Protein AF-0000000083313419 (afdb_homodimer)

Organism: NCBI:txid1204385

Radius of gyration: 25.31 Å; Cα contacts (8 Å, |Δi|>4): 736; chains: 2; bounding box: 77×65×54 Å

Nearest PDB structures (foldseek):
  8ja7-assembly1_B  TM=8.579E-01  e=2.438E-14  Mycobacterium tuberculosis H37Rv
  7cad-assembly1_B  TM=8.404E-01  e=4.877E-14  Mycolicibacterium smegmatis MC2 155
  8hpr-assembly1_B  TM=8.502E-01  e=2.991E-12  Mycolicibacterium smegmatis MC2 155
  8y5f-assembly1_C  TM=8.053E-01  e=1.118E-07  Escherichia coli
  8ja7-assembly1_A  TM=7.964E-01  e=9.756E-07  Mycobacterium tuberculosis H37Rv

pLDDT: mean 85.35, std 11.46, range [30.42, 98.62]

Foldseek 3Di:
DDPVVVVVVVVVVVVVVVVVVVCVVCVVVLQLVQLLFEDPVLCPDPPNDSHRADPVPRDGDGRNVLVVQQVPDPLNVLQAVLLCLQLVLLLVVLLVLLLVLLLCLQQNDDPCSVVVLVVLVCQLVDDLVVCLVVLLVVCVVVVPALSVSLNVSLNSNLNSQSNNQSNVVSNPDDNVQVVVCVVVVDDSVRCSPPPSVVVCVLSSLVSSLVSSVCSSQDADSQCSSCVVPSSSHHLNPCLVVPDGPPDPDDRSSNSSSSVVVSCVVSVVSCVVCVVSPVCVVCVVPPVD/DDPVVVVVVVVVVVVVVVVVVVCVVCVVVLQLVQLLFEDPVLCPDPPNDSHRADPVPRDGDGRCVLVVQQVPDPLNVLQAVLLCLQLVLLLVVLLVLLLVLLLCLQQNDDPCSVVVLVVLVCQLPDDLVVCLVVLLVVCVVVVPALSVSLNVSLNSNLNSQSNNQSNVVSNPDDNVQVVVCVVVVDDSVRCSPPPSVVVCVLSSLVSSLVSSVCSSQDADSQCSSCVVPSSSHHLNPCLVVPDGPPDPDDRSSNSSSSVVVSCVVSVVSCVVCVVSPVCVVCVVPPVD

Structure (mmCIF, N/CA/C/O backbone):
data_AF-0000000083313419-model_v1
#
loop_
_entity.id
_entity.type
_entity.pdbx_description
1 polymer 'Carbohydrate ABC transporter permease'
#
loop_
_atom_site.group_PDB
_atom_site.id
_atom_site.type_symbol
_atom_site.label_atom_id
_atom_site.label_alt_id
_atom_site.label_comp_id
_atom_site.label_asym_id
_atom_site.label_entity_id
_atom_site.label_seq_id
_atom_site.pdbx_PDB_ins_code
_atom_site.Cartn_x
_atom_site.Cartn_y
_atom_site.Cartn_z
_atom_site.occupancy
_atom_site.B_iso_or_equiv
_atom_site.auth_seq_id
_atom_site.auth_comp_id
_atom_site.auth_asym_id
_atom_site.auth_atom_id
_atom_site.pdbx_PDB_model_num
ATOM 1 N N . MET A 1 1 ? 38.75 16.703 17.094 1 57.59 1 MET A N 1
ATOM 2 C CA . MET A 1 1 ? 38.438 17.078 15.719 1 57.59 1 MET A CA 1
ATOM 3 C C . MET A 1 1 ? 37.844 18.484 15.672 1 57.59 1 MET A C 1
ATOM 5 O O . MET A 1 1 ? 37 18.828 16.516 1 57.59 1 MET A O 1
ATOM 9 N N . SER A 1 2 ? 38.406 19.375 14.938 1 67.06 2 SER A N 1
ATOM 10 C CA . SER A 1 2 ? 37.938 20.75 14.867 1 67.06 2 SER A CA 1
ATOM 11 C C . SER A 1 2 ? 36.469 20.812 14.406 1 67.06 2 SER A C 1
ATOM 13 O O . SER A 1 2 ? 36 19.891 13.719 1 67.06 2 SER A O 1
ATOM 15 N N . VAL A 1 3 ? 35.75 21.719 14.883 1 71.81 3 VAL A N 1
ATOM 16 C CA . VAL A 1 3 ? 34.344 21.969 14.555 1 71.81 3 VAL A CA 1
ATOM 17 C C . VAL A 1 3 ? 34.188 22 13.039 1 71.81 3 VAL A C 1
ATOM 19 O O . VAL A 1 3 ? 33.188 21.484 12.516 1 71.81 3 VAL A O 1
ATOM 22 N N . LYS A 1 4 ? 35.156 22.547 12.406 1 75.38 4 LYS A N 1
ATOM 23 C CA . LYS A 1 4 ? 35.125 22.656 10.953 1 75.38 4 LYS A CA 1
ATOM 24 C C . LYS A 1 4 ? 35.219 21.281 10.297 1 75.38 4 LYS A C 1
ATOM 26 O O . LYS A 1 4 ? 34.531 21 9.328 1 75.38 4 LYS A O 1
ATOM 31 N N . THR A 1 5 ? 36.094 20.453 10.789 1 74.69 5 THR A N 1
ATOM 32 C CA . THR A 1 5 ? 36.312 19.109 10.25 1 74.69 5 THR A CA 1
ATOM 33 C C . THR A 1 5 ? 35.062 18.234 10.477 1 74.69 5 THR A C 1
ATOM 35 O O . THR A 1 5 ? 34.656 17.469 9.594 1 74.69 5 THR A O 1
ATOM 38 N N . LYS A 1 6 ? 34.5 18.438 11.539 1 75.06 6 LYS A N 1
ATOM 39 C CA . LYS A 1 6 ? 33.281 17.672 11.883 1 75.06 6 LYS A CA 1
ATOM 40 C C . LYS A 1 6 ? 32.125 18.047 10.977 1 75.06 6 LYS A C 1
ATOM 42 O O . LYS A 1 6 ? 31.375 17.188 10.516 1 75.06 6 LYS A O 1
ATOM 47 N N . ARG A 1 7 ? 32.031 19.328 10.633 1 74.69 7 ARG A N 1
ATOM 48 C CA . ARG A 1 7 ? 30.984 19.812 9.734 1 74.69 7 ARG A CA 1
ATOM 49 C C . ARG A 1 7 ? 31.156 19.266 8.328 1 74.69 7 ARG A C 1
ATOM 51 O O . ARG A 1 7 ? 30.188 18.891 7.668 1 74.69 7 ARG A O 1
ATOM 58 N N . ARG A 1 8 ? 32.406 19.219 7.945 1 77.06 8 ARG A N 1
ATOM 59 C CA . ARG A 1 8 ? 32.688 18.703 6.613 1 77.06 8 ARG A CA 1
ATOM 60 C C . ARG A 1 8 ? 32.406 17.203 6.523 1 77.06 8 ARG A C 1
ATOM 62 O O . ARG A 1 8 ? 31.859 16.734 5.527 1 77.06 8 ARG A O 1
ATOM 69 N N . LEU A 1 9 ? 32.75 16.516 7.527 1 77.44 9 LEU A N 1
ATOM 70 C CA . LEU A 1 9 ? 32.531 15.07 7.559 1 77.44 9 LEU A CA 1
ATOM 71 C C . LEU A 1 9 ? 31.062 14.742 7.562 1 77.44 9 LEU A C 1
ATOM 73 O O . LEU A 1 9 ? 30.609 13.812 6.883 1 77.44 9 LEU A O 1
ATOM 77 N N . ASN A 1 10 ? 30.344 15.539 8.25 1 73.12 10 ASN A N 1
ATOM 78 C CA . ASN A 1 10 ? 28.906 15.336 8.305 1 73.12 10 ASN A CA 1
ATOM 79 C C . ASN A 1 10 ? 28.25 15.602 6.953 1 73.12 10 ASN A C 1
ATOM 81 O O . ASN A 1 10 ? 27.328 14.891 6.555 1 73.12 10 ASN A O 1
ATOM 85 N N . ARG A 1 11 ? 28.812 16.562 6.34 1 73.81 11 ARG A N 1
ATOM 86 C CA . ARG A 1 11 ? 28.312 16.875 5.008 1 73.81 11 ARG A CA 1
ATOM 87 C C . ARG A 1 11 ? 28.609 15.75 4.023 1 73.81 11 ARG A C 1
ATOM 89 O O . ARG A 1 11 ? 27.766 15.383 3.207 1 73.81 11 ARG A O 1
ATOM 96 N N . VAL A 1 12 ? 29.781 15.281 4.113 1 78.94 12 VAL A N 1
ATOM 97 C CA . VAL A 1 12 ? 30.203 14.203 3.223 1 78.94 12 VAL A CA 1
ATOM 98 C C . VAL A 1 12 ? 29.359 12.953 3.5 1 78.94 12 VAL A C 1
ATOM 100 O O . VAL A 1 12 ? 28.906 12.289 2.57 1 78.94 12 VAL A O 1
ATOM 103 N N . LEU A 1 13 ? 29.109 12.711 4.691 1 75.62 13 LEU A N 1
ATOM 104 C CA . LEU A 1 13 ? 28.312 11.555 5.074 1 75.62 13 LEU A CA 1
ATOM 105 C C . LEU A 1 13 ? 26.875 11.68 4.559 1 75.62 13 LEU A C 1
ATOM 107 O O . LEU A 1 13 ? 26.297 10.695 4.09 1 75.62 13 LEU A O 1
ATOM 111 N N . LEU A 1 14 ? 26.422 12.836 4.621 1 72.75 14 LEU A N 1
ATOM 112 C CA . LEU A 1 14 ? 25.078 13.086 4.121 1 72.75 14 LEU A CA 1
ATOM 113 C C . LEU A 1 14 ? 25 12.82 2.623 1 72.75 14 LEU A C 1
ATOM 115 O O . LEU A 1 14 ? 24.062 12.156 2.158 1 72.75 14 LEU A O 1
ATOM 119 N N . TRP A 1 15 ? 25.969 13.258 1.934 1 77.19 15 TRP A N 1
ATOM 120 C CA . TRP A 1 15 ? 25.969 13.062 0.487 1 77.19 15 TRP A CA 1
ATOM 121 C C . TRP A 1 15 ? 26.141 11.594 0.13 1 77.19 15 TRP A C 1
ATOM 123 O O . TRP A 1 15 ? 25.562 11.109 -0.839 1 77.19 15 TRP A O 1
ATOM 133 N N . VAL A 1 16 ? 26.875 11.008 0.89 1 80.75 16 VAL A N 1
ATOM 134 C CA . VAL A 1 16 ? 27.078 9.578 0.649 1 80.75 16 VAL A CA 1
ATOM 135 C C . VAL A 1 16 ? 25.781 8.828 0.862 1 80.75 16 VAL A C 1
ATOM 137 O O . VAL A 1 16 ? 25.391 7.988 0.039 1 80.75 16 VAL A O 1
ATOM 140 N N . VAL A 1 17 ? 25.078 9.203 1.859 1 74.56 17 VAL A N 1
ATOM 141 C CA . VAL A 1 17 ? 23.828 8.523 2.189 1 74.56 17 VAL A CA 1
ATOM 142 C C . VAL A 1 17 ? 22.781 8.797 1.105 1 74.56 17 VAL A C 1
ATOM 144 O O . VAL A 1 17 ? 22.125 7.875 0.623 1 74.56 17 VAL A O 1
ATOM 147 N N . ILE A 1 18 ? 22.703 9.977 0.712 1 75.69 18 ILE A N 1
ATOM 148 C CA . ILE A 1 18 ? 21.719 10.359 -0.292 1 75.69 18 ILE A CA 1
ATOM 149 C C . ILE A 1 18 ? 22.047 9.688 -1.622 1 75.69 18 ILE A C 1
ATOM 151 O O . ILE A 1 18 ? 21.141 9.203 -2.316 1 75.69 18 ILE A O 1
ATOM 155 N N . THR A 1 19 ? 23.344 9.648 -1.919 1 81.38 19 THR A N 1
ATOM 156 C CA . THR A 1 19 ? 23.766 9.047 -3.178 1 81.38 19 THR A CA 1
ATOM 157 C C . THR A 1 19 ? 23.531 7.543 -3.164 1 81.38 19 THR A C 1
ATOM 159 O O . THR A 1 19 ? 23.031 6.98 -4.141 1 81.38 19 THR A O 1
ATOM 162 N N . VAL A 1 20 ? 23.828 6.91 -2.113 1 83.19 20 VAL A N 1
ATOM 163 C CA . VAL A 1 20 ? 23.625 5.469 -1.991 1 83.19 20 VAL A CA 1
ATOM 164 C C . VAL A 1 20 ? 22.141 5.137 -2.061 1 83.19 20 VAL A C 1
ATOM 166 O O . VAL A 1 20 ? 21.75 4.184 -2.73 1 83.19 20 VAL A O 1
ATOM 169 N N . MET A 1 21 ? 21.391 5.914 -1.383 1 79.5 21 MET A N 1
ATOM 170 C CA . MET A 1 21 ? 19.953 5.727 -1.421 1 79.5 21 MET A CA 1
ATOM 171 C C . MET A 1 21 ? 19.406 5.918 -2.836 1 79.5 21 MET A C 1
ATOM 173 O O . MET A 1 21 ? 18.578 5.137 -3.297 1 79.5 21 MET A O 1
ATOM 177 N N . GLY A 1 22 ? 19.938 6.914 -3.453 1 82 22 GLY A N 1
ATOM 178 C CA . GLY A 1 22 ? 19.531 7.184 -4.824 1 82 22 GLY A CA 1
ATOM 179 C C . GLY A 1 22 ? 19.875 6.051 -5.777 1 82 22 GLY A C 1
ATOM 180 O O . GLY A 1 22 ? 19.016 5.617 -6.559 1 82 22 GLY A O 1
ATOM 181 N N . ILE A 1 23 ? 21.062 5.582 -5.66 1 85.06 23 ILE A N 1
ATOM 182 C CA . ILE A 1 23 ? 21.5 4.484 -6.512 1 85.06 23 ILE A CA 1
ATOM 183 C C . ILE A 1 23 ? 20.656 3.24 -6.227 1 85.06 23 ILE A C 1
ATOM 185 O O . ILE A 1 23 ? 20.203 2.568 -7.152 1 85.06 23 ILE A O 1
ATOM 189 N N . TRP A 1 24 ? 20.469 2.998 -4.996 1 81.94 24 TRP A N 1
ATOM 190 C CA . TRP A 1 24 ? 19.688 1.838 -4.582 1 81.94 24 TRP A CA 1
ATOM 191 C C . TRP A 1 24 ? 18.266 1.914 -5.129 1 81.94 24 TRP A C 1
ATOM 193 O O . TRP A 1 24 ? 17.734 0.924 -5.645 1 81.94 24 TRP A O 1
ATOM 203 N N . MET A 1 25 ? 17.703 3.041 -5.102 1 80.25 25 MET A N 1
ATOM 204 C CA . MET A 1 25 ? 16.312 3.217 -5.496 1 80.25 25 MET A CA 1
ATOM 205 C C . MET A 1 25 ? 16.172 3.215 -7.016 1 80.25 25 MET A C 1
ATOM 207 O O . MET A 1 25 ? 15.18 2.723 -7.551 1 80.25 25 MET A O 1
ATOM 211 N N . LEU A 1 26 ? 17.219 3.699 -7.711 1 85.88 26 LEU A N 1
ATOM 212 C CA . LEU A 1 26 ? 17.094 3.93 -9.148 1 85.88 26 LEU A CA 1
ATOM 213 C C . LEU A 1 26 ? 17.625 2.736 -9.938 1 85.88 26 LEU A C 1
ATOM 215 O O . LEU A 1 26 ? 17.266 2.553 -11.102 1 85.88 26 LEU A O 1
ATOM 219 N N . PHE A 1 27 ? 18.344 1.939 -9.359 1 84.75 27 PHE A N 1
ATOM 220 C CA . PHE A 1 27 ? 19.047 0.882 -10.078 1 84.75 27 PHE A CA 1
ATOM 221 C C . PHE A 1 27 ? 18.062 -0.077 -10.734 1 84.75 27 PHE A C 1
ATOM 223 O O . PHE A 1 27 ? 18.203 -0.397 -11.922 1 84.75 27 PHE A O 1
ATOM 230 N N . PRO A 1 28 ? 17.078 -0.554 -9.953 1 81.06 28 PRO A N 1
ATOM 231 C CA . PRO A 1 28 ? 16.156 -1.503 -10.578 1 81.06 28 PRO A CA 1
ATOM 232 C C . PRO A 1 28 ? 15.414 -0.903 -11.766 1 81.06 28 PRO A C 1
ATOM 234 O O . PRO A 1 28 ? 15.109 -1.611 -12.727 1 81.06 28 PRO A O 1
ATOM 237 N N . PHE A 1 29 ? 15.188 0.279 -11.734 1 81.19 29 PHE A N 1
ATOM 238 C CA . PHE A 1 29 ? 14.516 0.956 -12.828 1 81.19 29 PHE A CA 1
ATOM 239 C C . PHE A 1 29 ? 15.438 1.097 -14.031 1 81.19 29 PHE A C 1
ATOM 241 O O . PHE A 1 29 ? 15.008 0.93 -15.172 1 81.19 29 PHE A O 1
ATOM 248 N N . TYR A 1 30 ? 16.609 1.473 -13.703 1 84.88 30 TYR A N 1
ATOM 249 C CA . TYR A 1 30 ? 17.609 1.523 -14.758 1 84.88 30 TYR A CA 1
ATOM 250 C C . TYR A 1 30 ? 17.766 0.164 -15.43 1 84.88 30 TYR A C 1
ATOM 252 O O . TYR A 1 30 ? 17.781 0.068 -16.656 1 84.88 30 TYR A O 1
ATOM 260 N N . TRP A 1 31 ? 17.812 -0.805 -14.648 1 84.44 31 TRP A N 1
ATOM 261 C CA . TRP A 1 31 ? 17.969 -2.164 -15.148 1 84.44 31 TRP A CA 1
ATOM 262 C C . TRP A 1 31 ? 16.781 -2.576 -16.016 1 84.44 31 TRP A C 1
ATOM 264 O O . TRP A 1 31 ? 16.953 -3.199 -17.062 1 84.44 31 TRP A O 1
ATOM 274 N N . ALA A 1 32 ? 15.633 -2.266 -15.492 1 85.06 32 ALA A N 1
ATOM 275 C CA . ALA A 1 32 ? 14.43 -2.588 -16.25 1 85.06 32 ALA A CA 1
ATOM 276 C C . ALA A 1 32 ? 14.43 -1.871 -17.594 1 85.06 32 ALA A C 1
ATOM 278 O O . ALA A 1 32 ? 14.094 -2.467 -18.625 1 85.06 32 ALA A O 1
ATOM 279 N N . ALA A 1 33 ? 14.828 -0.677 -17.641 1 88.5 33 ALA A N 1
ATOM 280 C CA . ALA A 1 33 ? 14.844 0.121 -18.859 1 88.5 33 ALA A CA 1
ATOM 281 C C . ALA A 1 33 ? 15.836 -0.442 -19.875 1 88.5 33 ALA A C 1
ATOM 283 O O . ALA A 1 33 ? 15.516 -0.606 -21.047 1 88.5 33 ALA A O 1
ATOM 284 N N . ILE A 1 34 ? 16.969 -0.788 -19.391 1 90.19 34 ILE A N 1
ATOM 285 C CA . ILE A 1 34 ? 18.016 -1.295 -20.266 1 90.19 34 ILE A CA 1
ATOM 286 C C . ILE A 1 34 ? 17.641 -2.693 -20.75 1 90.19 34 ILE A C 1
ATOM 288 O O . ILE A 1 34 ? 17.797 -3.012 -21.938 1 90.19 34 ILE A O 1
ATOM 292 N N . SER A 1 35 ? 17.109 -3.49 -19.859 1 88.69 35 SER A N 1
ATOM 293 C CA . SER A 1 35 ? 16.75 -4.855 -20.203 1 88.69 35 SER A CA 1
ATOM 294 C C . SER A 1 35 ? 15.594 -4.879 -21.219 1 88.69 35 SER A C 1
ATOM 296 O O . SER A 1 35 ? 15.508 -5.785 -22.047 1 88.69 35 SER A O 1
ATOM 298 N N . SER A 1 36 ? 14.727 -3.906 -21.125 1 91.38 36 SER A N 1
ATOM 299 C CA . SER A 1 36 ? 13.609 -3.834 -22.062 1 91.38 36 SER A CA 1
ATOM 300 C C . SER A 1 36 ? 14.094 -3.566 -23.484 1 91.38 36 SER A C 1
ATOM 302 O O . SER A 1 36 ? 13.352 -3.789 -24.453 1 91.38 36 SER A O 1
ATOM 304 N N . LEU A 1 37 ? 15.352 -3.115 -23.656 1 94.19 37 LEU A N 1
ATOM 305 C CA . LEU A 1 37 ? 15.914 -2.77 -24.953 1 94.19 37 LEU A CA 1
ATOM 306 C C . LEU A 1 37 ? 16.906 -3.832 -25.406 1 94.19 37 LEU A C 1
ATOM 308 O O . LEU A 1 37 ? 17.688 -3.602 -26.344 1 94.19 37 LEU A O 1
ATOM 312 N N . LYS A 1 38 ? 16.875 -4.957 -24.797 1 92.12 38 LYS A N 1
ATOM 313 C CA . LYS A 1 38 ? 17.781 -6.043 -25.141 1 92.12 38 LYS A CA 1
ATOM 314 C C . LYS A 1 38 ? 17.031 -7.238 -25.719 1 92.12 38 LYS A C 1
ATOM 316 O O . LYS A 1 38 ? 15.914 -7.539 -25.297 1 92.12 38 LYS A O 1
ATOM 321 N N . SER A 1 39 ? 17.594 -7.855 -26.672 1 88.81 39 SER A N 1
ATOM 322 C CA . SER A 1 39 ? 17.094 -9.133 -27.172 1 88.81 39 SER A CA 1
ATOM 323 C C . SER A 1 39 ? 17.406 -10.266 -26.188 1 88.81 39 SER A C 1
ATOM 325 O O . SER A 1 39 ? 18.141 -10.062 -25.219 1 88.81 39 SER A O 1
ATOM 327 N N . GLU A 1 40 ? 16.781 -11.383 -26.453 1 85.44 40 GLU A N 1
ATOM 328 C CA . GLU A 1 40 ? 17.031 -12.539 -25.609 1 85.44 40 GLU A CA 1
ATOM 329 C C . GLU A 1 40 ? 18.516 -12.898 -25.594 1 85.44 40 GLU A C 1
ATOM 331 O O . GLU A 1 40 ? 19.062 -13.266 -24.562 1 85.44 40 GLU A O 1
ATOM 336 N N . ALA A 1 41 ? 19.125 -12.805 -26.75 1 84.56 41 ALA A N 1
ATOM 337 C CA . ALA A 1 41 ? 20.547 -13.109 -26.891 1 84.56 41 ALA A CA 1
ATOM 338 C C . ALA A 1 41 ? 21.391 -12.125 -26.078 1 84.56 41 ALA A C 1
ATOM 340 O O . ALA A 1 41 ? 22.375 -12.516 -25.453 1 84.56 41 ALA A O 1
ATOM 341 N N . MET A 1 42 ? 21.047 -10.898 -26.109 1 86.56 42 MET A N 1
ATOM 342 C CA . MET A 1 42 ? 21.75 -9.867 -25.359 1 86.56 42 MET A CA 1
ATOM 343 C C . MET A 1 42 ? 21.594 -10.078 -23.859 1 86.56 42 MET A C 1
ATOM 345 O O . MET A 1 42 ? 22.531 -9.859 -23.094 1 86.56 42 MET A O 1
ATOM 349 N N . LEU A 1 43 ? 20.453 -10.516 -23.438 1 83.62 43 LEU A N 1
ATOM 350 C CA . LEU A 1 43 ? 20.141 -10.727 -22.031 1 83.62 43 LEU A CA 1
ATOM 351 C C . LEU A 1 43 ? 20.891 -11.945 -21.484 1 83.62 43 LEU A C 1
ATOM 353 O O . LEU A 1 43 ? 21.203 -12.008 -20.297 1 83.62 43 LEU A O 1
ATOM 357 N N . ALA A 1 44 ? 21.219 -12.812 -22.375 1 80.56 44 ALA A N 1
ATOM 358 C CA . ALA A 1 44 ? 21.859 -14.062 -21.984 1 80.56 44 ALA A CA 1
ATOM 359 C C . ALA A 1 44 ? 23.375 -13.93 -21.969 1 80.56 44 ALA A C 1
ATOM 361 O O . ALA A 1 44 ? 24.094 -14.852 -21.562 1 80.56 44 ALA A O 1
ATOM 362 N N . MET A 1 45 ? 23.844 -12.797 -22.328 1 79.38 45 MET A N 1
ATOM 363 C CA . MET A 1 45 ? 25.297 -12.602 -22.406 1 79.38 45 MET A CA 1
ATOM 364 C C . MET A 1 45 ? 25.922 -12.695 -21.031 1 79.38 45 MET A C 1
ATOM 366 O O . MET A 1 45 ? 25.328 -12.281 -20.031 1 79.38 45 MET A O 1
ATOM 370 N N . THR A 1 46 ? 27.109 -13.273 -21 1 77.81 46 THR A N 1
ATOM 371 C CA . THR A 1 46 ? 27.953 -13.328 -19.812 1 77.81 46 THR A CA 1
ATOM 372 C C . THR A 1 46 ? 29.328 -12.734 -20.078 1 77.81 46 THR A C 1
ATOM 374 O O . THR A 1 46 ? 30.031 -13.18 -20.984 1 77.81 46 THR A O 1
ATOM 377 N N . PRO A 1 47 ? 29.703 -11.727 -19.312 1 78.56 47 PRO A N 1
ATOM 378 C CA . PRO A 1 47 ? 29.031 -11.086 -18.188 1 78.56 47 PRO A CA 1
ATOM 379 C C . PRO A 1 47 ? 27.859 -10.188 -18.609 1 78.56 47 PRO A C 1
ATOM 381 O O . PRO A 1 47 ? 27.812 -9.75 -19.766 1 78.56 47 PRO A O 1
ATOM 384 N N . THR A 1 48 ? 27.016 -9.969 -17.672 1 79.06 48 THR A N 1
ATOM 385 C CA . THR A 1 48 ? 25.859 -9.109 -17.922 1 79.06 48 THR A CA 1
ATOM 386 C C . THR A 1 48 ? 26.312 -7.695 -18.281 1 79.06 48 THR A C 1
ATOM 388 O O . THR A 1 48 ? 27.297 -7.191 -17.719 1 79.06 48 THR A O 1
ATOM 391 N N . THR A 1 49 ? 25.672 -7.09 -19.297 1 80.19 49 THR A N 1
ATOM 392 C CA . THR A 1 49 ? 26.031 -5.75 -19.75 1 80.19 49 THR A CA 1
ATOM 393 C C . THR A 1 49 ? 25.062 -4.715 -19.203 1 80.19 49 THR A C 1
ATOM 395 O O . THR A 1 49 ? 23.859 -4.973 -19.094 1 80.19 49 THR A O 1
ATOM 398 N N . PHE A 1 50 ? 25.578 -3.582 -18.828 1 85.25 50 PHE A N 1
ATOM 399 C CA . PHE A 1 50 ? 24.781 -2.494 -18.266 1 85.25 50 PHE A CA 1
ATOM 400 C C . PHE A 1 50 ? 24.203 -1.622 -19.375 1 85.25 50 PHE A C 1
ATOM 402 O O . PHE A 1 50 ? 23.422 -0.709 -19.109 1 85.25 50 PHE A O 1
ATOM 409 N N . LEU A 1 51 ? 24.625 -1.899 -20.562 1 88.25 51 LEU A N 1
ATOM 410 C CA . LEU A 1 51 ? 24.078 -1.283 -21.766 1 88.25 51 LEU A CA 1
ATOM 411 C C . LEU A 1 51 ? 23.766 -2.338 -22.828 1 88.25 51 LEU A C 1
ATOM 413 O O . LEU A 1 51 ? 24.406 -3.395 -22.859 1 88.25 51 LEU A O 1
ATOM 417 N N . PRO A 1 52 ? 22.781 -2.066 -23.594 1 89.5 52 PRO A N 1
ATOM 418 C CA . PRO A 1 52 ? 22.547 -3.027 -24.672 1 89.5 52 PRO A CA 1
ATOM 419 C C . PRO A 1 52 ? 23.719 -3.115 -25.656 1 89.5 52 PRO A C 1
ATOM 421 O O . PRO A 1 52 ? 24.141 -2.096 -26.203 1 89.5 52 PRO A O 1
ATOM 424 N N . ARG A 1 53 ? 24.203 -4.305 -25.75 1 87.25 53 ARG A N 1
ATOM 425 C CA . ARG A 1 53 ? 25.328 -4.539 -26.641 1 87.25 53 ARG A CA 1
ATOM 426 C C . ARG A 1 53 ? 25.109 -5.789 -27.484 1 87.25 53 ARG A C 1
ATOM 428 O O . ARG A 1 53 ? 24.609 -6.797 -27 1 87.25 53 ARG A O 1
ATOM 435 N N . ASP A 1 54 ? 25.484 -5.586 -28.734 1 87.12 54 ASP A N 1
ATOM 436 C CA . ASP A 1 54 ? 25.406 -6.738 -29.641 1 87.12 54 ASP A CA 1
ATOM 437 C C . ASP A 1 54 ? 26.391 -7.82 -29.219 1 87.12 54 ASP A C 1
ATOM 439 O O . ASP A 1 54 ? 27.562 -7.531 -28.938 1 87.12 54 ASP A O 1
ATOM 443 N N . PRO A 1 55 ? 25.922 -8.961 -29.094 1 84.31 55 PRO A N 1
ATOM 444 C CA . PRO A 1 55 ? 26.797 -10.039 -28.641 1 84.31 55 PRO A CA 1
ATOM 445 C C . PRO A 1 55 ? 28 -10.25 -29.562 1 84.31 55 PRO A C 1
ATOM 447 O O . PRO A 1 55 ? 29.078 -10.641 -29.109 1 84.31 55 PRO A O 1
ATOM 450 N N . ALA A 1 56 ? 27.875 -10.062 -30.828 1 85.44 56 ALA A N 1
ATOM 451 C CA . ALA A 1 56 ? 28.922 -10.312 -31.812 1 85.44 56 ALA A CA 1
ATOM 452 C C . ALA A 1 56 ? 29.891 -9.125 -31.891 1 85.44 56 ALA A C 1
ATOM 454 O O . ALA A 1 56 ? 31.109 -9.297 -31.844 1 85.44 56 ALA A O 1
ATOM 455 N N . THR A 1 57 ? 29.375 -7.93 -31.906 1 86.75 57 THR A N 1
ATOM 456 C CA . THR A 1 57 ? 30.203 -6.75 -32.188 1 86.75 57 THR A CA 1
ATOM 457 C C . THR A 1 57 ? 30.453 -5.949 -30.922 1 86.75 57 THR A C 1
ATOM 459 O O . THR A 1 57 ? 31.328 -5.082 -30.875 1 86.75 57 THR A O 1
ATOM 462 N N . GLN A 1 58 ? 29.656 -6.188 -29.906 1 84.19 58 GLN A N 1
ATOM 463 C CA . GLN A 1 58 ? 29.766 -5.504 -28.625 1 84.19 58 GLN A CA 1
ATOM 464 C C . GLN A 1 58 ? 29.438 -4.02 -28.766 1 84.19 58 GLN A C 1
ATOM 466 O O . GLN A 1 58 ? 29.734 -3.229 -27.859 1 84.19 58 GLN A O 1
ATOM 471 N N . GLN A 1 59 ? 28.875 -3.699 -29.891 1 87.81 59 GLN A N 1
ATOM 472 C CA . GLN A 1 59 ? 28.453 -2.32 -30.125 1 87.81 59 GLN A CA 1
ATOM 473 C C . GLN A 1 59 ? 27.078 -2.057 -29.516 1 87.81 59 GLN A C 1
ATOM 475 O O . GLN A 1 59 ? 26.297 -2.982 -29.328 1 87.81 59 GLN A O 1
ATOM 480 N N . PHE A 1 60 ? 26.938 -0.802 -29.203 1 90.81 60 PHE A N 1
ATOM 481 C CA . PHE A 1 60 ? 25.641 -0.382 -28.672 1 90.81 60 PHE A CA 1
ATOM 482 C C . PHE A 1 60 ? 24.531 -0.592 -29.688 1 90.81 60 PHE A C 1
ATOM 484 O O . PHE A 1 60 ? 24.656 -0.177 -30.844 1 90.81 60 PHE A O 1
ATOM 491 N N . THR A 1 61 ? 23.516 -1.385 -29.359 1 90.19 61 THR A N 1
ATOM 492 C CA . THR A 1 61 ? 22.375 -1.648 -30.219 1 90.19 61 THR A CA 1
ATOM 493 C C . THR A 1 61 ? 21.078 -1.655 -29.406 1 90.19 61 THR A C 1
ATOM 495 O O . THR A 1 61 ? 21.047 -2.154 -28.281 1 90.19 61 THR A O 1
ATOM 498 N N . ILE A 1 62 ? 20.125 -1.035 -29.969 1 91.94 62 ILE A N 1
ATOM 499 C CA . ILE A 1 62 ? 18.828 -0.963 -29.312 1 91.94 62 ILE A CA 1
ATOM 500 C C . ILE A 1 62 ? 17.875 -1.971 -29.938 1 91.94 62 ILE A C 1
ATOM 502 O O . ILE A 1 62 ? 17.75 -2.031 -31.172 1 91.94 62 ILE A O 1
ATOM 506 N N . TYR A 1 63 ? 17.328 -2.842 -29.172 1 92.31 63 TYR A N 1
ATOM 507 C CA . TYR A 1 63 ? 16.344 -3.828 -29.594 1 92.31 63 TYR A CA 1
ATOM 508 C C . TYR A 1 63 ? 14.93 -3.383 -29.203 1 92.31 63 TYR A C 1
ATOM 510 O O . TYR A 1 63 ? 14.531 -3.516 -28.031 1 92.31 63 TYR A O 1
ATOM 518 N N . THR A 1 64 ? 14.125 -2.895 -30.172 1 92.44 64 THR A N 1
ATOM 519 C CA . THR A 1 64 ? 12.844 -2.275 -29.859 1 92.44 64 THR A CA 1
ATOM 520 C C . THR A 1 64 ? 11.703 -3.277 -30.031 1 92.44 64 THR A C 1
ATOM 522 O O . THR A 1 64 ? 10.547 -2.959 -29.75 1 92.44 64 THR A O 1
ATOM 525 N N . ARG A 1 65 ? 11.961 -4.488 -30.344 1 91.81 65 ARG A N 1
ATOM 526 C CA . ARG A 1 65 ? 10.914 -5.465 -30.641 1 91.81 65 ARG A CA 1
ATOM 527 C C . ARG A 1 65 ? 10.148 -5.844 -29.375 1 91.81 65 ARG A C 1
ATOM 529 O O . ARG A 1 65 ? 8.992 -6.27 -29.453 1 91.81 65 ARG A O 1
ATOM 536 N N . ASN A 1 66 ? 10.812 -5.738 -28.234 1 92.38 66 ASN A N 1
ATOM 537 C CA . ASN A 1 66 ? 10.086 -5.984 -27 1 92.38 66 ASN A CA 1
ATOM 538 C C . ASN A 1 66 ? 8.883 -5.062 -26.859 1 92.38 66 ASN A C 1
ATOM 540 O O . ASN A 1 66 ? 7.812 -5.492 -26.422 1 92.38 66 ASN A O 1
ATOM 544 N N . TYR A 1 67 ? 9.102 -3.885 -27.281 1 94.19 67 TYR A N 1
ATOM 545 C CA . TYR A 1 67 ? 8.023 -2.906 -27.203 1 94.19 67 TYR A CA 1
ATOM 546 C C . TYR A 1 67 ? 6.961 -3.18 -28.25 1 94.19 67 TYR A C 1
ATOM 548 O O . TYR A 1 67 ? 5.766 -2.984 -28.016 1 94.19 67 TYR A O 1
ATOM 556 N N . GLN A 1 68 ? 7.371 -3.6 -29.328 1 92.94 68 GLN A N 1
ATOM 557 C CA . GLN A 1 68 ? 6.406 -3.982 -30.359 1 92.94 68 GLN A CA 1
ATOM 558 C C . GLN A 1 68 ? 5.523 -5.133 -29.875 1 92.94 68 GLN A C 1
ATOM 560 O O . GLN A 1 68 ? 4.309 -5.121 -30.094 1 92.94 68 GLN A O 1
ATOM 565 N N . ALA A 1 69 ? 6.156 -6.066 -29.281 1 91 69 ALA A N 1
ATOM 566 C CA . ALA A 1 69 ? 5.426 -7.215 -28.75 1 91 69 ALA A CA 1
ATOM 567 C C . ALA A 1 69 ? 4.406 -6.781 -27.703 1 91 69 ALA A C 1
ATOM 569 O O . ALA A 1 69 ? 3.285 -7.289 -27.672 1 91 69 ALA A O 1
ATOM 570 N N . VAL A 1 70 ? 4.777 -5.883 -26.906 1 92.31 70 VAL A N 1
ATOM 571 C CA . VAL A 1 70 ? 3.926 -5.395 -25.828 1 92.31 70 VAL A CA 1
ATOM 572 C C . VAL A 1 70 ? 2.74 -4.629 -26.406 1 92.31 70 VAL A C 1
ATOM 574 O O . VAL A 1 70 ? 1.595 -4.852 -26.016 1 92.31 70 VAL A O 1
ATOM 577 N N . PHE A 1 71 ? 2.957 -3.811 -27.453 1 94.06 71 PHE A N 1
ATOM 578 C CA . PHE A 1 71 ? 1.912 -2.939 -27.984 1 94.06 71 PHE A CA 1
ATOM 579 C C . PHE A 1 71 ? 1.028 -3.691 -28.969 1 94.06 71 PHE A C 1
ATOM 581 O O . PHE A 1 71 ? -0.041 -3.207 -29.344 1 94.06 71 PHE A O 1
ATOM 588 N N . THR A 1 72 ? 1.394 -4.867 -29.281 1 92.12 72 THR A N 1
ATOM 589 C CA . THR A 1 72 ? 0.571 -5.68 -30.172 1 92.12 72 THR A CA 1
ATOM 590 C C . THR A 1 72 ? -0.158 -6.77 -29.391 1 92.12 72 THR A C 1
ATOM 592 O O . THR A 1 72 ? -0.992 -7.484 -29.938 1 92.12 72 THR A O 1
ATOM 595 N N . ASN A 1 73 ? 0.197 -6.887 -28.156 1 92.62 73 ASN A N 1
ATOM 596 C CA . ASN A 1 73 ? -0.474 -7.855 -27.312 1 92.62 73 ASN A CA 1
ATOM 597 C C . ASN A 1 73 ? -1.821 -7.336 -26.812 1 92.62 73 ASN A C 1
ATOM 599 O O . ASN A 1 73 ? -1.875 -6.441 -25.969 1 92.62 73 ASN A O 1
ATOM 603 N N . GLN A 1 74 ? -2.891 -7.914 -27.312 1 93.75 74 GLN A N 1
ATOM 604 C CA . GLN A 1 74 ? -4.234 -7.438 -27.016 1 93.75 74 GLN A CA 1
ATOM 605 C C . GLN A 1 74 ? -4.566 -7.613 -25.547 1 93.75 74 GLN A C 1
ATOM 607 O O . GLN A 1 74 ? -5.273 -6.793 -24.953 1 93.75 74 GLN A O 1
ATOM 612 N N . ALA A 1 75 ? -4.09 -8.672 -24.984 1 94 75 ALA A N 1
ATOM 613 C CA . ALA A 1 75 ? -4.324 -8.906 -23.562 1 94 75 ALA A CA 1
ATOM 614 C C . ALA A 1 75 ? -3.686 -7.809 -22.719 1 94 75 ALA A C 1
ATOM 616 O O . ALA A 1 75 ? -4.285 -7.328 -21.75 1 94 75 ALA A O 1
ATOM 617 N N . PHE A 1 76 ? -2.51 -7.371 -23.109 1 94.81 76 PHE A N 1
ATOM 618 C CA . PHE A 1 76 ? -1.8 -6.316 -22.391 1 94.81 76 PHE A CA 1
ATOM 619 C C . PHE A 1 76 ? -2.521 -4.984 -22.547 1 94.81 76 PHE A C 1
ATOM 621 O O . PHE A 1 76 ? -2.715 -4.266 -21.562 1 94.81 76 PHE A O 1
ATOM 628 N N . LEU A 1 77 ? -2.914 -4.695 -23.703 1 95.56 77 LEU A N 1
ATOM 629 C CA . LEU A 1 77 ? -3.584 -3.422 -23.953 1 95.56 77 LEU A CA 1
ATOM 630 C C . LEU A 1 77 ? -4.91 -3.355 -23.203 1 95.56 77 LEU A C 1
ATOM 632 O O . LEU A 1 77 ? -5.262 -2.314 -22.641 1 95.56 77 LEU A O 1
ATOM 636 N N . ARG A 1 78 ? -5.625 -4.422 -23.219 1 96.5 78 ARG A N 1
ATOM 637 C CA . ARG A 1 78 ? -6.875 -4.488 -22.469 1 96.5 78 ARG A CA 1
ATOM 638 C C . ARG A 1 78 ? -6.621 -4.328 -20.969 1 96.5 78 ARG A C 1
ATOM 640 O O . ARG A 1 78 ? -7.414 -3.699 -20.266 1 96.5 78 ARG A O 1
ATOM 647 N N . ALA A 1 79 ? -5.551 -4.914 -20.5 1 96.81 79 ALA A N 1
ATOM 648 C CA . ALA A 1 79 ? -5.207 -4.844 -19.078 1 96.81 79 ALA A CA 1
ATOM 649 C C . ALA A 1 79 ? -4.926 -3.406 -18.656 1 96.81 79 ALA A C 1
ATOM 651 O O . ALA A 1 79 ? -5.211 -3.023 -17.516 1 96.81 79 ALA A O 1
ATOM 652 N N . ILE A 1 80 ? -4.359 -2.621 -19.578 1 96.12 80 ILE A N 1
ATOM 653 C CA . ILE A 1 80 ? -4.133 -1.21 -19.297 1 96.12 80 ILE A CA 1
ATOM 654 C C . ILE A 1 80 ? -5.473 -0.52 -19.031 1 96.12 80 ILE A C 1
ATOM 656 O O . ILE A 1 80 ? -5.617 0.204 -18.047 1 96.12 80 ILE A O 1
ATOM 660 N N . VAL A 1 81 ? -6.406 -0.804 -19.844 1 97.5 81 VAL A N 1
ATOM 661 C CA . VAL A 1 81 ? -7.727 -0.19 -19.734 1 97.5 81 VAL A CA 1
ATOM 662 C C . VAL A 1 81 ? -8.422 -0.681 -18.469 1 97.5 81 VAL A C 1
ATOM 664 O O . VAL A 1 81 ? -8.992 0.115 -17.719 1 97.5 81 VAL A O 1
ATOM 667 N N . ASN A 1 82 ? -8.383 -1.95 -18.234 1 98.44 82 ASN A N 1
ATOM 668 C CA . ASN A 1 82 ? -8.992 -2.516 -17.031 1 98.44 82 ASN A CA 1
ATOM 669 C C . ASN A 1 82 ? -8.406 -1.901 -15.766 1 98.44 82 ASN A C 1
ATOM 671 O O . ASN A 1 82 ? -9.148 -1.531 -14.852 1 98.44 82 ASN A O 1
ATOM 675 N N . SER A 1 83 ? -7.047 -1.825 -15.734 1 97.94 83 SER A N 1
ATOM 676 C CA . SER A 1 83 ? -6.375 -1.244 -14.57 1 97.94 83 SER A CA 1
ATOM 677 C C . SER A 1 83 ? -6.789 0.209 -14.367 1 97.94 83 SER A C 1
ATOM 679 O O . SER A 1 83 ? -7.008 0.641 -13.234 1 97.94 83 SER A O 1
ATOM 681 N N . ALA A 1 84 ? -6.887 0.928 -15.469 1 97.5 84 ALA A N 1
ATOM 682 C CA . ALA A 1 84 ? -7.289 2.33 -15.383 1 97.5 84 ALA A CA 1
ATOM 683 C C . ALA A 1 84 ? -8.711 2.465 -14.852 1 97.5 84 ALA A C 1
ATOM 685 O O . ALA A 1 84 ? -8.984 3.287 -13.977 1 97.5 84 ALA A O 1
ATOM 686 N N . ILE A 1 85 ? -9.594 1.678 -15.359 1 98.5 85 ILE A N 1
ATOM 687 C CA . ILE A 1 85 ? -10.992 1.717 -14.945 1 98.5 85 ILE A CA 1
ATOM 688 C C . ILE A 1 85 ? -11.094 1.419 -13.445 1 98.5 85 ILE A C 1
ATOM 690 O O . ILE A 1 85 ? -11.75 2.152 -12.703 1 98.5 85 ILE A O 1
ATOM 694 N N . VAL A 1 86 ? -10.43 0.427 -12.992 1 98.62 86 VAL A N 1
ATOM 695 C CA . VAL A 1 86 ? -10.508 0.005 -11.594 1 98.62 86 VAL A CA 1
ATOM 696 C C . VAL A 1 86 ? -9.867 1.064 -10.703 1 98.62 86 VAL A C 1
ATOM 698 O O . VAL A 1 86 ? -10.484 1.523 -9.734 1 98.62 86 VAL A O 1
ATOM 701 N N . ALA A 1 87 ? -8.672 1.475 -11.062 1 98.06 87 ALA A N 1
ATOM 702 C CA . ALA A 1 87 ? -7.922 2.395 -10.203 1 98.06 87 ALA A CA 1
ATOM 703 C C . ALA A 1 87 ? -8.609 3.754 -10.125 1 98.06 87 ALA A C 1
ATOM 705 O O . ALA A 1 87 ? -8.688 4.355 -9.055 1 98.06 87 ALA A O 1
ATOM 706 N N . ILE A 1 88 ? -9.102 4.25 -11.258 1 97.88 88 ILE A N 1
ATOM 707 C CA . ILE A 1 88 ? -9.781 5.543 -11.289 1 97.88 88 ILE A CA 1
ATOM 708 C C . ILE A 1 88 ? -11.086 5.465 -10.508 1 97.88 88 ILE A C 1
ATOM 710 O O . ILE A 1 88 ? -11.391 6.348 -9.695 1 97.88 88 ILE A O 1
ATOM 714 N N . SER A 1 89 ? -11.836 4.434 -10.734 1 98.62 89 SER A N 1
ATOM 715 C CA . SER A 1 89 ? -13.109 4.27 -10.039 1 98.62 89 SER A CA 1
ATOM 716 C C . SER A 1 89 ? -12.914 4.168 -8.531 1 98.62 89 SER A C 1
ATOM 718 O O . SER A 1 89 ? -13.578 4.863 -7.766 1 98.62 89 SER A O 1
ATOM 720 N N . VAL A 1 90 ? -11.969 3.34 -8.109 1 98.25 90 VAL A N 1
ATOM 721 C CA . VAL A 1 90 ? -11.695 3.141 -6.691 1 98.25 90 VAL A CA 1
ATOM 722 C C . VAL A 1 90 ? -11.266 4.465 -6.055 1 98.25 90 VAL A C 1
ATOM 724 O O . VAL A 1 90 ? -11.734 4.812 -4.969 1 98.25 90 VAL A O 1
ATOM 727 N N . THR A 1 91 ? -10.398 5.172 -6.742 1 97.62 91 THR A N 1
ATOM 728 C CA . THR A 1 91 ? -9.867 6.43 -6.227 1 97.62 91 THR A CA 1
ATOM 729 C C . THR A 1 91 ? -10.977 7.469 -6.098 1 97.62 91 THR A C 1
ATOM 731 O O . THR A 1 91 ? -11.156 8.07 -5.035 1 97.62 91 THR A O 1
ATOM 734 N N . LEU A 1 92 ? -11.758 7.645 -7.113 1 97.69 92 LEU A N 1
ATOM 735 C CA . LEU A 1 92 ? -12.797 8.664 -7.121 1 97.69 92 LEU A CA 1
ATOM 736 C C . LEU A 1 92 ? -13.891 8.336 -6.105 1 97.69 92 LEU A C 1
ATOM 738 O O . LEU A 1 92 ? -14.344 9.219 -5.375 1 97.69 92 LEU A O 1
ATOM 742 N N . LEU A 1 93 ? -14.266 7.121 -6.062 1 96.56 93 LEU A N 1
ATOM 743 C CA . LEU A 1 93 ? -15.312 6.723 -5.129 1 96.56 93 LEU A CA 1
ATOM 744 C C . LEU A 1 93 ? -14.82 6.828 -3.688 1 96.56 93 LEU A C 1
ATOM 746 O O . LEU A 1 93 ? -15.555 7.277 -2.809 1 96.56 93 LEU A O 1
ATOM 750 N N . SER A 1 94 ? -13.594 6.414 -3.449 1 96 94 SER A N 1
ATOM 751 C CA . SER A 1 94 ? -13.039 6.496 -2.104 1 96 94 SER A CA 1
ATOM 752 C C . SER A 1 94 ? -12.883 7.945 -1.657 1 96 94 SER A C 1
ATOM 754 O O . SER A 1 94 ? -13.117 8.273 -0.492 1 96 94 SER A O 1
ATOM 756 N N . LEU A 1 95 ? -12.438 8.789 -2.588 1 95.81 95 LEU A N 1
ATOM 757 C CA . LEU A 1 95 ? -12.305 10.203 -2.25 1 95.81 95 LEU A CA 1
ATOM 758 C C . LEU A 1 95 ? -13.672 10.828 -1.985 1 95.81 95 LEU A C 1
ATOM 760 O O . LEU A 1 95 ? -13.828 11.617 -1.052 1 95.81 95 LEU A O 1
ATOM 764 N N . ALA A 1 96 ? -14.625 10.477 -2.811 1 93.62 96 ALA A N 1
ATOM 765 C CA . ALA A 1 96 ? -15.961 11.031 -2.662 1 93.62 96 ALA A CA 1
ATOM 766 C C . ALA A 1 96 ? -16.578 10.633 -1.323 1 93.62 96 ALA A C 1
ATOM 768 O O . ALA A 1 96 ? -17.016 11.492 -0.555 1 93.62 96 ALA A O 1
ATOM 769 N N . ILE A 1 97 ? -16.531 9.406 -1.02 1 91.81 97 ILE A N 1
ATOM 770 C CA . ILE A 1 97 ? -17.125 8.906 0.213 1 91.81 97 ILE A CA 1
ATOM 771 C C . ILE A 1 97 ? -16.234 9.258 1.4 1 91.81 97 ILE A C 1
ATOM 773 O O . ILE A 1 97 ? -16.719 9.68 2.451 1 91.81 97 ILE A O 1
ATOM 777 N N . GLY A 1 98 ? -14.953 9.094 1.188 1 92.44 98 GLY A N 1
ATOM 778 C CA . GLY A 1 98 ? -14 9.359 2.252 1 92.44 98 GLY A CA 1
ATOM 779 C C . GLY A 1 98 ? -13.969 10.82 2.674 1 92.44 98 GLY A C 1
ATOM 780 O O . GLY A 1 98 ? -13.797 11.125 3.855 1 92.44 98 GLY A O 1
ATOM 781 N N . SER A 1 99 ? -14.094 11.695 1.691 1 92.81 99 SER A N 1
ATOM 782 C CA . SER A 1 99 ? -14.094 13.109 2.037 1 92.81 99 SER A CA 1
ATOM 783 C C . SER A 1 99 ? -15.32 13.484 2.865 1 92.81 99 SER A C 1
ATOM 785 O O . SER A 1 99 ? -15.242 14.32 3.766 1 92.81 99 SER A O 1
ATOM 787 N N . PHE A 1 100 ? -16.375 12.883 2.5 1 88.56 100 PHE A N 1
ATOM 788 C CA . PHE A 1 100 ? -17.578 13.109 3.297 1 88.56 100 PHE A CA 1
ATOM 789 C C . PHE A 1 100 ? -17.391 12.602 4.723 1 88.56 100 PHE A C 1
ATOM 791 O O . PHE A 1 100 ? -17.75 13.289 5.68 1 88.56 100 PHE A O 1
ATOM 798 N N . ALA A 1 101 ? -16.859 11.453 4.859 1 89.06 101 ALA A N 1
ATOM 799 C CA . ALA A 1 101 ? -16.594 10.875 6.176 1 89.06 101 ALA A CA 1
ATOM 800 C C . ALA A 1 101 ? -15.562 11.711 6.934 1 89.06 101 ALA A C 1
ATOM 802 O O . ALA A 1 101 ? -15.719 11.961 8.133 1 89.06 101 ALA A O 1
ATOM 803 N N . GLY A 1 102 ? -14.57 12.094 6.223 1 90.19 102 GLY A N 1
ATOM 804 C CA . GLY A 1 102 ? -13.547 12.922 6.84 1 90.19 102 GLY A CA 1
ATOM 805 C C . GLY A 1 102 ? -14.086 14.242 7.363 1 90.19 102 GLY A C 1
ATOM 806 O O . GLY A 1 102 ? -13.703 14.688 8.453 1 90.19 102 GLY A O 1
ATOM 807 N N . PHE A 1 103 ? -14.961 14.828 6.617 1 89.69 103 PHE A N 1
ATOM 808 C CA . PHE A 1 103 ? -15.586 16.078 7.039 1 89.69 103 PHE A CA 1
ATOM 809 C C . PHE A 1 103 ? -16.438 15.859 8.289 1 89.69 103 PHE A C 1
ATOM 811 O O . PHE A 1 103 ? -16.359 16.641 9.242 1 89.69 103 PHE A O 1
ATOM 818 N N . ALA A 1 104 ? -17.234 14.852 8.203 1 86.88 104 ALA A N 1
ATOM 819 C CA . ALA A 1 104 ? -18.109 14.555 9.336 1 86.88 104 ALA A CA 1
ATOM 820 C C . ALA A 1 104 ? -17.297 14.273 10.602 1 86.88 104 ALA A C 1
ATOM 822 O O . ALA A 1 104 ? -17.609 14.797 11.672 1 86.88 104 ALA A O 1
ATOM 823 N N . LEU A 1 105 ? -16.266 13.578 10.484 1 86.75 105 LEU A N 1
ATOM 824 C CA . LEU A 1 105 ? -15.477 13.172 11.633 1 86.75 105 LEU A CA 1
ATOM 825 C C . LEU A 1 105 ? -14.555 14.297 12.086 1 86.75 105 LEU A C 1
ATOM 827 O O . LEU A 1 105 ? -14.219 14.398 13.266 1 86.75 105 LEU A O 1
ATOM 831 N N . GLY A 1 106 ? -14.234 15.102 11.164 1 87.25 106 GLY A N 1
ATOM 832 C CA . GLY A 1 106 ? -13.289 16.156 11.461 1 87.25 106 GLY A CA 1
ATOM 833 C C . GLY A 1 106 ? -13.945 17.422 11.977 1 87.25 106 GLY A C 1
ATOM 834 O O . GLY A 1 106 ? -13.336 18.188 12.734 1 87.25 106 GLY A O 1
ATOM 835 N N . LYS A 1 107 ? -15.188 17.625 11.602 1 85.62 107 LYS A N 1
ATOM 836 C CA . LYS A 1 107 ? -15.742 18.938 11.898 1 85.62 107 LYS A CA 1
ATOM 837 C C . LYS A 1 107 ? -17.078 18.828 12.633 1 85.62 107 LYS A C 1
ATOM 839 O O . LYS A 1 107 ? -17.422 19.688 13.445 1 85.62 107 LYS A O 1
ATOM 844 N N . LEU A 1 108 ? -17.797 17.844 12.336 1 83.25 108 LEU A N 1
ATOM 845 C CA . LEU A 1 108 ? -19.125 17.75 12.961 1 83.25 108 LEU A CA 1
ATOM 846 C C . LEU A 1 108 ? -19.016 17.156 14.359 1 83.25 108 LEU A C 1
ATOM 848 O O . LEU A 1 108 ? -18.109 16.359 14.633 1 83.25 108 LEU A O 1
ATOM 852 N N . ARG A 1 109 ? -19.859 17.656 15.195 1 78.31 109 ARG A N 1
ATOM 853 C CA . ARG A 1 109 ? -19.891 17.156 16.562 1 78.31 109 ARG A CA 1
ATOM 854 C C . ARG A 1 109 ? -21.016 16.125 16.75 1 78.31 109 ARG A C 1
ATOM 856 O O . ARG A 1 109 ? -22.172 16.422 16.469 1 78.31 109 ARG A O 1
ATOM 863 N N . TYR A 1 110 ? -20.641 14.953 16.906 1 77.12 110 TYR A N 1
ATOM 864 C CA . TYR A 1 110 ? -21.641 13.938 17.219 1 77.12 110 TYR A CA 1
ATOM 865 C C . TYR A 1 110 ? -21.062 12.867 18.156 1 77.12 110 TYR A C 1
ATOM 867 O O . TYR A 1 110 ? -19.859 12.789 18.344 1 77.12 110 TYR A O 1
ATOM 875 N N . ARG A 1 111 ? -22.031 12.094 18.766 1 79.19 111 ARG A N 1
ATOM 876 C CA . ARG A 1 111 ? -21.641 11.055 19.719 1 79.19 111 ARG A CA 1
ATOM 877 C C . ARG A 1 111 ? -21.094 9.836 18.984 1 79.19 111 ARG A C 1
ATOM 879 O O . ARG A 1 111 ? -21.594 9.445 17.938 1 79.19 111 ARG A O 1
ATOM 886 N N . GLY A 1 112 ? -19.984 9.242 19.422 1 79.94 112 GLY A N 1
ATOM 887 C CA . GLY A 1 112 ? -19.422 8.031 18.875 1 79.94 112 GLY A CA 1
ATOM 888 C C . GLY A 1 112 ? -18.281 8.297 17.891 1 79.94 112 GLY A C 1
ATOM 889 O O . GLY A 1 112 ? -17.844 7.383 17.188 1 79.94 112 GLY A O 1
ATOM 890 N N . LYS A 1 113 ? -17.953 9.531 17.703 1 82.62 113 LYS A N 1
ATOM 891 C CA . LYS A 1 113 ? -16.906 9.953 16.766 1 82.62 113 LYS A CA 1
ATOM 892 C C . LYS A 1 113 ? -15.602 9.203 17.016 1 82.62 113 LYS A C 1
ATOM 894 O O . LYS A 1 113 ? -14.992 8.688 16.078 1 82.62 113 LYS A O 1
ATOM 899 N N . THR A 1 114 ? -15.336 9.125 18.266 1 78.81 114 THR A N 1
ATOM 900 C CA . THR A 1 114 ? -14.078 8.469 18.625 1 78.81 114 THR A CA 1
ATOM 901 C C . THR A 1 114 ? -14.117 6.988 18.266 1 78.81 114 THR A C 1
ATOM 903 O O . THR A 1 114 ? -13.148 6.453 17.719 1 78.81 114 THR A O 1
ATOM 906 N N . GLY A 1 115 ? -15.203 6.398 18.547 1 80.56 115 GLY A N 1
ATOM 907 C CA . GLY A 1 115 ? -15.359 5 18.188 1 80.56 115 GLY A CA 1
ATOM 908 C C . GLY A 1 115 ? -15.289 4.754 16.703 1 80.56 115 GLY A C 1
ATOM 909 O O . GLY A 1 115 ? -14.648 3.801 16.25 1 80.56 115 GLY A O 1
ATOM 910 N N . THR A 1 116 ? -15.875 5.633 15.945 1 82.88 116 THR A N 1
ATOM 911 C CA . THR A 1 116 ? -15.867 5.512 14.492 1 82.88 116 THR A CA 1
ATOM 912 C C . THR A 1 116 ? -14.453 5.672 13.945 1 82.88 116 THR A C 1
ATOM 914 O O . THR A 1 116 ? -14.039 4.941 13.039 1 82.88 116 THR A O 1
ATOM 917 N N . LEU A 1 117 ? -13.75 6.539 14.484 1 81.06 117 LEU A N 1
ATOM 918 C CA . LEU A 1 117 ? -12.383 6.777 14.047 1 81.06 117 LEU A CA 1
ATOM 919 C C . LEU A 1 117 ? -11.508 5.555 14.312 1 81.06 117 LEU A C 1
ATOM 921 O O . LEU A 1 117 ? -10.688 5.176 13.469 1 81.06 117 LEU A O 1
ATOM 925 N N . TYR A 1 118 ? -11.781 4.898 15.375 1 77.62 118 TYR A N 1
ATOM 926 C CA . TYR A 1 118 ? -11 3.715 15.711 1 77.62 118 TYR A CA 1
ATOM 927 C C . TYR A 1 118 ? -11.32 2.564 14.766 1 77.62 118 TYR A C 1
ATOM 929 O O . TYR A 1 118 ? -10.43 1.796 14.391 1 77.62 118 TYR A O 1
ATOM 937 N N . VAL A 1 119 ? -12.539 2.512 14.445 1 80.94 119 VAL A N 1
ATOM 938 C CA . VAL A 1 119 ? -12.938 1.472 13.5 1 80.94 119 VAL A CA 1
ATOM 939 C C . VAL A 1 119 ? -12.273 1.718 12.148 1 80.94 119 VAL A C 1
ATOM 941 O O . VAL A 1 119 ? -11.75 0.789 11.531 1 80.94 119 VAL A O 1
ATOM 944 N N . ILE A 1 120 ? -12.281 2.926 11.703 1 83.12 120 ILE A N 1
ATOM 945 C CA . ILE A 1 120 ? -11.68 3.295 10.43 1 83.12 120 ILE A CA 1
ATOM 946 C C . ILE A 1 120 ? -10.18 2.99 10.461 1 83.12 120 ILE A C 1
ATOM 948 O O . ILE A 1 120 ? -9.641 2.408 9.523 1 83.12 120 ILE A O 1
ATOM 952 N N . LEU A 1 121 ? -9.586 3.326 11.547 1 78.5 121 LEU A N 1
ATOM 953 C CA . LEU A 1 121 ? -8.148 3.084 11.688 1 78.5 121 LEU A CA 1
ATOM 954 C C . LEU A 1 121 ? -7.852 1.588 11.688 1 78.5 121 LEU A C 1
ATOM 956 O O . LEU A 1 121 ? -6.91 1.14 11.031 1 78.5 121 LEU A O 1
ATOM 960 N N . ALA A 1 122 ? -8.672 0.869 12.391 1 77.88 122 ALA A N 1
ATOM 961 C CA . ALA A 1 122 ? -8.5 -0.581 12.453 1 77.88 122 ALA A CA 1
ATOM 962 C C . ALA A 1 122 ? -8.648 -1.213 11.07 1 77.88 122 ALA A C 1
ATOM 964 O O . ALA A 1 122 ? -7.883 -2.102 10.703 1 77.88 122 ALA A O 1
ATOM 965 N N . MET A 1 123 ? -9.57 -0.73 10.32 1 80.94 123 MET A N 1
ATOM 966 C CA . MET A 1 123 ? -9.828 -1.284 8.992 1 80.94 123 MET A CA 1
ATOM 967 C C . MET A 1 123 ? -8.695 -0.939 8.031 1 80.94 123 MET A C 1
ATOM 969 O O . MET A 1 123 ? -8.406 -1.704 7.109 1 80.94 123 MET A O 1
ATOM 973 N N . THR A 1 124 ? -8.133 0.18 8.219 1 78.12 124 THR A N 1
ATOM 974 C CA . THR A 1 124 ? -7 0.58 7.395 1 78.12 124 THR A CA 1
ATOM 975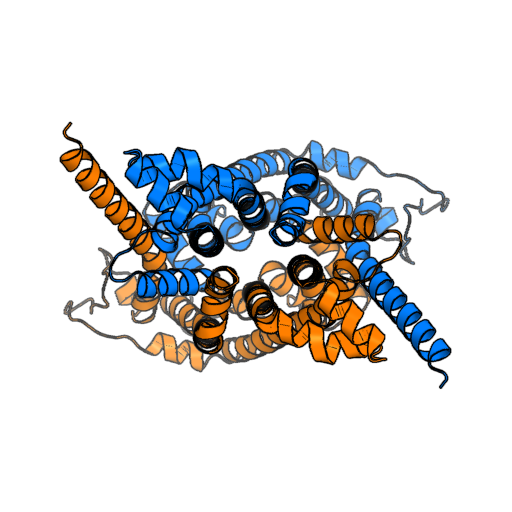 C C . THR A 1 124 ? -5.816 -0.354 7.617 1 78.12 124 THR A C 1
ATOM 977 O O . THR A 1 124 ? -5.039 -0.611 6.695 1 78.12 124 THR A O 1
ATOM 980 N N . MET A 1 125 ? -5.758 -0.948 8.742 1 74.88 125 MET A N 1
ATOM 981 C CA . MET A 1 125 ? -4.602 -1.752 9.117 1 74.88 125 MET A CA 1
ATOM 982 C C . MET A 1 125 ? -4.891 -3.238 8.945 1 74.88 125 MET A C 1
ATOM 984 O O . MET A 1 125 ? -4.004 -4.074 9.125 1 74.88 125 MET A O 1
ATOM 988 N N . PHE A 1 126 ? -6.074 -3.561 8.617 1 77.56 126 PHE A N 1
ATOM 989 C CA . PHE A 1 126 ? -6.5 -4.949 8.508 1 77.56 126 PHE A CA 1
ATOM 990 C C . PHE A 1 126 ? -5.762 -5.66 7.383 1 77.56 126 PHE A C 1
ATOM 992 O O . PHE A 1 126 ? -5.559 -5.086 6.312 1 77.56 126 PHE A O 1
ATOM 999 N N . PRO A 1 127 ? -5.297 -6.895 7.668 1 81.44 127 PRO A N 1
ATOM 1000 C CA . PRO A 1 127 ? -4.629 -7.652 6.605 1 81.44 127 PRO A CA 1
ATOM 1001 C C . PRO A 1 127 ? -5.574 -8.023 5.465 1 81.44 127 PRO A C 1
ATOM 1003 O O . PRO A 1 127 ? -6.57 -8.719 5.688 1 81.44 127 PRO A O 1
ATOM 1006 N N . ALA A 1 128 ? -5.27 -7.641 4.355 1 85 128 ALA A N 1
ATOM 1007 C CA . ALA A 1 128 ? -6.133 -7.812 3.189 1 85 128 ALA A CA 1
ATOM 1008 C C . ALA A 1 128 ? -6.348 -9.289 2.883 1 85 128 ALA A C 1
ATOM 1010 O O . ALA A 1 128 ? -7.449 -9.695 2.494 1 85 128 ALA A O 1
ATOM 1011 N N . ILE A 1 129 ? -5.336 -10.062 3.133 1 86.69 129 ILE A N 1
ATOM 1012 C CA . ILE A 1 129 ? -5.371 -11.469 2.746 1 86.69 129 ILE A CA 1
ATOM 1013 C C . ILE A 1 129 ? -6.426 -12.211 3.564 1 86.69 129 ILE A C 1
ATOM 1015 O O . ILE A 1 129 ? -6.969 -13.227 3.121 1 86.69 129 ILE A O 1
ATOM 1019 N N . ALA A 1 130 ? -6.734 -11.703 4.723 1 81.81 130 ALA A N 1
ATOM 1020 C CA . ALA A 1 130 ? -7.637 -12.367 5.66 1 81.81 130 ALA A CA 1
ATOM 1021 C C . ALA A 1 130 ? -9.062 -12.414 5.105 1 81.81 130 ALA A C 1
ATOM 1023 O O . ALA A 1 130 ? -9.852 -13.273 5.496 1 81.81 130 ALA A O 1
ATOM 1024 N N . VAL A 1 131 ? -9.344 -11.562 4.195 1 86.88 131 VAL A N 1
ATOM 1025 C CA . VAL A 1 131 ? -10.734 -11.484 3.746 1 86.88 131 VAL A CA 1
ATOM 1026 C C . VAL A 1 131 ? -10.836 -11.969 2.303 1 86.88 131 VAL A C 1
ATOM 1028 O O . VAL A 1 131 ? -11.93 -12 1.729 1 86.88 131 VAL A O 1
ATOM 1031 N N . LEU A 1 132 ? -9.766 -12.328 1.763 1 89.5 132 LEU A N 1
ATOM 1032 C CA . LEU A 1 132 ? -9.711 -12.664 0.343 1 89.5 132 LEU A CA 1
ATOM 1033 C C . LEU A 1 132 ? -10.648 -13.82 0.021 1 89.5 132 LEU A C 1
ATOM 1035 O O . LEU A 1 132 ? -11.5 -13.711 -0.864 1 89.5 132 LEU A O 1
ATOM 1039 N N . THR A 1 133 ? -10.516 -14.906 0.736 1 84.19 133 THR A N 1
ATOM 1040 C CA . THR A 1 133 ? -11.273 -16.125 0.443 1 84.19 133 THR A CA 1
ATOM 1041 C C . THR A 1 133 ? -12.766 -15.898 0.677 1 84.19 133 THR A C 1
ATOM 1043 O O . THR A 1 133 ? -13.594 -16.344 -0.125 1 84.19 133 THR A O 1
ATOM 1046 N N . GLY A 1 134 ? -13.109 -15.258 1.737 1 81.19 134 GLY A N 1
ATOM 1047 C CA . GLY A 1 134 ? -14.508 -14.961 2.014 1 81.19 134 GLY A CA 1
ATOM 1048 C C . GLY A 1 134 ? -15.141 -14.055 0.977 1 81.19 134 GLY A C 1
ATOM 1049 O O . GLY A 1 134 ? -16.281 -14.289 0.551 1 81.19 134 GLY A O 1
ATOM 1050 N N . LEU A 1 135 ? -14.391 -13.055 0.567 1 88 135 LEU A N 1
ATOM 1051 C CA . LEU A 1 135 ? -14.906 -12.141 -0.442 1 88 135 LEU A CA 1
ATOM 1052 C C . LEU A 1 135 ? -15.086 -12.844 -1.781 1 88 135 LEU A C 1
ATOM 1054 O O . LEU A 1 135 ? -16.062 -12.594 -2.498 1 88 135 LEU A O 1
ATOM 1058 N N . TYR A 1 136 ? -14.141 -13.672 -2.066 1 87.88 136 TYR A N 1
ATOM 1059 C CA . TYR A 1 136 ? -14.25 -14.414 -3.314 1 87.88 136 TYR A CA 1
ATOM 1060 C C . TYR A 1 136 ? -15.5 -15.289 -3.324 1 87.88 136 TYR A C 1
ATOM 1062 O O . TYR A 1 136 ? -16.219 -15.328 -4.32 1 87.88 136 TYR A O 1
ATOM 1070 N N . ALA A 1 137 ? -15.703 -16 -2.232 1 81.69 137 ALA A N 1
ATOM 1071 C CA . ALA A 1 137 ? -16.891 -16.859 -2.113 1 81.69 137 ALA A CA 1
ATOM 1072 C C . ALA A 1 137 ? -18.156 -16.031 -2.252 1 81.69 137 ALA A C 1
ATOM 1074 O O . ALA A 1 137 ? -19.094 -16.422 -2.963 1 81.69 137 ALA A O 1
ATOM 1075 N N . MET A 1 138 ? -18.188 -14.922 -1.627 1 81.81 138 MET A N 1
ATOM 1076 C CA . MET A 1 138 ? -19.344 -14.055 -1.667 1 81.81 138 MET A CA 1
ATOM 1077 C C . MET A 1 138 ? -19.594 -13.523 -3.078 1 81.81 138 MET A C 1
ATOM 1079 O O . MET A 1 138 ? -20.703 -13.57 -3.584 1 81.81 138 MET A O 1
ATOM 1083 N N . ILE A 1 139 ? -18.594 -13.055 -3.715 1 88.56 139 ILE A N 1
ATOM 1084 C CA . ILE A 1 139 ? -18.688 -12.445 -5.039 1 88.56 139 ILE A CA 1
ATOM 1085 C C . ILE A 1 139 ? -19.109 -13.492 -6.062 1 88.56 139 ILE A C 1
ATOM 1087 O O . ILE A 1 139 ? -19.938 -13.211 -6.941 1 88.56 139 ILE A O 1
ATOM 1091 N N . THR A 1 140 ? -18.516 -14.664 -5.938 1 87.81 140 THR A N 1
ATOM 1092 C CA . THR A 1 140 ? -18.875 -15.75 -6.852 1 87.81 140 THR A CA 1
ATOM 1093 C C . THR A 1 140 ? -20.328 -16.172 -6.645 1 87.81 140 THR A C 1
ATOM 1095 O O . THR A 1 1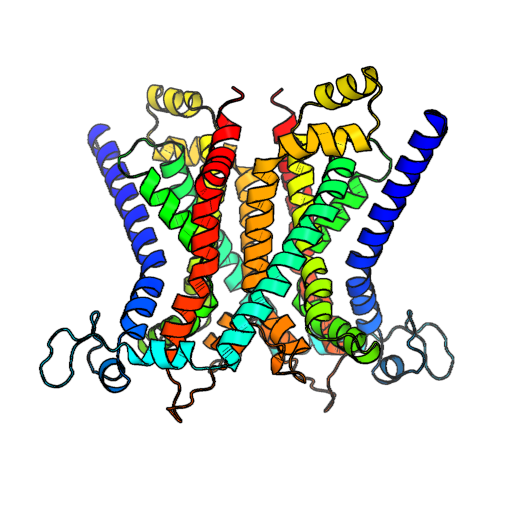40 ? -21.062 -16.406 -7.617 1 87.81 140 THR A O 1
ATOM 1098 N N . ASN A 1 141 ? -20.766 -16.219 -5.461 1 83.88 141 ASN A N 1
ATOM 1099 C CA . ASN A 1 141 ? -22.156 -16.594 -5.156 1 83.88 141 ASN A CA 1
ATOM 1100 C C . ASN A 1 141 ? -23.141 -15.555 -5.672 1 83.88 141 ASN A C 1
ATOM 1102 O O . ASN A 1 141 ? -24.234 -15.898 -6.121 1 83.88 141 ASN A O 1
ATOM 1106 N N . LEU A 1 142 ? -22.766 -14.344 -5.605 1 89.75 142 LEU A N 1
ATOM 1107 C CA . LEU A 1 142 ? -23.656 -13.258 -6.027 1 89.75 142 LEU A CA 1
ATOM 1108 C C . LEU A 1 142 ? -23.547 -13.031 -7.535 1 89.75 142 LEU A C 1
ATOM 1110 O O . LEU A 1 142 ? -24.375 -12.312 -8.109 1 89.75 142 LEU A O 1
ATOM 1114 N N . GLY A 1 143 ? -22.609 -13.594 -8.109 1 93.19 143 GLY A N 1
ATOM 1115 C CA . GLY A 1 143 ? -22.438 -13.469 -9.547 1 93.19 143 GLY A CA 1
ATOM 1116 C C . GLY A 1 143 ? -21.969 -12.094 -9.977 1 93.19 143 GLY A C 1
ATOM 1117 O O . GLY A 1 143 ? -22.359 -11.609 -11.039 1 93.19 143 GLY A O 1
ATOM 1118 N N . ILE A 1 144 ? -21.203 -11.406 -9.18 1 95.5 144 ILE A N 1
ATOM 1119 C CA . ILE A 1 144 ? -20.703 -10.078 -9.516 1 95.5 144 ILE A CA 1
ATOM 1120 C C . ILE A 1 144 ? -19.547 -10.195 -10.5 1 95.5 144 ILE A C 1
ATOM 1122 O O . ILE A 1 144 ? -18.609 -10.969 -10.281 1 95.5 144 ILE A O 1
ATOM 1126 N N . PRO A 1 145 ? -19.641 -9.391 -11.594 1 97.12 145 PRO A N 1
ATOM 1127 C CA . PRO A 1 145 ? -18.547 -9.445 -12.57 1 97.12 145 PRO A CA 1
ATOM 1128 C C . PRO A 1 145 ? -17.203 -8.992 -11.992 1 97.12 145 PRO A C 1
ATOM 1130 O O . PRO A 1 145 ? -17.172 -8.328 -10.961 1 97.12 145 PRO A O 1
ATOM 1133 N N . PRO A 1 146 ? -16.125 -9.359 -12.617 1 97.56 146 PRO A N 1
ATOM 1134 C CA . PRO A 1 146 ? -14.789 -9.156 -12.055 1 97.56 146 PRO A CA 1
ATOM 1135 C C . PRO A 1 146 ? -14.453 -7.688 -11.828 1 97.56 146 PRO A C 1
ATOM 1137 O O . PRO A 1 146 ? -13.961 -7.32 -10.758 1 97.56 146 PRO A O 1
ATOM 1140 N N . ILE A 1 147 ? -14.734 -6.828 -12.836 1 98.12 147 ILE A N 1
ATOM 1141 C CA . ILE A 1 147 ? -14.328 -5.434 -12.719 1 98.12 147 ILE A CA 1
ATOM 1142 C C . ILE A 1 147 ? -15.055 -4.777 -11.547 1 98.12 147 ILE A C 1
ATOM 1144 O O . ILE A 1 147 ? -14.422 -4.207 -10.656 1 98.12 147 ILE A O 1
ATOM 1148 N N . PRO A 1 148 ? -16.375 -4.93 -11.406 1 97.75 148 PRO A N 1
ATOM 1149 C CA . PRO A 1 148 ? -17.062 -4.395 -10.227 1 97.75 148 PRO A CA 1
ATOM 1150 C C . PRO A 1 148 ? -16.594 -5.055 -8.93 1 97.75 148 PRO A C 1
ATOM 1152 O O . PRO A 1 148 ? -16.547 -4.402 -7.879 1 97.75 148 PRO A O 1
ATOM 1155 N N . SER A 1 149 ? -16.281 -6.32 -8.977 1 96.81 149 SER A N 1
ATOM 1156 C CA . SER A 1 149 ? -15.789 -7.016 -7.797 1 96.81 149 SER A CA 1
ATOM 1157 C C . SER A 1 149 ? -14.492 -6.395 -7.289 1 96.81 149 SER A C 1
ATOM 1159 O O . SER A 1 149 ? -14.312 -6.211 -6.082 1 96.81 149 SER A O 1
ATOM 1161 N N . MET A 1 150 ? -13.602 -6.055 -8.227 1 97.88 150 MET A N 1
ATOM 1162 C CA . MET A 1 150 ? -12.344 -5.43 -7.844 1 97.88 150 MET A CA 1
ATOM 1163 C C . MET A 1 150 ? -12.57 -4.035 -7.273 1 97.88 150 MET A C 1
ATOM 1165 O O . MET A 1 150 ? -11.984 -3.672 -6.254 1 97.88 150 MET A O 1
ATOM 1169 N N . ILE A 1 151 ? -13.469 -3.309 -7.879 1 97.94 151 ILE A N 1
ATOM 1170 C CA . ILE A 1 151 ? -13.734 -1.945 -7.43 1 97.94 151 ILE A CA 1
ATOM 1171 C C . ILE A 1 151 ? -14.281 -1.97 -6.008 1 97.94 151 ILE A C 1
ATOM 1173 O O . ILE A 1 151 ? -13.766 -1.286 -5.121 1 97.94 151 ILE A O 1
ATOM 1177 N N . ILE A 1 152 ? -15.227 -2.807 -5.777 1 94.31 152 ILE A N 1
ATOM 1178 C CA . ILE A 1 152 ? -15.891 -2.885 -4.48 1 94.31 152 ILE A CA 1
ATOM 1179 C C . ILE A 1 152 ? -14.906 -3.363 -3.42 1 94.31 152 ILE A C 1
ATOM 1181 O O . ILE A 1 152 ? -14.844 -2.809 -2.32 1 94.31 152 ILE A O 1
ATOM 1185 N N . THR A 1 153 ? -14.125 -4.328 -3.746 1 93.88 153 THR A N 1
ATOM 1186 C CA . THR A 1 153 ? -13.219 -4.926 -2.779 1 93.88 153 THR A CA 1
ATOM 1187 C C . THR A 1 153 ? -12.047 -3.992 -2.484 1 93.88 153 THR A C 1
ATOM 1189 O O . THR A 1 153 ? -11.641 -3.84 -1.329 1 93.88 153 THR A O 1
ATOM 1192 N N . TYR A 1 154 ? -11.508 -3.33 -3.557 1 95.94 154 TYR A N 1
ATOM 1193 C CA . TYR A 1 154 ? -10.414 -2.398 -3.338 1 95.94 154 TYR A CA 1
ATOM 1194 C C . TYR A 1 154 ? -10.836 -1.26 -2.418 1 95.94 154 TYR A C 1
ATOM 1196 O O . TYR A 1 154 ? -10.023 -0.753 -1.636 1 95.94 154 TYR A O 1
ATOM 1204 N N . MET A 1 155 ? -12.062 -0.942 -2.492 1 94.38 155 MET A N 1
ATOM 1205 C CA . MET A 1 155 ? -12.555 0.159 -1.669 1 94.38 155 MET A CA 1
ATOM 1206 C C . MET A 1 155 ? -12.57 -0.226 -0.193 1 94.38 155 MET A C 1
ATOM 1208 O O . MET A 1 155 ? -12.531 0.643 0.68 1 94.38 155 MET A O 1
ATOM 1212 N N . LEU A 1 156 ? -12.617 -1.486 0.082 1 90.69 156 LEU A N 1
ATOM 1213 C CA . LEU A 1 156 ? -12.562 -1.937 1.469 1 90.69 156 LEU A CA 1
ATOM 1214 C C . LEU A 1 156 ? -11.258 -1.501 2.131 1 90.69 156 LEU A C 1
ATOM 1216 O O . LEU A 1 156 ? -11.211 -1.312 3.348 1 90.69 156 LEU A O 1
ATOM 1220 N N . PHE A 1 157 ? -10.289 -1.313 1.292 1 89.44 157 PHE A N 1
ATOM 1221 C CA . PHE A 1 157 ? -8.977 -0.972 1.812 1 89.44 157 PHE A CA 1
ATOM 1222 C C . PHE A 1 157 ? -8.68 0.51 1.61 1 89.44 157 PHE A C 1
ATOM 1224 O O . PHE A 1 157 ? -8.141 1.169 2.502 1 89.44 157 PHE A O 1
ATOM 1231 N N . THR A 1 158 ? -9.125 1.062 0.517 1 92.81 158 THR A N 1
ATOM 1232 C CA . THR A 1 158 ? -8.797 2.441 0.175 1 92.81 158 THR A CA 1
ATOM 1233 C C . THR A 1 158 ? -9.711 3.416 0.916 1 92.81 158 THR A C 1
ATOM 1235 O O . THR A 1 158 ? -9.289 4.516 1.279 1 92.81 158 THR A O 1
ATOM 1238 N N . LEU A 1 159 ? -10.898 3.01 1.186 1 92.94 159 LEU A N 1
ATOM 1239 C CA . LEU A 1 159 ? -11.875 3.922 1.772 1 92.94 159 LEU A CA 1
ATOM 1240 C C . LEU A 1 159 ? -11.492 4.273 3.207 1 92.94 159 LEU A C 1
ATOM 1242 O O . LEU A 1 159 ? -11.461 5.453 3.572 1 92.94 159 LEU A O 1
ATOM 1246 N N . PRO A 1 160 ? -11.242 3.262 4.051 1 89.81 160 PRO A N 1
ATOM 1247 C CA . PRO A 1 160 ? -10.828 3.635 5.41 1 89.81 160 PRO A CA 1
ATOM 1248 C C . PRO A 1 160 ? -9.555 4.477 5.43 1 89.81 160 PRO A C 1
ATOM 1250 O O . PRO A 1 160 ? -9.438 5.402 6.238 1 89.81 160 PRO A O 1
ATOM 1253 N N . PHE A 1 161 ? -8.664 4.176 4.539 1 89.88 161 PHE A N 1
ATOM 1254 C CA . PHE A 1 161 ? -7.434 4.945 4.422 1 89.88 161 PHE A CA 1
ATOM 1255 C C . PHE A 1 161 ? -7.734 6.395 4.051 1 89.88 161 PHE A C 1
ATOM 1257 O O . PHE A 1 161 ? -7.219 7.32 4.68 1 89.88 161 PHE A O 1
ATOM 1264 N N . THR A 1 162 ? -8.523 6.609 3.059 1 93.06 162 THR A N 1
ATOM 1265 C CA . THR A 1 162 ? -8.852 7.953 2.598 1 93.06 162 THR A CA 1
ATOM 1266 C C . THR A 1 162 ? -9.625 8.719 3.666 1 93.06 162 THR A C 1
ATOM 1268 O O . THR A 1 162 ? -9.367 9.906 3.896 1 93.06 162 THR A O 1
ATOM 1271 N N . ALA A 1 163 ? -10.539 8.039 4.273 1 91.25 163 ALA A N 1
ATOM 1272 C CA . ALA A 1 163 ? -11.312 8.672 5.34 1 91.25 163 ALA A CA 1
ATOM 1273 C C . ALA A 1 163 ? -10.406 9.094 6.496 1 91.25 163 ALA A C 1
ATOM 1275 O O . ALA A 1 163 ? -10.547 10.195 7.031 1 91.25 163 ALA A O 1
ATOM 1276 N N . TRP A 1 164 ? -9.555 8.242 6.785 1 87.38 164 TRP A N 1
ATOM 1277 C CA . TRP A 1 164 ? -8.641 8.508 7.891 1 87.38 164 TRP A CA 1
ATOM 1278 C C . TRP A 1 164 ? -7.762 9.711 7.582 1 87.38 164 TRP A C 1
ATOM 1280 O O . TRP A 1 164 ? -7.641 10.625 8.398 1 87.38 164 TRP A O 1
ATOM 1290 N N . VAL A 1 165 ? -7.168 9.758 6.473 1 88.06 165 VAL A N 1
ATOM 1291 C CA . VAL A 1 165 ? -6.246 10.828 6.098 1 88.06 165 VAL A CA 1
ATOM 1292 C C . VAL A 1 165 ? -7.008 12.148 5.988 1 88.06 165 VAL A C 1
ATOM 1294 O O . VAL A 1 165 ? -6.566 13.172 6.516 1 88.06 165 VAL A O 1
ATOM 1297 N N . LEU A 1 166 ? -8.125 12.125 5.402 1 91.19 166 LEU A N 1
ATOM 1298 C CA . LEU A 1 166 ? -8.875 13.359 5.176 1 91.19 166 LEU A CA 1
ATOM 1299 C C . LEU A 1 166 ? -9.461 13.891 6.477 1 91.19 166 LEU A C 1
ATOM 1301 O O . LEU A 1 166 ? -9.609 15.102 6.652 1 91.19 166 LEU A O 1
ATOM 1305 N N . THR A 1 167 ? -9.836 12.992 7.363 1 89.88 167 THR A N 1
ATOM 1306 C CA . THR A 1 167 ? -10.281 13.43 8.68 1 89.88 167 THR A CA 1
ATOM 1307 C C . THR A 1 167 ? -9.219 14.297 9.344 1 89.88 167 THR A C 1
ATOM 1309 O O . THR A 1 167 ? -9.531 15.352 9.906 1 89.88 167 THR A O 1
ATOM 1312 N N . SER A 1 168 ? -8.016 13.836 9.219 1 83.81 168 SER A N 1
ATOM 1313 C CA . SER A 1 168 ? -6.918 14.586 9.82 1 83.81 168 SER A CA 1
ATOM 1314 C C . SER A 1 168 ? -6.781 15.969 9.188 1 83.81 168 SER A C 1
ATOM 1316 O O . SER A 1 168 ? -6.504 16.953 9.883 1 83.81 168 SER A O 1
ATOM 1318 N N . PHE A 1 169 ? -7.035 16.094 8 1 85.25 169 PHE A N 1
ATOM 1319 C CA . PHE A 1 169 ? -6.91 17.359 7.305 1 85.25 169 PHE A CA 1
ATOM 1320 C C . PHE A 1 169 ? -8.078 18.281 7.645 1 85.25 169 PHE A C 1
ATOM 1322 O O . PHE A 1 169 ? -7.891 19.484 7.859 1 85.25 169 PHE A O 1
ATOM 1329 N N . PHE A 1 170 ? -9.219 17.781 7.707 1 89.56 170 PHE A N 1
ATOM 1330 C CA . PHE A 1 170 ? -10.383 18.578 8.062 1 89.56 170 PHE A CA 1
ATOM 1331 C C . PHE A 1 170 ? -10.266 19.094 9.492 1 89.56 170 PHE A C 1
ATOM 1333 O O . PHE A 1 170 ? -10.68 20.219 9.781 1 89.56 170 PHE A O 1
ATOM 1340 N N . ARG A 1 171 ? -9.766 18.312 10.258 1 86.19 171 ARG A N 1
ATOM 1341 C CA . ARG A 1 171 ? -9.594 18.719 11.648 1 86.19 171 ARG A CA 1
ATOM 1342 C C . ARG A 1 171 ? -8.633 19.891 11.773 1 86.19 171 ARG A C 1
ATOM 1344 O O . ARG A 1 171 ? -8.766 20.719 12.68 1 86.19 171 ARG A O 1
ATOM 1351 N N . GLU A 1 172 ? -7.762 19.922 10.867 1 82.25 172 GLU A N 1
ATOM 1352 C CA . GLU A 1 172 ? -6.746 20.969 10.914 1 82.25 172 GLU A CA 1
ATOM 1353 C C . GLU A 1 172 ? -7.312 22.312 10.445 1 82.25 172 GLU A C 1
ATOM 1355 O O . GLU A 1 172 ? -6.754 23.375 10.75 1 82.25 172 GLU A O 1
ATOM 1360 N N . LEU A 1 173 ? -8.367 22.219 9.797 1 87 173 LEU A N 1
ATOM 1361 C CA . LEU A 1 173 ? -8.984 23.469 9.367 1 87 173 LEU A CA 1
ATOM 1362 C C . LEU A 1 173 ? -9.625 24.188 10.547 1 87 173 LEU A C 1
ATOM 1364 O O . LEU A 1 173 ? -10.258 23.547 11.398 1 87 173 LEU A O 1
ATOM 1368 N N . PRO A 1 174 ? -9.391 25.484 10.586 1 87.94 174 PRO A N 1
ATOM 1369 C CA . PRO A 1 174 ? -9.992 26.234 11.695 1 87.94 174 PRO A CA 1
ATOM 1370 C C . PRO A 1 174 ? -11.508 26.062 11.766 1 87.94 174 PRO A C 1
ATOM 1372 O O . PRO A 1 174 ? -12.195 26.125 10.742 1 87.94 174 PRO A O 1
ATOM 1375 N N . THR A 1 175 ? -11.891 25.812 12.984 1 84.38 175 THR A N 1
ATOM 1376 C CA . THR A 1 175 ? -13.312 25.609 13.219 1 84.38 175 THR A CA 1
ATOM 1377 C C . THR A 1 175 ? -14.102 26.875 12.922 1 84.38 175 THR A C 1
ATOM 1379 O O . THR A 1 175 ? -15.289 26.812 12.594 1 84.38 175 THR A O 1
ATOM 1382 N N . GLU A 1 176 ? -13.375 27.953 12.953 1 88.06 176 GLU A N 1
ATOM 1383 C CA . GLU A 1 176 ? -13.992 29.25 12.727 1 88.06 176 GLU A CA 1
ATOM 1384 C C . GLU A 1 176 ? -14.57 29.359 11.32 1 88.06 176 GLU A C 1
ATOM 1386 O O . GLU A 1 176 ? -15.57 30.031 11.102 1 88.06 176 GLU A O 1
ATOM 1391 N N . ILE A 1 177 ? -13.914 28.656 10.445 1 86.88 177 ILE A N 1
ATOM 1392 C CA . ILE A 1 177 ? -14.391 28.672 9.07 1 86.88 177 ILE A CA 1
ATOM 1393 C C . ILE A 1 177 ? -15.758 27.984 8.992 1 86.88 177 ILE A C 1
ATOM 1395 O O . ILE A 1 177 ? -16.672 28.5 8.344 1 86.88 177 ILE A O 1
ATOM 1399 N N . PHE A 1 178 ? -15.875 26.984 9.695 1 84.88 178 PHE A N 1
ATOM 1400 C CA . PHE A 1 178 ? -17.125 26.234 9.719 1 84.88 178 PHE A CA 1
ATOM 1401 C C . PHE A 1 178 ? -18.219 27.031 10.43 1 84.88 178 PHE A C 1
ATOM 1403 O O . PHE A 1 178 ? -19.344 27.109 9.945 1 84.88 178 PHE A O 1
ATOM 1410 N N . GLN A 1 179 ? -17.875 27.641 11.461 1 85.88 179 GLN A N 1
ATOM 1411 C CA . GLN A 1 179 ? -18.828 28.406 12.258 1 85.88 179 GLN A CA 1
ATOM 1412 C C . GLN A 1 179 ? -19.312 29.641 11.5 1 85.88 179 GLN A C 1
ATOM 1414 O O . GLN A 1 179 ? -20.5 30 11.555 1 85.88 179 GLN A O 1
ATOM 1419 N N . SER A 1 180 ? -18.344 30.266 10.836 1 89.25 180 SER A N 1
ATOM 1420 C CA . SER A 1 180 ? -18.688 31.453 10.07 1 89.25 180 SER A CA 1
ATOM 1421 C C . SER A 1 180 ? -19.656 31.109 8.945 1 89.25 180 SER A C 1
ATOM 1423 O O . SER A 1 180 ? -20.578 31.891 8.656 1 89.25 180 SER A O 1
ATOM 1425 N N . ALA A 1 181 ? -19.453 30 8.359 1 87.81 181 ALA A N 1
ATOM 1426 C CA . ALA A 1 181 ? -20.359 29.578 7.285 1 87.81 181 ALA A CA 1
ATOM 1427 C C . ALA A 1 181 ? -21.75 29.297 7.82 1 87.81 181 ALA A C 1
ATOM 1429 O O . ALA A 1 181 ? -22.75 29.609 7.164 1 87.81 181 ALA A O 1
ATOM 1430 N N . GLN A 1 182 ? -21.781 28.766 8.977 1 83.38 182 GLN A N 1
ATOM 1431 C CA . GLN A 1 182 ? -23.062 28.484 9.602 1 83.38 182 GLN A CA 1
ATOM 1432 C C . GLN A 1 182 ? -23.797 29.781 9.953 1 83.38 182 GLN A C 1
ATOM 1434 O O . GLN A 1 182 ? -25.016 29.859 9.805 1 83.38 182 GLN A O 1
ATOM 1439 N N . VAL A 1 183 ? -23.047 30.656 10.383 1 86.69 183 VAL A N 1
ATOM 1440 C CA . VAL A 1 183 ? -23.609 31.969 10.727 1 86.69 183 VAL A CA 1
ATOM 1441 C C . VAL A 1 183 ? -24.172 32.625 9.469 1 86.69 183 VAL A C 1
ATOM 1443 O O . VAL A 1 183 ? -25.203 33.281 9.516 1 86.69 183 VAL A O 1
ATOM 1446 N N . ASP A 1 184 ? -23.531 32.406 8.328 1 89.44 184 ASP A N 1
ATOM 1447 C CA . ASP A 1 184 ? -23.969 32.969 7.051 1 89.44 184 ASP A CA 1
ATOM 1448 C C . ASP A 1 184 ? -25.156 32.188 6.48 1 89.44 184 ASP A C 1
ATOM 1450 O O . ASP A 1 184 ? -25.672 32.531 5.418 1 89.44 184 ASP A O 1
ATOM 1454 N N . GLY A 1 185 ? -25.531 31.125 7.164 1 83.94 185 GLY A N 1
ATOM 1455 C CA . GLY A 1 185 ? -26.734 30.406 6.789 1 83.94 185 GLY A CA 1
ATOM 1456 C C . GLY A 1 185 ? -26.469 29.203 5.918 1 83.94 185 GLY A C 1
ATOM 1457 O O . GLY A 1 185 ? -27.391 28.562 5.418 1 83.94 185 GLY A O 1
ATOM 1458 N N . ALA A 1 186 ? -25.188 28.953 5.723 1 85.19 186 ALA A N 1
ATOM 1459 C CA . ALA A 1 186 ? -24.844 27.797 4.895 1 85.19 186 ALA A CA 1
ATOM 1460 C C . ALA A 1 186 ? -25.125 26.5 5.633 1 85.19 186 ALA A C 1
ATOM 1462 O O . ALA A 1 186 ? -24.875 26.391 6.84 1 85.19 186 ALA A O 1
ATOM 1463 N N . SER A 1 187 ? -25.672 25.516 4.895 1 82.5 187 SER A N 1
ATOM 1464 C CA . SER A 1 187 ? -25.875 24.188 5.461 1 82.5 187 SER A CA 1
ATOM 1465 C C . SER A 1 187 ? -24.547 23.453 5.602 1 82.5 187 SER A C 1
ATOM 1467 O O . SER A 1 187 ? -23.547 23.828 4.973 1 82.5 187 SER A O 1
ATOM 1469 N N . PRO A 1 188 ? -24.531 22.438 6.414 1 80.88 188 PRO A N 1
ATOM 1470 C CA . PRO A 1 188 ? -23.297 21.656 6.559 1 80.88 188 PRO A CA 1
ATOM 1471 C C . PRO A 1 188 ? -22.797 21.078 5.23 1 80.88 188 PRO A C 1
ATOM 1473 O O . PRO A 1 188 ? -21.594 21.094 4.961 1 80.88 188 PRO A O 1
ATOM 1476 N N . PHE A 1 189 ? -23.719 20.688 4.461 1 83.56 189 PHE A N 1
ATOM 1477 C CA . PHE A 1 189 ? -23.312 20.125 3.176 1 83.56 189 PHE A CA 1
ATOM 1478 C C . PHE A 1 189 ? -22.781 21.203 2.246 1 83.56 189 PHE A C 1
ATOM 1480 O O . PHE A 1 189 ? -21.828 20.984 1.5 1 83.56 189 PHE A O 1
ATOM 1487 N N . GLN A 1 190 ? -23.453 22.328 2.289 1 85.56 190 GLN A N 1
ATOM 1488 C CA . GLN A 1 190 ? -22.969 23.453 1.503 1 85.56 190 GLN A CA 1
ATOM 1489 C C . GLN A 1 190 ? -21.578 23.891 1.954 1 85.56 190 GLN A C 1
ATOM 1491 O O . GLN A 1 190 ? -20.719 24.188 1.126 1 85.56 190 GLN A O 1
ATOM 1496 N N . THR A 1 191 ? -21.469 23.906 3.281 1 87.31 191 THR A N 1
ATOM 1497 C CA . THR A 1 191 ? -20.156 24.266 3.836 1 87.31 191 THR A CA 1
ATOM 1498 C C . THR A 1 191 ? -19.094 23.25 3.414 1 87.31 191 THR A C 1
ATOM 1500 O O . THR A 1 191 ? -17.984 23.625 3.057 1 87.31 191 THR A O 1
ATOM 1503 N N . PHE A 1 192 ? -19.5 21.953 3.438 1 90.06 192 PHE A N 1
ATOM 1504 C CA . PHE A 1 192 ? -18.609 20.875 3.033 1 90.06 192 PHE A CA 1
ATOM 1505 C C . PHE A 1 192 ? -18.203 21.031 1.571 1 90.06 192 PHE A C 1
ATOM 1507 O O . PHE A 1 192 ? -17.016 21.109 1.256 1 90.06 192 PHE A O 1
ATOM 1514 N N . TYR A 1 193 ? -19.125 21.109 0.717 1 89 193 TYR A N 1
ATOM 1515 C CA . TYR A 1 193 ? -18.875 21.031 -0.72 1 89 193 TYR A CA 1
ATOM 1516 C C . TYR A 1 193 ? -18.312 22.344 -1.251 1 89 193 TYR A C 1
ATOM 1518 O O . TYR A 1 193 ? -17.422 22.328 -2.115 1 89 193 TYR A O 1
ATOM 1526 N N . MET A 1 194 ? -18.656 23.547 -0.674 1 90.5 194 MET A N 1
ATOM 1527 C CA . MET A 1 194 ? -18.312 24.828 -1.263 1 90.5 194 MET A CA 1
ATOM 1528 C C . MET A 1 194 ? -17.094 25.438 -0.582 1 90.5 194 MET A C 1
ATOM 1530 O O . MET A 1 194 ? -16.375 26.234 -1.184 1 90.5 194 MET A O 1
ATOM 1534 N N . ILE A 1 195 ? -16.844 25 0.61 1 91 195 ILE A N 1
ATOM 1535 C CA . ILE A 1 195 ? -15.82 25.719 1.358 1 91 195 ILE A CA 1
ATOM 1536 C C . ILE A 1 195 ? -14.742 24.734 1.812 1 91 195 ILE A C 1
ATOM 1538 O O . ILE A 1 195 ? -13.586 24.844 1.4 1 91 195 ILE A O 1
ATOM 1542 N N . MET A 1 196 ? -15.172 23.781 2.533 1 91.25 196 MET A N 1
ATOM 1543 C CA . MET A 1 196 ? -14.203 22.922 3.199 1 91.25 196 MET A CA 1
ATOM 1544 C C . MET A 1 196 ? -13.508 22 2.195 1 91.25 196 MET A C 1
ATOM 1546 O O . MET A 1 196 ? -12.297 21.797 2.275 1 91.25 196 MET A O 1
ATOM 1550 N N . LEU A 1 197 ? -14.211 21.469 1.26 1 91.81 197 LEU A N 1
ATOM 1551 C CA . LEU A 1 197 ? -13.648 20.547 0.281 1 91.81 197 LEU A CA 1
ATOM 1552 C C . LEU A 1 197 ? -12.594 21.234 -0.579 1 91.81 197 LEU A C 1
ATOM 1554 O O . LEU A 1 197 ? -11.492 20.703 -0.76 1 91.81 197 LEU A O 1
ATOM 1558 N N . PRO A 1 198 ? -12.859 22.375 -1.051 1 91.19 198 PRO A N 1
ATOM 1559 C CA . PRO A 1 198 ? -11.836 23.078 -1.821 1 91.19 198 PRO A CA 1
ATOM 1560 C C . PRO A 1 198 ? -10.586 23.391 -0.999 1 91.19 198 PRO A C 1
ATOM 1562 O O . PRO A 1 198 ? -9.477 23.406 -1.535 1 91.19 198 PRO A O 1
ATOM 1565 N N . LEU A 1 199 ? -10.766 23.641 0.279 1 89.06 199 LEU A N 1
ATOM 1566 C CA . LEU A 1 199 ? -9.641 23.953 1.15 1 89.06 199 LEU A CA 1
ATOM 1567 C C . LEU A 1 199 ? -8.766 22.734 1.379 1 89.06 199 LEU A C 1
ATOM 1569 O O . LEU A 1 199 ? -7.594 22.859 1.729 1 89.06 199 LEU A O 1
ATOM 1573 N N . THR A 1 200 ? -9.336 21.594 1.183 1 89.44 200 THR A N 1
ATOM 1574 C CA . THR A 1 200 ? -8.594 20.359 1.41 1 89.44 200 THR A CA 1
ATOM 1575 C C . THR A 1 200 ? -8.109 19.766 0.088 1 89.44 200 THR A C 1
ATOM 1577 O O . THR A 1 200 ? -7.691 18.594 0.038 1 89.44 200 THR A O 1
ATOM 1580 N N . ALA A 1 201 ? -8.102 20.469 -0.966 1 88.62 201 ALA A N 1
ATOM 1581 C CA . ALA A 1 201 ? -7.754 20 -2.303 1 88.62 201 ALA A CA 1
ATOM 1582 C C . ALA A 1 201 ? -6.355 19.391 -2.32 1 88.62 201 ALA A C 1
ATOM 1584 O O . ALA A 1 201 ? -6.145 18.312 -2.883 1 88.62 201 ALA A O 1
ATOM 1585 N N . PRO A 1 202 ? -5.398 19.984 -1.706 1 84.12 202 PRO A N 1
ATOM 1586 C CA . PRO A 1 202 ? -4.066 19.375 -1.696 1 84.12 202 PRO A CA 1
ATOM 1587 C C . PRO A 1 202 ? -4.051 18 -1.034 1 84.12 202 PRO A C 1
ATOM 1589 O O . PRO A 1 202 ? -3.391 17.078 -1.525 1 84.12 202 PRO A O 1
ATOM 1592 N N . ALA A 1 203 ? -4.781 17.953 0.052 1 86.31 203 ALA A N 1
ATOM 1593 C CA . ALA A 1 203 ? -4.879 16.672 0.743 1 86.31 203 ALA A CA 1
ATOM 1594 C C . ALA A 1 203 ? -5.609 15.648 -0.114 1 86.31 203 ALA A C 1
ATOM 1596 O O . ALA A 1 203 ? -5.262 14.461 -0.106 1 86.31 203 ALA A O 1
ATOM 1597 N N . MET A 1 204 ? -6.582 16.125 -0.848 1 91.94 204 MET A N 1
ATOM 1598 C CA . MET A 1 204 ? -7.34 15.234 -1.729 1 91.94 204 MET A CA 1
ATOM 1599 C C . MET A 1 204 ? -6.449 14.672 -2.83 1 91.94 204 MET A C 1
ATOM 1601 O O . MET A 1 204 ? -6.547 13.492 -3.17 1 91.94 204 MET A O 1
ATOM 1605 N N . VAL A 1 205 ? -5.602 15.5 -3.332 1 89.31 205 VAL A N 1
ATOM 1606 C CA . VAL A 1 205 ? -4.711 15.078 -4.41 1 89.31 205 VAL A CA 1
ATOM 1607 C C . VAL A 1 205 ? -3.707 14.062 -3.883 1 89.31 205 VAL A C 1
ATOM 1609 O O . VAL A 1 205 ? -3.514 13 -4.488 1 89.31 205 VAL A O 1
ATOM 1612 N N . THR A 1 206 ? -3.105 14.32 -2.748 1 85.81 206 THR A N 1
ATOM 1613 C CA . THR A 1 206 ? -2.105 13.422 -2.182 1 85.81 206 THR A CA 1
ATOM 1614 C C . THR A 1 206 ? -2.734 12.094 -1.789 1 85.81 206 THR A C 1
ATOM 1616 O O . THR A 1 206 ? -2.199 11.031 -2.109 1 85.81 206 THR A O 1
ATOM 1619 N N . THR A 1 207 ? -3.871 12.234 -1.087 1 90.94 207 THR A N 1
ATOM 1620 C CA . THR A 1 207 ? -4.582 11.031 -0.666 1 90.94 207 THR A CA 1
ATOM 1621 C C . THR A 1 207 ? -5.055 10.234 -1.876 1 90.94 207 THR A C 1
ATOM 1623 O O . THR A 1 207 ? -4.957 9.008 -1.891 1 90.94 207 THR A O 1
ATOM 1626 N N . GLY A 1 208 ? -5.602 10.914 -2.844 1 93.06 208 GLY A N 1
ATOM 1627 C CA . GLY A 1 208 ? -6.055 10.266 -4.062 1 93.06 208 GLY A CA 1
ATOM 1628 C C . GLY A 1 208 ? -4.941 9.57 -4.82 1 93.06 208 GLY A C 1
ATOM 1629 O O . GLY A 1 208 ? -5.133 8.477 -5.359 1 93.06 208 GLY A O 1
ATOM 1630 N N . LEU A 1 209 ? -3.842 10.211 -4.883 1 90.06 209 LEU A N 1
ATOM 1631 C CA . LEU A 1 209 ? -2.697 9.625 -5.562 1 90.06 209 LEU A CA 1
ATOM 1632 C C . LEU A 1 209 ? -2.273 8.32 -4.887 1 90.06 209 LEU A C 1
ATOM 1634 O O . LEU A 1 209 ? -1.989 7.332 -5.559 1 90.06 209 LEU A O 1
ATOM 1638 N N . LEU A 1 210 ? -2.199 8.359 -3.605 1 88.56 210 LEU A N 1
ATOM 1639 C CA . LEU A 1 210 ? -1.813 7.164 -2.865 1 88.56 210 LEU A CA 1
ATOM 1640 C C . LEU A 1 210 ? -2.844 6.059 -3.053 1 88.56 210 LEU A C 1
ATOM 1642 O O . LEU A 1 210 ? -2.482 4.887 -3.203 1 88.56 210 LEU A O 1
ATOM 1646 N N . ALA A 1 211 ? -4.105 6.457 -3.035 1 93.69 211 ALA A N 1
ATOM 1647 C CA . ALA A 1 211 ? -5.168 5.488 -3.283 1 93.69 211 ALA A CA 1
ATOM 1648 C C . ALA A 1 211 ? -5.055 4.895 -4.684 1 93.69 211 ALA A C 1
ATOM 1650 O O . ALA A 1 211 ? -5.215 3.686 -4.871 1 93.69 211 ALA A O 1
ATOM 1651 N N . PHE A 1 212 ? -4.777 5.77 -5.629 1 94.44 212 PHE A N 1
ATOM 1652 C CA . PHE A 1 212 ? -4.637 5.336 -7.012 1 94.44 212 PHE A CA 1
ATOM 1653 C C . PHE A 1 212 ? -3.479 4.355 -7.156 1 94.44 212 PHE A C 1
ATOM 1655 O O . PHE A 1 212 ? -3.621 3.311 -7.797 1 94.44 212 PHE A O 1
ATOM 1662 N N . ILE A 1 213 ? -2.408 4.688 -6.59 1 91.69 213 ILE A N 1
ATOM 1663 C CA . ILE A 1 213 ? -1.218 3.848 -6.664 1 91.69 213 ILE A CA 1
ATOM 1664 C C . ILE A 1 213 ? -1.517 2.473 -6.07 1 91.69 213 ILE A C 1
ATOM 1666 O O . ILE A 1 213 ? -1.144 1.446 -6.641 1 91.69 213 ILE A O 1
ATOM 1670 N N . GLY A 1 214 ? -2.154 2.445 -4.953 1 92.56 214 GLY A N 1
ATOM 1671 C CA . GLY A 1 214 ? -2.527 1.188 -4.32 1 92.56 214 GLY A CA 1
ATOM 1672 C C . GLY A 1 214 ? -3.389 0.309 -5.207 1 92.56 214 GLY A C 1
ATOM 1673 O O . GLY A 1 214 ? -3.137 -0.892 -5.332 1 92.56 214 GLY A O 1
ATOM 1674 N N . ALA A 1 215 ? -4.352 0.926 -5.809 1 96.19 215 ALA A N 1
ATOM 1675 C CA . ALA A 1 215 ? -5.258 0.185 -6.68 1 96.19 215 ALA A CA 1
ATOM 1676 C C . ALA A 1 215 ? -4.555 -0.257 -7.957 1 96.19 215 ALA A C 1
ATOM 1678 O O . ALA A 1 215 ? -4.785 -1.364 -8.453 1 96.19 215 ALA A O 1
ATOM 1679 N N . TRP A 1 216 ? -3.732 0.558 -8.453 1 95.5 216 TRP A N 1
ATOM 1680 C CA . TRP A 1 216 ? -3.006 0.306 -9.695 1 95.5 216 TRP A CA 1
ATOM 1681 C C . TRP A 1 216 ? -2.047 -0.869 -9.531 1 95.5 216 TRP A C 1
ATOM 1683 O O . TRP A 1 216 ? -1.852 -1.649 -10.469 1 95.5 216 TRP A O 1
ATOM 1693 N N . ASN A 1 217 ? -1.514 -1.047 -8.359 1 93.62 217 ASN A N 1
ATOM 1694 C CA . ASN A 1 217 ? -0.47 -2.035 -8.109 1 93.62 217 ASN A CA 1
ATOM 1695 C C . ASN A 1 217 ? -1.044 -3.322 -7.523 1 93.62 217 ASN A C 1
ATOM 1697 O O . ASN A 1 217 ? -0.325 -4.309 -7.359 1 93.62 217 ASN A O 1
ATOM 1701 N N . GLU A 1 218 ? -2.297 -3.25 -7.258 1 95.38 218 GLU A N 1
ATOM 1702 C CA . GLU A 1 218 ? -2.908 -4.395 -6.59 1 95.38 218 GLU A CA 1
ATOM 1703 C C . GLU A 1 218 ? -2.836 -5.645 -7.461 1 95.38 218 GLU A C 1
ATOM 1705 O O . GLU A 1 218 ? -3.131 -5.594 -8.656 1 95.38 218 GLU A O 1
ATOM 1710 N N . TYR A 1 219 ? -2.461 -6.793 -6.898 1 94.88 219 TYR A N 1
ATOM 1711 C CA . TYR A 1 219 ? -2.234 -8.016 -7.668 1 94.88 219 TYR A CA 1
ATOM 1712 C C . TYR A 1 219 ? -3.111 -9.148 -7.156 1 94.88 219 TYR A C 1
ATOM 1714 O O . TYR A 1 219 ? -3.811 -9.797 -7.938 1 94.88 219 TYR A O 1
ATOM 1722 N N . LEU A 1 220 ? -3.076 -9.352 -5.895 1 94.06 220 LEU A N 1
ATOM 1723 C CA . LEU A 1 220 ? -3.609 -10.578 -5.305 1 94.06 220 LEU A CA 1
ATOM 1724 C C . LEU A 1 220 ? -5.113 -10.672 -5.523 1 94.06 220 LEU A C 1
ATOM 1726 O O . LEU A 1 220 ? -5.617 -11.711 -5.973 1 94.06 220 LEU A O 1
ATOM 1730 N N . PHE A 1 221 ? -5.832 -9.688 -5.238 1 96 221 PHE A N 1
ATOM 1731 C CA . PHE A 1 221 ? -7.277 -9.695 -5.422 1 96 221 PHE A CA 1
ATOM 1732 C C . PHE A 1 221 ? -7.637 -9.719 -6.902 1 96 221 PHE A C 1
ATOM 1734 O O . PHE A 1 221 ? -8.578 -10.406 -7.309 1 96 221 PHE A O 1
ATOM 1741 N N . ALA A 1 222 ? -6.879 -8.984 -7.668 1 97.19 222 ALA A N 1
ATOM 1742 C CA . ALA A 1 222 ? -7.094 -8.992 -9.109 1 97.19 222 ALA A CA 1
ATOM 1743 C C . ALA A 1 222 ? -6.934 -10.406 -9.68 1 97.19 222 ALA A C 1
ATOM 1745 O O . ALA A 1 222 ? -7.785 -10.875 -10.445 1 97.19 222 ALA A O 1
ATOM 1746 N N . LEU A 1 223 ? -5.863 -11.023 -9.305 1 95.06 223 LEU A N 1
ATOM 1747 C CA . LEU A 1 223 ? -5.613 -12.391 -9.766 1 95.06 223 LEU A CA 1
ATOM 1748 C C . LEU A 1 223 ? -6.77 -13.312 -9.391 1 95.06 223 LEU A C 1
ATOM 1750 O O . LEU A 1 223 ? -7.23 -14.094 -10.219 1 95.06 223 LEU A O 1
ATOM 1754 N N . THR A 1 224 ? -7.203 -13.188 -8.203 1 94.19 224 THR A N 1
ATOM 1755 C CA . THR A 1 224 ? -8.234 -14.062 -7.672 1 94.19 224 THR A CA 1
ATOM 1756 C C . THR A 1 224 ? -9.57 -13.82 -8.367 1 94.19 224 THR A C 1
ATOM 1758 O O . THR A 1 224 ? -10.227 -14.758 -8.82 1 94.19 224 THR A O 1
ATOM 1761 N N . PHE A 1 225 ? -9.961 -12.625 -8.57 1 96.06 225 PHE A N 1
ATOM 1762 C CA . PHE A 1 225 ? -11.297 -12.289 -9.062 1 96.06 225 PHE A CA 1
ATOM 1763 C C . PHE A 1 225 ? -11.367 -12.438 -10.578 1 96.06 225 PHE A C 1
ATOM 1765 O O . PHE A 1 225 ? -12.453 -12.547 -11.148 1 96.06 225 PHE A O 1
ATOM 1772 N N . THR A 1 226 ? -10.211 -12.43 -11.219 1 96.12 226 THR A N 1
ATOM 1773 C CA . THR A 1 226 ? -10.219 -12.531 -12.672 1 96.12 226 THR A CA 1
ATOM 1774 C C . THR A 1 226 ? -9.852 -13.945 -13.117 1 96.12 226 THR A C 1
ATOM 1776 O O . THR A 1 226 ? -9.641 -14.188 -14.305 1 96.12 226 THR A O 1
ATOM 1779 N N . SER A 1 227 ? -9.773 -14.844 -12.188 1 91.94 227 SER A N 1
ATOM 1780 C CA . SER A 1 227 ? -9.336 -16.203 -12.484 1 91.94 227 SER A CA 1
ATOM 1781 C C . SER A 1 227 ? -10.203 -16.844 -13.562 1 91.94 227 SER A C 1
ATOM 1783 O O . SER A 1 227 ? -9.695 -17.562 -14.422 1 91.94 227 SER A O 1
ATOM 1785 N N . VAL A 1 228 ? -11.508 -16.578 -13.609 1 90.19 228 VAL A N 1
ATOM 1786 C CA . VAL A 1 228 ? -12.414 -17.203 -14.555 1 90.19 228 VAL A CA 1
ATOM 1787 C C . VAL A 1 228 ? -12.766 -16.219 -15.664 1 90.19 228 VAL A C 1
ATOM 1789 O O . VAL A 1 228 ? -13.688 -16.453 -16.453 1 90.19 228 VAL A O 1
ATOM 1792 N N . ALA A 1 229 ? -12.156 -15.117 -15.68 1 94.31 229 ALA A N 1
ATOM 1793 C CA . ALA A 1 229 ? -12.391 -14.078 -16.688 1 94.31 229 ALA A CA 1
ATOM 1794 C C . ALA A 1 229 ? -11.078 -13.406 -17.094 1 94.31 229 ALA A C 1
ATOM 1796 O O . ALA A 1 229 ? -10.828 -12.258 -16.719 1 94.31 229 ALA A O 1
ATOM 1797 N N . PRO A 1 230 ? -10.375 -14 -17.953 1 93.31 230 PRO A N 1
ATOM 1798 C CA . PRO A 1 230 ? -9.055 -13.484 -18.328 1 93.31 230 PRO A CA 1
ATOM 1799 C C . PRO A 1 230 ? -9.117 -12.109 -18.969 1 93.31 230 PRO A C 1
ATOM 1801 O O . PRO A 1 230 ? -8.164 -11.328 -18.859 1 93.31 230 PRO A O 1
ATOM 1804 N N . ASN A 1 231 ? -10.195 -11.82 -19.578 1 96 231 ASN A N 1
ATOM 1805 C CA . ASN A 1 231 ? -10.336 -10.539 -20.266 1 96 231 ASN A CA 1
ATOM 1806 C C . ASN A 1 231 ? -10.445 -9.383 -19.266 1 96 231 ASN A C 1
ATOM 1808 O O . ASN A 1 231 ? -10.312 -8.219 -19.656 1 96 231 ASN A O 1
ATOM 1812 N N . ALA A 1 232 ? -10.656 -9.711 -18 1 97.69 232 ALA A N 1
ATOM 1813 C CA . ALA A 1 232 ? -10.828 -8.68 -16.984 1 97.69 232 ALA A CA 1
ATOM 1814 C C . ALA A 1 232 ? -9.539 -8.461 -16.203 1 97.69 232 ALA A C 1
ATOM 1816 O O . ALA A 1 232 ? -9.492 -7.617 -15.305 1 97.69 232 ALA A O 1
ATOM 1817 N N . ARG A 1 233 ? -8.492 -9.141 -16.594 1 97.25 233 ARG A N 1
ATOM 1818 C CA . ARG A 1 233 ? -7.254 -9.062 -15.828 1 97.25 233 ARG A CA 1
ATOM 1819 C C . ARG A 1 233 ? -6.648 -7.668 -15.906 1 97.25 233 ARG A C 1
ATOM 1821 O O . ARG A 1 233 ? -6.762 -6.992 -16.922 1 97.25 233 ARG A O 1
ATOM 1828 N N . THR A 1 234 ? -6.027 -7.281 -14.805 1 97.44 234 THR A N 1
ATOM 1829 C CA . THR A 1 234 ? -5.355 -5.988 -14.711 1 97.44 234 THR A CA 1
ATOM 1830 C C . THR A 1 234 ? -3.875 -6.125 -15.047 1 97.44 234 THR A C 1
ATOM 1832 O O . THR A 1 234 ? -3.379 -7.234 -15.266 1 97.44 234 THR A O 1
ATOM 1835 N N . LEU A 1 235 ? -3.215 -5.043 -15.102 1 95.69 235 LEU A N 1
ATOM 1836 C CA . LEU A 1 235 ? -1.832 -4.945 -15.562 1 95.69 235 LEU A CA 1
ATOM 1837 C C . LEU A 1 235 ? -0.913 -5.809 -14.703 1 95.69 235 LEU A C 1
ATOM 1839 O O . LEU A 1 235 ? -0.118 -6.59 -15.227 1 95.69 235 LEU A O 1
ATOM 1843 N N . PRO A 1 236 ? -0.992 -5.699 -13.344 1 95 236 PRO A N 1
ATOM 1844 C CA . PRO A 1 236 ? -0.085 -6.52 -12.539 1 95 236 PRO A CA 1
ATOM 1845 C C . PRO A 1 236 ? -0.244 -8.016 -12.812 1 95 236 PRO A C 1
ATOM 1847 O O . PRO A 1 236 ? 0.749 -8.742 -12.875 1 95 236 PRO A O 1
ATOM 1850 N N . VAL A 1 237 ? -1.446 -8.43 -13.086 1 95.06 237 VAL A N 1
ATOM 1851 C CA . VAL A 1 237 ? -1.716 -9.844 -13.328 1 95.06 237 VAL A CA 1
ATOM 1852 C C . VAL A 1 237 ? -1.148 -10.258 -14.688 1 95.06 237 VAL A C 1
ATOM 1854 O O . VAL A 1 237 ? -0.514 -11.312 -14.805 1 95.06 237 VAL A O 1
ATOM 1857 N N . ILE A 1 238 ? -1.355 -9.422 -15.664 1 94.25 238 ILE A N 1
ATOM 1858 C CA . ILE A 1 238 ? -0.888 -9.734 -17.016 1 94.25 238 ILE A CA 1
ATOM 1859 C C . ILE A 1 238 ? 0.638 -9.719 -17.047 1 94.25 238 ILE A C 1
ATOM 1861 O O . ILE A 1 238 ? 1.263 -10.578 -17.672 1 94.25 238 ILE A O 1
ATOM 1865 N N . ILE A 1 239 ? 1.249 -8.797 -16.359 1 92.31 239 ILE A N 1
ATOM 1866 C CA . ILE A 1 239 ? 2.703 -8.672 -16.375 1 92.31 239 ILE A CA 1
ATOM 1867 C C . ILE A 1 239 ? 3.338 -9.852 -15.648 1 92.31 239 ILE A C 1
ATOM 1869 O O . ILE A 1 239 ? 4.344 -10.406 -16.094 1 92.31 239 ILE A O 1
ATOM 1873 N N . ALA A 1 240 ? 2.764 -10.25 -14.555 1 88.38 240 ALA A N 1
ATOM 1874 C CA . ALA A 1 240 ? 3.289 -11.367 -13.781 1 88.38 240 ALA A CA 1
ATOM 1875 C C . ALA A 1 240 ? 3.18 -12.672 -14.562 1 88.38 240 ALA A C 1
ATOM 1877 O O . ALA A 1 240 ? 3.965 -13.602 -14.344 1 88.38 240 ALA A O 1
ATOM 1878 N N . ASN A 1 241 ? 2.174 -12.711 -15.438 1 83.31 241 ASN A N 1
ATOM 1879 C CA . ASN A 1 241 ? 1.948 -13.883 -16.281 1 83.31 241 ASN A CA 1
ATOM 1880 C C . ASN A 1 241 ? 2.006 -13.523 -17.766 1 83.31 241 ASN A C 1
ATOM 1882 O O . ASN A 1 241 ? 1.12 -13.906 -18.531 1 83.31 241 ASN A O 1
ATOM 1886 N N . PHE A 1 242 ? 3.037 -12.859 -18.109 1 81.56 242 PHE A N 1
ATOM 1887 C CA . PHE A 1 242 ? 3.07 -12.258 -19.438 1 81.56 242 PHE A CA 1
ATOM 1888 C C . PHE A 1 242 ? 3.027 -13.336 -20.516 1 81.56 242 PHE A C 1
ATOM 1890 O O . PHE A 1 242 ? 3.879 -14.227 -20.547 1 81.56 242 PHE A O 1
ATOM 1897 N N . PRO A 1 243 ? 2.053 -13.344 -21.219 1 69.69 243 PRO A N 1
ATOM 1898 C CA . PRO A 1 243 ? 1.905 -14.359 -22.281 1 69.69 243 PRO A CA 1
ATOM 1899 C C . PRO A 1 243 ? 2.785 -14.078 -23.484 1 69.69 243 PRO A C 1
ATOM 1901 O O . PRO A 1 243 ? 2.531 -13.133 -24.234 1 69.69 243 PRO A O 1
ATOM 1904 N N . SER A 1 244 ? 3.938 -14.617 -23.5 1 67.81 244 SER A N 1
ATOM 1905 C CA . SER A 1 244 ? 4.812 -14.344 -24.641 1 67.81 244 SER A CA 1
ATOM 1906 C C . SER A 1 244 ? 4.32 -15.039 -25.906 1 67.81 244 SER A C 1
ATOM 1908 O O . SER A 1 244 ? 3.871 -16.188 -25.844 1 67.81 244 SER A O 1
ATOM 1910 N N . GLN A 1 245 ? 4.164 -14.312 -26.812 1 61.66 245 GLN A N 1
ATOM 1911 C CA . GLN A 1 245 ? 3.834 -14.875 -28.109 1 61.66 245 GLN A CA 1
ATOM 1912 C C . GLN A 1 245 ? 5.074 -15.453 -28.797 1 61.66 245 GLN A C 1
ATOM 1914 O O . GLN A 1 245 ? 4.961 -16.266 -29.703 1 61.66 245 GLN A O 1
ATOM 1919 N N . PHE A 1 246 ? 6.129 -15.062 -28.375 1 54.31 246 PHE A N 1
ATOM 1920 C CA . PHE A 1 246 ? 7.328 -15.336 -29.172 1 54.31 246 PHE A CA 1
ATOM 1921 C C . PHE A 1 246 ? 8.172 -16.406 -28.5 1 54.31 246 PHE A C 1
ATOM 1923 O O . PHE A 1 246 ? 8.977 -17.078 -29.156 1 54.31 246 PHE A O 1
ATOM 1930 N N . SER A 1 247 ? 8.133 -16.391 -27.25 1 56.78 247 SER A N 1
ATOM 1931 C CA . SER A 1 247 ? 9.109 -17.25 -26.594 1 56.78 247 SER A CA 1
ATOM 1932 C C . SER A 1 247 ? 8.43 -18.25 -25.656 1 56.78 247 SER A C 1
ATOM 1934 O O . SER A 1 247 ? 7.41 -17.938 -25.047 1 56.78 247 SER A O 1
ATOM 1936 N N . MET A 1 248 ? 8.805 -19.438 -25.875 1 57.94 248 MET A N 1
ATOM 1937 C CA . MET A 1 248 ? 8.391 -20.469 -24.938 1 57.94 248 MET A CA 1
ATOM 1938 C C . MET A 1 248 ? 9.07 -20.266 -23.578 1 57.94 248 MET A C 1
ATOM 1940 O O . MET A 1 248 ? 8.672 -20.875 -22.594 1 57.94 248 MET A O 1
ATOM 1944 N N . GLN A 1 249 ? 10.078 -19.375 -23.641 1 66.88 249 GLN A N 1
ATOM 1945 C CA . GLN A 1 249 ? 10.781 -19.062 -22.391 1 66.88 249 GLN A CA 1
ATOM 1946 C C . GLN A 1 249 ? 10.203 -17.797 -21.75 1 66.88 249 GLN A C 1
ATOM 1948 O O . GLN A 1 249 ? 9.32 -17.156 -22.312 1 66.88 249 GLN A O 1
ATOM 1953 N N . ILE A 1 250 ? 10.625 -17.641 -20.578 1 73.5 250 ILE A N 1
ATOM 1954 C CA . ILE A 1 250 ? 10.227 -16.422 -19.891 1 73.5 250 ILE A CA 1
ATOM 1955 C C . ILE A 1 250 ? 10.711 -15.211 -20.688 1 73.5 250 ILE A C 1
ATOM 1957 O O . ILE A 1 250 ? 11.922 -15.023 -20.875 1 73.5 250 ILE A O 1
ATOM 1961 N N . PRO A 1 251 ? 9.812 -14.492 -21.312 1 85 251 PRO A N 1
ATOM 1962 C CA . PRO A 1 251 ? 10.18 -13.336 -22.125 1 85 251 PRO A CA 1
ATOM 1963 C C . PRO A 1 251 ? 10.594 -12.133 -21.281 1 85 251 PRO A C 1
ATOM 1965 O O . PRO A 1 251 ? 9.828 -11.164 -21.156 1 85 251 PRO A O 1
ATOM 1968 N N . PHE A 1 252 ? 11.805 -12.156 -20.906 1 85.62 252 PHE A N 1
ATOM 1969 C CA . PHE A 1 252 ? 12.32 -11.18 -19.953 1 85.62 252 PHE A CA 1
ATOM 1970 C C . PHE A 1 252 ? 12.258 -9.773 -20.547 1 85.62 252 PHE A C 1
ATOM 1972 O O . PHE A 1 252 ? 11.828 -8.836 -19.875 1 85.62 252 PHE A O 1
ATOM 1979 N N . GLY A 1 253 ? 12.703 -9.688 -21.734 1 88.25 253 GLY A N 1
ATOM 1980 C CA . GLY A 1 253 ? 12.695 -8.383 -22.391 1 88.25 253 GLY A CA 1
ATOM 1981 C C . GLY A 1 253 ? 11.305 -7.785 -22.5 1 88.25 253 GLY A C 1
ATOM 1982 O O . GLY A 1 253 ? 11.109 -6.598 -22.234 1 88.25 253 GLY A O 1
ATOM 1983 N N . GLU A 1 254 ? 10.352 -8.625 -22.859 1 90.62 254 GLU A N 1
ATOM 1984 C CA . GLU A 1 254 ? 8.969 -8.172 -23 1 90.62 254 GLU A CA 1
ATOM 1985 C C . GLU A 1 254 ? 8.375 -7.785 -21.656 1 90.62 254 GLU A C 1
ATOM 1987 O O . GLU A 1 254 ? 7.641 -6.801 -21.547 1 90.62 254 GLU A O 1
ATOM 1992 N N . ILE A 1 255 ? 8.695 -8.531 -20.672 1 90.31 255 ILE A N 1
ATOM 1993 C CA . ILE A 1 255 ? 8.188 -8.25 -19.328 1 90.31 255 ILE A CA 1
ATOM 1994 C C . ILE A 1 255 ? 8.734 -6.906 -18.844 1 90.31 255 ILE A C 1
ATOM 1996 O O . ILE A 1 255 ? 7.988 -6.098 -18.281 1 90.31 255 ILE A O 1
ATOM 2000 N N . MET A 1 256 ? 10.047 -6.711 -19.109 1 89.75 256 MET A N 1
ATOM 2001 C CA . MET A 1 256 ? 10.656 -5.445 -18.719 1 89.75 256 MET A CA 1
ATOM 2002 C C . MET A 1 256 ? 10.031 -4.285 -19.484 1 89.75 256 MET A C 1
ATOM 2004 O O . MET A 1 256 ? 9.758 -3.227 -18.906 1 89.75 256 MET A O 1
ATOM 2008 N N . ALA A 1 257 ? 9.805 -4.5 -20.703 1 92.44 257 ALA A N 1
ATOM 2009 C CA . ALA A 1 257 ? 9.148 -3.475 -21.516 1 92.44 257 ALA A CA 1
ATOM 2010 C C . ALA A 1 257 ? 7.742 -3.188 -21 1 92.44 257 ALA A C 1
ATOM 2012 O O . ALA A 1 257 ? 7.332 -2.029 -20.906 1 92.44 257 ALA A O 1
ATOM 2013 N N . ALA A 1 258 ? 7.008 -4.238 -20.719 1 92.75 258 ALA A N 1
ATOM 2014 C CA . ALA A 1 258 ? 5.66 -4.09 -20.172 1 92.75 258 ALA A CA 1
ATOM 2015 C C . ALA A 1 258 ? 5.684 -3.324 -18.859 1 92.75 258 ALA A C 1
ATOM 2017 O O . ALA A 1 258 ? 4.812 -2.49 -18.594 1 92.75 258 ALA A O 1
ATOM 2018 N N . GLY A 1 259 ? 6.664 -3.633 -18.047 1 90.81 259 GLY A N 1
ATOM 2019 C CA . GLY A 1 259 ? 6.848 -2.912 -16.797 1 90.81 259 GLY A CA 1
ATOM 2020 C C . GLY A 1 259 ? 7.062 -1.424 -17 1 90.81 259 GLY A C 1
ATOM 2021 O O . GLY A 1 259 ? 6.484 -0.605 -16.281 1 90.81 259 GLY A O 1
ATOM 2022 N N . ILE A 1 260 ? 7.848 -1.095 -17.922 1 90.12 260 ILE A N 1
ATOM 2023 C CA . ILE A 1 260 ? 8.133 0.305 -18.219 1 90.12 260 ILE A CA 1
ATOM 2024 C C . ILE A 1 260 ? 6.863 1.003 -18.703 1 90.12 260 ILE A C 1
ATOM 2026 O O . ILE A 1 260 ? 6.539 2.1 -18.234 1 90.12 260 ILE A O 1
ATOM 2030 N N . VAL A 1 261 ? 6.184 0.369 -19.547 1 93.06 261 VAL A N 1
ATOM 2031 C CA . VAL A 1 261 ? 4.949 0.949 -20.078 1 93.06 261 VAL A CA 1
ATOM 2032 C C . VAL A 1 261 ? 3.945 1.138 -18.938 1 93.06 261 VAL A C 1
ATOM 2034 O O . VAL A 1 261 ? 3.242 2.15 -18.891 1 93.06 261 VAL A O 1
ATOM 2037 N N . SER A 1 262 ? 3.895 0.166 -18.047 1 91.5 262 SER A N 1
ATOM 2038 C CA . SER A 1 262 ? 2.961 0.204 -16.922 1 91.5 262 SER A CA 1
ATOM 2039 C C . SER A 1 262 ? 3.281 1.354 -15.977 1 91.5 262 SER A C 1
ATOM 2041 O O . SER A 1 262 ? 2.434 1.764 -15.18 1 91.5 262 SER A O 1
ATOM 2043 N N . SER A 1 263 ? 4.477 1.891 -16.016 1 89.19 263 SER A N 1
ATOM 2044 C CA . SER A 1 263 ? 4.898 2.979 -15.141 1 89.19 263 SER A CA 1
ATOM 2045 C C . SER A 1 263 ? 4.453 4.332 -15.68 1 89.19 263 SER A C 1
ATOM 2047 O O . SER A 1 263 ? 4.379 5.312 -14.938 1 89.19 263 SER A O 1
ATOM 2049 N N . LEU A 1 264 ? 4.125 4.422 -16.891 1 89.94 264 LEU A N 1
ATOM 2050 C CA . LEU A 1 264 ? 3.875 5.684 -17.578 1 89.94 264 LEU A CA 1
ATOM 2051 C C . LEU A 1 264 ? 2.654 6.387 -16.984 1 89.94 264 LEU A C 1
ATOM 2053 O O . LEU A 1 264 ? 2.688 7.594 -16.734 1 89.94 264 LEU A O 1
ATOM 2057 N N . PRO A 1 265 ? 1.557 5.684 -16.703 1 89.88 265 PRO A N 1
ATOM 2058 C CA . PRO A 1 265 ? 0.399 6.367 -16.125 1 89.88 265 PRO A CA 1
ATOM 2059 C C . PRO A 1 265 ? 0.704 6.988 -14.758 1 89.88 265 PRO A C 1
ATOM 2061 O O . PRO A 1 265 ? 0.225 8.086 -14.453 1 89.88 265 PRO A O 1
ATOM 2064 N N . LEU A 1 266 ? 1.477 6.332 -14.023 1 87.38 266 LEU A N 1
ATOM 2065 C CA . LEU A 1 266 ? 1.816 6.844 -12.695 1 87.38 266 LEU A CA 1
ATOM 2066 C C . LEU A 1 266 ? 2.752 8.047 -12.805 1 87.38 266 LEU A C 1
ATOM 2068 O O . LEU A 1 266 ? 2.594 9.023 -12.078 1 87.38 266 LEU A O 1
ATOM 2072 N N . ILE A 1 267 ? 3.68 7.945 -13.711 1 83.25 267 ILE A N 1
ATOM 2073 C CA . ILE A 1 267 ? 4.594 9.055 -13.945 1 83.25 267 ILE A CA 1
ATOM 2074 C C . ILE A 1 267 ? 3.809 10.273 -14.422 1 83.25 267 ILE A C 1
ATOM 2076 O O . ILE A 1 267 ? 4.059 11.398 -13.977 1 83.25 267 ILE A O 1
ATOM 2080 N N . ALA A 1 268 ? 2.893 10.047 -15.312 1 87.38 268 ALA A N 1
ATOM 2081 C CA . ALA A 1 268 ? 2.053 11.125 -15.828 1 87.38 268 ALA A CA 1
ATOM 2082 C C . ALA A 1 268 ? 1.271 11.797 -14.703 1 87.38 268 ALA A C 1
ATOM 2084 O O . ALA A 1 268 ? 1.162 13.031 -14.664 1 87.38 268 ALA A O 1
ATOM 2085 N N . LEU A 1 269 ? 0.769 11.07 -13.789 1 85.31 269 LEU A N 1
ATOM 2086 C CA . LEU A 1 269 ? 0.002 11.617 -12.68 1 85.31 269 LEU A CA 1
ATOM 2087 C C . LEU A 1 269 ? 0.886 12.477 -11.781 1 85.31 269 LEU A C 1
ATOM 2089 O O . LEU A 1 269 ? 0.459 13.531 -11.305 1 85.31 269 LEU A O 1
ATOM 2093 N N . VAL A 1 270 ? 2.08 12.047 -11.555 1 76.38 270 VAL A N 1
ATOM 2094 C CA . VAL A 1 270 ? 3.016 12.805 -10.742 1 76.38 270 VAL A CA 1
ATOM 2095 C C . VAL A 1 270 ? 3.291 14.156 -11.398 1 76.38 270 VAL A C 1
ATOM 2097 O O . VAL A 1 270 ? 3.316 15.188 -10.719 1 76.38 270 VAL A O 1
ATOM 2100 N N . PHE A 1 271 ? 3.465 14.078 -12.672 1 79.56 271 PHE A N 1
ATOM 2101 C CA . PHE A 1 271 ? 3.768 15.305 -13.398 1 79.56 271 PHE A CA 1
ATOM 2102 C C . PHE A 1 271 ? 2.578 16.25 -13.375 1 79.56 271 PHE A C 1
ATOM 2104 O O . PHE A 1 271 ? 2.75 17.469 -13.25 1 79.56 271 PHE A O 1
ATOM 2111 N N . ILE A 1 272 ? 1.441 15.719 -13.5 1 84.94 272 ILE A N 1
ATOM 2112 C CA . ILE A 1 272 ? 0.228 16.531 -13.539 1 84.94 272 ILE A CA 1
ATOM 2113 C C . ILE A 1 272 ? -0.005 17.172 -12.18 1 84.94 272 ILE A C 1
ATOM 2115 O O . ILE A 1 272 ? -0.372 18.359 -12.102 1 84.94 272 ILE A O 1
ATOM 2119 N N . PHE A 1 273 ? 0.319 16.469 -11.078 1 81.12 273 PHE A N 1
ATOM 2120 C CA . PHE A 1 273 ? -0.052 16.969 -9.758 1 81.12 273 PHE A CA 1
ATOM 2121 C C . PHE A 1 273 ? 1.182 17.406 -8.984 1 81.12 273 PHE A C 1
ATOM 2123 O O . PHE A 1 273 ? 1.117 17.609 -7.766 1 81.12 273 PHE A O 1
ATOM 2130 N N . GLN A 1 274 ? 2.238 17.516 -9.672 1 75.75 274 GLN A N 1
ATOM 2131 C CA . GLN A 1 274 ? 3.514 17.797 -9.023 1 75.75 274 GLN A CA 1
ATOM 2132 C C . GLN A 1 274 ? 3.439 19.062 -8.188 1 75.75 274 GLN A C 1
ATOM 2134 O O . GLN A 1 274 ? 3.988 19.125 -7.09 1 75.75 274 GLN A O 1
ATOM 2139 N N . ARG A 1 275 ? 2.77 20.094 -8.609 1 73.56 275 ARG A N 1
ATOM 2140 C CA . ARG A 1 275 ? 2.701 21.375 -7.895 1 73.56 275 ARG A CA 1
ATOM 2141 C C . ARG A 1 275 ? 1.896 21.234 -6.609 1 73.56 275 ARG A C 1
ATOM 2143 O O . ARG A 1 275 ? 2.266 21.781 -5.574 1 73.56 275 ARG A O 1
ATOM 2150 N N . ARG A 1 276 ? 0.84 20.484 -6.742 1 72.81 276 ARG A N 1
ATOM 2151 C CA . ARG A 1 276 ? -0.024 20.312 -5.582 1 72.81 276 ARG A CA 1
ATOM 2152 C C . ARG A 1 276 ? 0.629 19.391 -4.547 1 72.81 276 ARG A C 1
ATOM 2154 O O . ARG A 1 276 ? 0.43 19.578 -3.342 1 72.81 276 ARG A O 1
ATOM 2161 N N . ILE A 1 277 ? 1.371 18.5 -5.129 1 70.06 277 ILE A N 1
ATOM 2162 C CA . ILE A 1 277 ? 2.064 17.562 -4.25 1 70.06 277 ILE A CA 1
ATOM 2163 C C . ILE A 1 277 ? 3.139 18.297 -3.453 1 70.06 277 ILE A C 1
ATOM 2165 O O . ILE A 1 277 ? 3.254 18.125 -2.238 1 70.06 277 ILE A O 1
ATOM 2169 N N . VAL A 1 278 ? 3.809 19.109 -4.168 1 61.88 278 VAL A N 1
ATOM 2170 C CA . VAL A 1 278 ? 4.891 19.859 -3.541 1 61.88 278 VAL A CA 1
ATOM 2171 C C . VAL A 1 278 ? 4.309 20.938 -2.617 1 61.88 278 VAL A C 1
ATOM 2173 O O . VAL A 1 278 ? 4.855 21.203 -1.546 1 61.88 278 VAL A O 1
ATOM 2176 N N . ALA A 1 279 ? 3.186 21.438 -3.01 1 58.16 279 ALA A N 1
ATOM 2177 C CA . ALA A 1 279 ? 2.531 22.453 -2.182 1 58.16 279 ALA A CA 1
ATOM 2178 C C . ALA A 1 279 ? 2.014 21.844 -0.882 1 58.16 279 ALA A C 1
ATOM 2180 O O . ALA A 1 279 ? 2.102 22.469 0.18 1 58.16 279 ALA A O 1
ATOM 2181 N N . GLY A 1 280 ? 1.369 20.75 -1.034 1 55.12 280 GLY A N 1
ATOM 2182 C CA . GLY A 1 280 ? 0.936 20.062 0.171 1 55.12 280 GLY A CA 1
ATOM 2183 C C . GLY A 1 280 ? 2.072 19.766 1.135 1 55.12 280 GLY A C 1
ATOM 2184 O O . GLY A 1 280 ? 1.902 19.891 2.352 1 55.12 280 GLY A O 1
ATOM 2185 N N . LEU A 1 281 ? 3.189 19.594 0.465 1 52.84 281 LEU A N 1
ATOM 2186 C CA . LEU A 1 281 ? 4.406 19.406 1.249 1 52.84 281 LEU A CA 1
ATOM 2187 C C . LEU A 1 281 ? 4.898 20.734 1.816 1 52.84 281 LEU A C 1
ATOM 2189 O O . LEU A 1 281 ? 5.5 20.766 2.893 1 52.84 281 LEU A O 1
ATOM 2193 N N . THR A 1 282 ? 4.613 21.828 1.075 1 44.94 282 THR A N 1
ATOM 2194 C CA . THR A 1 282 ? 5.082 23.156 1.453 1 44.94 282 THR A CA 1
ATOM 2195 C C . THR A 1 282 ? 4.012 23.906 2.242 1 44.94 282 THR A C 1
ATOM 2197 O O . THR A 1 282 ? 4.324 24.828 3.008 1 44.94 282 THR A O 1
ATOM 2200 N N . ALA A 1 283 ? 2.771 23.781 1.927 1 45.81 283 ALA A N 1
ATOM 2201 C CA . ALA A 1 283 ? 1.704 24.547 2.557 1 45.81 283 ALA A CA 1
ATOM 2202 C C . ALA A 1 283 ? 1.633 24.266 4.055 1 45.81 283 ALA A C 1
ATOM 2204 O O . ALA A 1 283 ? 1.246 25.125 4.84 1 45.81 283 ALA A O 1
ATOM 2205 N N . GLY A 1 284 ? 1.882 23.141 4.5 1 39.75 284 GLY A N 1
ATOM 2206 C CA . GLY A 1 284 ? 1.986 23.109 5.949 1 39.75 284 GLY A CA 1
ATOM 2207 C C . GLY A 1 284 ? 2.984 24.109 6.5 1 39.75 284 GLY A C 1
ATOM 2208 O O . GLY A 1 284 ? 3.055 24.328 7.711 1 39.75 284 GLY A O 1
ATOM 2209 N N . ALA A 1 285 ? 3.949 24.594 5.734 1 35.78 285 ALA A N 1
ATOM 2210 C CA . ALA A 1 285 ? 4.973 25.547 6.148 1 35.78 285 ALA A CA 1
ATOM 2211 C C . ALA A 1 285 ? 4.395 26.953 6.262 1 35.78 285 ALA A C 1
ATOM 2213 O O . ALA A 1 285 ? 4.875 27.766 7.051 1 35.78 285 ALA A O 1
ATOM 2214 N N . VAL A 1 286 ? 3.551 27.391 5.395 1 33.75 286 VAL A N 1
ATOM 2215 C CA . VAL A 1 286 ? 3.303 28.828 5.336 1 33.75 286 VAL A CA 1
ATOM 2216 C C . VAL A 1 286 ? 2.396 29.25 6.488 1 33.75 286 VAL A C 1
ATOM 2218 O O . VAL A 1 286 ? 2.096 30.438 6.656 1 33.75 286 VAL A O 1
ATOM 2221 N N . LYS A 1 287 ? 1.622 28.453 7.148 1 36 287 LYS A N 1
ATOM 2222 C CA . LYS A 1 287 ? 0.767 29.219 8.047 1 36 287 LYS A CA 1
ATOM 2223 C C . LYS A 1 287 ? 1.567 29.781 9.219 1 36 287 LYS A C 1
ATOM 2225 O O . LYS A 1 287 ? 0.991 30.297 10.188 1 36 287 LYS A O 1
ATOM 2230 N N . GLY A 1 288 ? 2.857 29.625 9.242 1 30.48 288 GLY A N 1
ATOM 2231 C CA . GLY A 1 288 ? 3.391 30.562 10.227 1 30.48 288 GLY A CA 1
ATOM 2232 C C . GLY A 1 288 ? 3.715 31.922 9.641 1 30.48 288 GLY A C 1
ATOM 2233 O O . GLY A 1 288 ? 3.869 32.062 8.43 1 30.48 288 GLY A O 1
ATOM 2234 N N . MET B 1 1 ? -38.656 23.812 1.231 1 58.47 1 MET B N 1
ATOM 2235 C CA . MET B 1 1 ? -38.344 23.031 2.416 1 58.47 1 MET B CA 1
ATOM 2236 C C . MET B 1 1 ? -37.75 23.906 3.51 1 58.47 1 MET B C 1
ATOM 2238 O O . MET B 1 1 ? -36.906 24.781 3.23 1 58.47 1 MET B O 1
ATOM 2242 N N . SER B 1 2 ? -38.312 23.953 4.656 1 67.75 2 SER B N 1
ATOM 2243 C CA . SER B 1 2 ? -37.844 24.812 5.734 1 67.75 2 SER B CA 1
ATOM 2244 C C . SER B 1 2 ? -36.406 24.5 6.078 1 67.75 2 SER B C 1
ATOM 2246 O O . SER B 1 2 ? -35.906 23.391 5.836 1 67.75 2 SER B O 1
ATOM 2248 N N . VAL B 1 3 ? -35.688 25.469 6.453 1 71.44 3 VAL B N 1
ATOM 2249 C CA . VAL B 1 3 ? -34.281 25.391 6.852 1 71.44 3 VAL B CA 1
ATOM 2250 C C . VAL B 1 3 ? -34.094 24.266 7.867 1 71.44 3 VAL B C 1
ATOM 2252 O O . VAL B 1 3 ? -33.094 23.547 7.824 1 71.44 3 VAL B O 1
ATOM 2255 N N . LYS B 1 4 ? -35.062 24.156 8.703 1 75.19 4 LYS B N 1
ATOM 2256 C CA . LYS B 1 4 ? -35.031 23.125 9.734 1 75.19 4 LYS B CA 1
ATOM 2257 C C . LYS B 1 4 ? -35.125 21.734 9.125 1 75.19 4 LYS B C 1
ATOM 2259 O O . LYS B 1 4 ? -34.406 20.812 9.539 1 75.19 4 LYS B O 1
ATOM 2264 N N . THR B 1 5 ? -36 21.547 8.195 1 74.75 5 THR B N 1
ATOM 2265 C CA . THR B 1 5 ? -36.219 20.25 7.535 1 74.75 5 THR B CA 1
ATOM 2266 C C . THR B 1 5 ? -34.969 19.859 6.723 1 74.75 5 THR B C 1
ATOM 2268 O O . THR B 1 5 ? -34.562 18.703 6.723 1 74.75 5 THR B O 1
ATOM 2271 N N . LYS B 1 6 ? -34.375 20.797 6.176 1 74.81 6 LYS B N 1
ATOM 2272 C CA . LYS B 1 6 ? -33.188 20.547 5.375 1 74.81 6 LYS B CA 1
ATOM 2273 C C . LYS B 1 6 ? -32.031 20.125 6.25 1 74.81 6 LYS B C 1
ATOM 2275 O O . LYS B 1 6 ? -31.266 19.203 5.895 1 74.81 6 LYS B O 1
ATOM 2280 N N . ARG B 1 7 ? -31.922 20.688 7.43 1 74.38 7 ARG B N 1
ATOM 2281 C CA . ARG B 1 7 ? -30.875 20.344 8.383 1 74.38 7 ARG B CA 1
ATOM 2282 C C . ARG B 1 7 ? -31.047 18.922 8.891 1 74.38 7 ARG B C 1
ATOM 2284 O O . ARG B 1 7 ? -30.078 18.188 9.039 1 74.38 7 ARG B O 1
ATOM 2291 N N . ARG B 1 8 ? -32.281 18.594 9.109 1 77 8 ARG B N 1
ATOM 2292 C CA . ARG B 1 8 ? -32.594 17.25 9.602 1 77 8 ARG B CA 1
ATOM 2293 C C . ARG B 1 8 ? -32.281 16.203 8.531 1 77 8 ARG B C 1
ATOM 2295 O O . ARG B 1 8 ? -31.75 15.141 8.836 1 77 8 ARG B O 1
ATOM 2302 N N . LEU B 1 9 ? -32.656 16.5 7.355 1 77.19 9 LEU B N 1
ATOM 2303 C CA . LEU B 1 9 ? -32.438 15.578 6.25 1 77.19 9 LEU B CA 1
ATOM 2304 C C . LEU B 1 9 ? -30.938 15.375 6 1 77.19 9 LEU B C 1
ATOM 2306 O O . LEU B 1 9 ? -30.484 14.258 5.746 1 77.19 9 LEU B O 1
ATOM 2310 N N . ASN B 1 10 ? -30.219 16.406 6.137 1 73.19 10 ASN B N 1
ATOM 2311 C CA . ASN B 1 10 ? -28.781 16.312 5.949 1 73.19 10 ASN B CA 1
ATOM 2312 C C . ASN B 1 10 ? -28.125 15.484 7.039 1 73.19 10 ASN B C 1
ATOM 2314 O O . ASN B 1 10 ? -27.188 14.719 6.766 1 73.19 10 ASN B O 1
ATOM 2318 N N . ARG B 1 11 ? -28.688 15.641 8.172 1 73.44 11 ARG B N 1
ATOM 2319 C CA . ARG B 1 11 ? -28.172 14.852 9.281 1 73.44 11 ARG B CA 1
ATOM 2320 C C . ARG B 1 11 ? -28.469 13.375 9.094 1 73.44 11 ARG B C 1
ATOM 2322 O O . ARG B 1 11 ? -27.625 12.516 9.352 1 73.44 11 ARG B O 1
ATOM 2329 N N . VAL B 1 12 ? -29.641 13.133 8.688 1 78.56 12 VAL B N 1
ATOM 2330 C CA . VAL B 1 12 ? -30.047 11.742 8.453 1 78.56 12 VAL B CA 1
ATOM 2331 C C . VAL B 1 12 ? -29.203 11.141 7.332 1 78.56 12 VAL B C 1
ATOM 2333 O O . VAL B 1 12 ? -28.75 10 7.441 1 78.56 12 VAL B O 1
ATOM 2336 N N . LEU B 1 13 ? -28.953 11.875 6.363 1 75.44 13 LEU B N 1
ATOM 2337 C CA . LEU B 1 13 ? -28.156 11.406 5.234 1 75.44 13 LEU B CA 1
ATOM 2338 C C . LEU B 1 13 ? -26.734 11.102 5.664 1 75.44 13 LEU B C 1
ATOM 2340 O O . LEU B 1 13 ? -26.141 10.109 5.234 1 75.44 13 LEU B O 1
ATOM 2344 N N . LEU B 1 14 ? -26.297 11.922 6.5 1 72.56 14 LEU B N 1
ATOM 2345 C CA . LEU B 1 14 ? -24.938 11.711 7.012 1 72.56 14 LEU B CA 1
ATOM 2346 C C . LEU B 1 14 ? -24.844 10.406 7.797 1 72.56 14 LEU B C 1
ATOM 2348 O O . LEU B 1 14 ? -23.922 9.625 7.602 1 72.56 14 LEU B O 1
ATOM 2352 N N . TRP B 1 15 ? -25.812 10.172 8.57 1 76.75 15 TRP B N 1
ATOM 2353 C CA . TRP B 1 15 ? -25.812 8.961 9.383 1 76.75 15 TRP B CA 1
ATOM 2354 C C . TRP B 1 15 ? -25.984 7.719 8.508 1 76.75 15 TRP B C 1
ATOM 2356 O O . TRP B 1 15 ? -25.391 6.672 8.781 1 76.75 15 TRP B O 1
ATOM 2366 N N . VAL B 1 16 ? -26.719 7.898 7.57 1 80.5 16 VAL B N 1
ATOM 2367 C CA . VAL B 1 16 ? -26.922 6.781 6.656 1 80.5 16 VAL B CA 1
ATOM 2368 C C . VAL B 1 16 ? -25.609 6.445 5.949 1 80.5 16 VAL B C 1
ATOM 2370 O O . VAL B 1 16 ? -25.219 5.277 5.859 1 80.5 16 VAL B O 1
ATOM 2373 N N . VAL B 1 17 ? -24.922 7.445 5.566 1 74.38 17 VAL B N 1
ATOM 2374 C CA . VAL B 1 17 ? -23.672 7.25 4.836 1 74.38 17 VAL B CA 1
ATOM 2375 C C . VAL B 1 17 ? -22.625 6.613 5.758 1 74.38 17 VAL B C 1
ATOM 2377 O O . VAL B 1 17 ? -21.969 5.648 5.379 1 74.38 17 VAL B O 1
ATOM 2380 N N . ILE B 1 18 ? -22.547 7.086 6.902 1 75.25 18 ILE B N 1
ATOM 2381 C CA . ILE B 1 18 ? -21.562 6.586 7.855 1 75.25 18 ILE B CA 1
ATOM 2382 C C . ILE B 1 18 ? -21.891 5.141 8.219 1 75.25 18 ILE B C 1
ATOM 2384 O O . ILE B 1 18 ? -20.984 4.301 8.305 1 75.25 18 ILE B O 1
ATOM 2388 N N . THR B 1 19 ? -23.188 4.891 8.391 1 80.94 19 THR B N 1
ATOM 2389 C CA . THR B 1 19 ? -23.609 3.545 8.758 1 80.94 19 THR B CA 1
ATOM 2390 C C . THR B 1 19 ? -23.359 2.566 7.609 1 80.94 19 THR B C 1
ATOM 2392 O O . THR B 1 19 ? -22.844 1.466 7.824 1 80.94 19 THR B O 1
ATOM 2395 N N . VAL B 1 20 ? -23.656 2.943 6.449 1 83 20 VAL B N 1
ATOM 2396 C CA . VAL B 1 20 ? -23.469 2.092 5.277 1 83 20 VAL B CA 1
ATOM 2397 C C . VAL B 1 20 ? -21.969 1.824 5.074 1 83 20 VAL B C 1
ATOM 2399 O O . VAL B 1 20 ? -21.578 0.692 4.793 1 83 20 VAL B O 1
ATOM 2402 N N . MET B 1 21 ? -21.234 2.846 5.219 1 78.75 21 MET B N 1
ATOM 2403 C CA . MET B 1 21 ? -19.781 2.695 5.102 1 78.75 21 MET B CA 1
ATOM 2404 C C . MET B 1 21 ? -19.25 1.755 6.172 1 78.75 21 MET B C 1
ATOM 2406 O O . MET B 1 21 ? -18.406 0.896 5.887 1 78.75 21 MET B O 1
ATOM 2410 N N . GLY B 1 22 ? -19.766 1.939 7.336 1 81.56 22 GLY B N 1
ATOM 2411 C CA . GLY B 1 22 ? -19.359 1.081 8.438 1 81.56 22 GLY B CA 1
ATOM 2412 C C . GLY B 1 22 ? -19.688 -0.381 8.211 1 81.56 22 GLY B C 1
ATOM 2413 O O . GLY B 1 22 ? -18.828 -1.253 8.398 1 81.56 22 GLY B O 1
ATOM 2414 N N . ILE B 1 23 ? -20.875 -0.6 7.785 1 84.5 23 ILE B N 1
ATOM 2415 C CA . ILE B 1 23 ? -21.312 -1.966 7.52 1 84.5 23 ILE B CA 1
ATOM 2416 C C . ILE B 1 23 ? -20.469 -2.564 6.391 1 84.5 23 ILE B C 1
ATOM 2418 O O . ILE B 1 23 ? -20.016 -3.703 6.488 1 84.5 23 ILE B O 1
ATOM 2422 N N . TRP B 1 24 ? -20.297 -1.787 5.402 1 81.62 24 TRP B N 1
ATOM 2423 C CA . TRP B 1 24 ? -19.516 -2.232 4.25 1 81.62 24 TRP B CA 1
ATOM 2424 C C . TRP B 1 24 ? -18.094 -2.592 4.66 1 81.62 24 TRP B C 1
ATOM 2426 O O . TRP B 1 24 ? -17.562 -3.627 4.25 1 81.62 24 TRP B O 1
ATOM 2436 N N . MET B 1 25 ? -17.531 -1.835 5.488 1 79.56 25 MET B N 1
ATOM 2437 C CA . MET B 1 25 ? -16.141 -2.018 5.879 1 79.56 25 MET B CA 1
ATOM 2438 C C . MET B 1 25 ? -15.992 -3.168 6.871 1 79.56 25 MET B C 1
ATOM 2440 O O . MET B 1 25 ? -14.992 -3.891 6.852 1 79.56 25 MET B O 1
ATOM 2444 N N . LEU B 1 26 ? -17.031 -3.385 7.688 1 85.31 26 LEU B N 1
ATOM 2445 C CA . LEU B 1 26 ? -16.906 -4.324 8.797 1 85.31 26 LEU B CA 1
ATOM 2446 C C . LEU B 1 26 ? -17.422 -5.703 8.406 1 85.31 26 LEU B C 1
ATOM 2448 O O . LEU B 1 26 ? -17.062 -6.707 9.023 1 85.31 26 LEU B O 1
ATOM 2452 N N . PHE B 1 27 ? -18.141 -5.793 7.422 1 84.38 27 PHE B N 1
ATOM 2453 C CA . PHE B 1 27 ? -18.844 -7.027 7.078 1 84.38 27 PHE B CA 1
ATOM 2454 C C . PHE B 1 27 ? -17.844 -8.148 6.789 1 84.38 27 PHE B C 1
ATOM 2456 O O . PHE B 1 27 ? -17.969 -9.25 7.32 1 84.38 27 PHE B O 1
ATOM 2463 N N . PRO B 1 28 ? -16.859 -7.852 5.926 1 80.69 28 PRO B N 1
ATOM 2464 C CA . PRO B 1 28 ? -15.93 -8.938 5.621 1 80.69 28 PRO B CA 1
ATOM 2465 C C . PRO B 1 28 ? -15.188 -9.445 6.855 1 80.69 28 PRO B C 1
ATOM 2467 O O . PRO B 1 28 ? -14.883 -10.641 6.949 1 80.69 28 PRO B O 1
ATOM 2470 N N . PHE B 1 29 ? -14.977 -8.648 7.723 1 80.44 29 PHE B N 1
ATOM 2471 C CA . PHE B 1 29 ? -14.305 -9.031 8.961 1 80.44 29 PHE B CA 1
ATOM 2472 C C . PHE B 1 29 ? -15.234 -9.859 9.844 1 80.44 29 PHE B C 1
ATOM 2474 O O . PHE B 1 29 ? -14.805 -10.836 10.461 1 80.44 29 PHE B O 1
ATOM 2481 N N . TYR B 1 30 ? -16.391 -9.367 9.922 1 84.44 30 TYR B N 1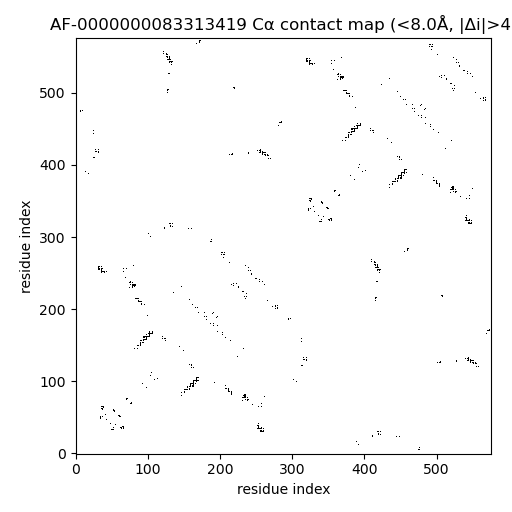
ATOM 2482 C CA . TYR B 1 30 ? -17.406 -10.141 10.648 1 84.44 30 TYR B CA 1
ATOM 2483 C C . TYR B 1 30 ? -17.547 -11.531 10.047 1 84.44 30 TYR B C 1
ATOM 2485 O O . TYR B 1 30 ? -17.562 -12.531 10.781 1 84.44 30 TYR B O 1
ATOM 2493 N N . TRP B 1 31 ? -17.594 -11.57 8.805 1 84.25 31 TRP B N 1
ATOM 2494 C CA . TRP B 1 31 ? -17.75 -12.836 8.102 1 84.25 31 TRP B CA 1
ATOM 2495 C C . TRP B 1 31 ? -16.562 -13.758 8.352 1 84.25 31 TRP B C 1
ATOM 2497 O O . TRP B 1 31 ? -16.734 -14.961 8.555 1 84.25 31 TRP B O 1
ATOM 2507 N N . ALA B 1 32 ? -15.406 -13.164 8.242 1 84.81 32 ALA B N 1
ATOM 2508 C CA . ALA B 1 32 ? -14.203 -13.945 8.5 1 84.81 32 ALA B CA 1
ATOM 2509 C C . ALA B 1 32 ? -14.203 -14.508 9.914 1 84.81 32 ALA B C 1
ATOM 2511 O O . ALA B 1 32 ? -13.875 -15.672 10.133 1 84.81 32 ALA B O 1
ATOM 2512 N N . ALA B 1 33 ? -14.617 -13.766 10.844 1 88.19 33 ALA B N 1
ATOM 2513 C CA . ALA B 1 33 ? -14.633 -14.18 12.25 1 88.19 33 ALA B CA 1
ATOM 2514 C C . ALA B 1 33 ? -15.625 -15.312 12.477 1 88.19 33 ALA B C 1
ATOM 2516 O O . ALA B 1 33 ? -15.297 -16.312 13.117 1 88.19 33 ALA B O 1
ATOM 2517 N N . ILE B 1 34 ? -16.75 -15.164 11.898 1 89.81 34 ILE B N 1
ATOM 2518 C CA . ILE B 1 34 ? -17.797 -16.156 12.086 1 89.81 34 ILE B CA 1
ATOM 2519 C C . ILE B 1 34 ? -17.422 -17.438 11.336 1 89.81 34 ILE B C 1
ATOM 2521 O O . ILE B 1 34 ? -17.578 -18.547 11.859 1 89.81 34 ILE B O 1
ATOM 2525 N N . SER B 1 35 ? -16.891 -17.281 10.156 1 88.5 35 SER B N 1
ATOM 2526 C CA . SER B 1 35 ? -16.516 -18.438 9.344 1 88.5 35 SER B CA 1
ATOM 2527 C C . SER B 1 35 ? -15.375 -19.203 9.977 1 88.5 35 SER B C 1
ATOM 2529 O O . SER B 1 35 ? -15.289 -20.438 9.836 1 88.5 35 SER B O 1
ATOM 2531 N N . SER B 1 36 ? -14.508 -18.531 10.664 1 91.19 36 SER B N 1
ATOM 2532 C CA . SER B 1 36 ? -13.391 -19.188 11.32 1 91.19 36 SER B CA 1
ATOM 2533 C C . SER B 1 36 ? -13.867 -20.094 12.453 1 91.19 36 SER B C 1
ATOM 2535 O O . SER B 1 36 ? -13.133 -20.969 12.906 1 91.19 36 SER B O 1
ATOM 2537 N N . LEU B 1 37 ? -15.133 -19.922 12.898 1 94 37 LEU B N 1
ATOM 2538 C CA . LEU B 1 37 ? -15.695 -20.688 14.008 1 94 37 LEU B CA 1
ATOM 2539 C C . LEU B 1 37 ? -16.688 -21.719 13.5 1 94 37 LEU B C 1
ATOM 2541 O O . LEU B 1 37 ? -17.469 -22.281 14.281 1 94 37 LEU B O 1
ATOM 2545 N N . LYS B 1 38 ? -16.656 -21.984 12.258 1 91.88 38 LYS B N 1
ATOM 2546 C CA . LYS B 1 38 ? -17.562 -22.953 11.648 1 91.88 38 LYS B CA 1
ATOM 2547 C C . LYS B 1 38 ? -16.812 -24.172 11.117 1 91.88 38 LYS B C 1
ATOM 2549 O O . LYS B 1 38 ? -15.703 -24.047 10.609 1 91.88 38 LYS B O 1
ATOM 2554 N N . SER B 1 39 ? -17.391 -25.297 11.258 1 88.31 39 SER B N 1
ATOM 2555 C CA . SER B 1 39 ? -16.875 -26.5 10.602 1 88.31 39 SER B CA 1
ATOM 2556 C C . SER B 1 39 ? -17.203 -26.484 9.117 1 88.31 39 SER B C 1
ATOM 2558 O O . SER B 1 39 ? -17.938 -25.625 8.633 1 88.31 39 SER B O 1
ATOM 2560 N N . GLU B 1 40 ? -16.562 -27.422 8.438 1 85.06 40 GLU B N 1
ATOM 2561 C CA . GLU B 1 40 ? -16.828 -27.516 7.004 1 85.06 40 GLU B CA 1
ATOM 2562 C C . GLU B 1 40 ? -18.312 -27.75 6.734 1 85.06 40 GLU B C 1
ATOM 2564 O O . GLU B 1 40 ? -18.859 -27.203 5.777 1 85.06 40 GLU B O 1
ATOM 2569 N N . ALA B 1 41 ? -18.906 -28.578 7.555 1 83.94 41 ALA B N 1
ATOM 2570 C CA . ALA B 1 41 ? -20.328 -28.875 7.418 1 83.94 41 ALA B CA 1
ATOM 2571 C C . ALA B 1 41 ? -21.172 -27.625 7.641 1 83.94 41 ALA B C 1
ATOM 2573 O O . ALA B 1 41 ? -22.156 -27.391 6.93 1 83.94 41 ALA B O 1
ATOM 2574 N N . MET B 1 42 ? -20.828 -26.844 8.594 1 86.12 42 MET B N 1
ATOM 2575 C CA . MET B 1 42 ? -21.547 -25.609 8.898 1 86.12 42 MET B CA 1
ATOM 2576 C C . MET B 1 42 ? -21.391 -24.594 7.758 1 86.12 42 MET B C 1
ATOM 2578 O O . MET B 1 42 ? -22.328 -23.875 7.426 1 86.12 42 MET B O 1
ATOM 2582 N N . LEU B 1 43 ? -20.234 -24.562 7.148 1 83.06 43 LEU B N 1
ATOM 2583 C CA . LEU B 1 43 ? -19.938 -23.641 6.07 1 83.06 43 LEU B CA 1
ATOM 2584 C C . LEU B 1 43 ? -20.672 -24.016 4.797 1 83.06 43 LEU B C 1
ATOM 2586 O O . LEU B 1 43 ? -21 -23.156 3.977 1 83.06 43 LEU B O 1
ATOM 2590 N N . ALA B 1 44 ? -21.016 -25.266 4.719 1 80 44 ALA B N 1
ATOM 2591 C CA . ALA B 1 44 ? -21.656 -25.766 3.512 1 80 44 ALA B CA 1
ATOM 2592 C C . ALA B 1 44 ? -23.188 -25.672 3.613 1 80 44 ALA B C 1
ATOM 2594 O O . ALA B 1 44 ? -23.891 -25.969 2.652 1 80 44 ALA B O 1
ATOM 2595 N N . MET B 1 45 ? -23.641 -25.203 4.707 1 79.06 45 MET B N 1
ATOM 2596 C CA . MET B 1 45 ? -25.094 -25.141 4.91 1 79.06 45 MET B CA 1
ATOM 2597 C C . MET B 1 45 ? -25.719 -24.141 3.939 1 79.06 45 MET B C 1
ATOM 2599 O O . MET B 1 45 ? -25.125 -23.125 3.611 1 79.06 45 MET B O 1
ATOM 2603 N N . THR B 1 46 ? -26.906 -24.5 3.49 1 77.5 46 THR B N 1
ATOM 2604 C CA . THR B 1 46 ? -27.75 -23.641 2.67 1 77.5 46 THR B CA 1
ATOM 2605 C C . THR B 1 46 ? -29.125 -23.453 3.303 1 77.5 46 THR B C 1
ATOM 2607 O O . THR B 1 46 ? -29.844 -24.438 3.543 1 77.5 46 THR B O 1
ATOM 2610 N N . PRO B 1 47 ? -29.5 -22.203 3.572 1 78.19 47 PRO B N 1
ATOM 2611 C CA . PRO B 1 47 ? -28.828 -20.922 3.32 1 78.19 47 PRO B CA 1
ATOM 2612 C C . PRO B 1 47 ? -27.656 -20.672 4.281 1 78.19 47 PRO B C 1
ATOM 2614 O O . PRO B 1 47 ? -27.609 -21.25 5.363 1 78.19 47 PRO B O 1
ATOM 2617 N N . THR B 1 48 ? -26.812 -19.828 3.83 1 78.88 48 THR B N 1
ATOM 2618 C CA . THR B 1 48 ? -25.656 -19.453 4.648 1 78.88 48 THR B CA 1
ATOM 2619 C C . THR B 1 48 ? -26.109 -18.812 5.953 1 78.88 48 THR B C 1
ATOM 2621 O O . THR B 1 48 ? -27.078 -18.062 5.973 1 78.88 48 THR B O 1
ATOM 2624 N N . THR B 1 49 ? -25.469 -19.203 7.074 1 79.5 49 THR B N 1
ATOM 2625 C CA . THR B 1 49 ? -25.828 -18.672 8.383 1 79.5 49 THR B CA 1
ATOM 2626 C C . THR B 1 49 ? -24.844 -17.578 8.805 1 79.5 49 THR B C 1
ATOM 2628 O O . THR B 1 49 ? -23.641 -17.672 8.539 1 79.5 49 THR B O 1
ATOM 2631 N N . PHE B 1 50 ? -25.359 -16.562 9.422 1 84.69 50 PHE B N 1
ATOM 2632 C CA . PHE B 1 50 ? -24.547 -15.43 9.883 1 84.69 50 PHE B CA 1
ATOM 2633 C C . PHE B 1 50 ? -23.984 -15.703 11.273 1 84.69 50 PHE B C 1
ATOM 2635 O O . PHE B 1 50 ? -23.203 -14.914 11.797 1 84.69 50 PHE B O 1
ATOM 2642 N N . LEU B 1 51 ? -24.391 -16.781 11.844 1 87.75 51 LEU B N 1
ATOM 2643 C CA . LEU B 1 51 ? -23.844 -17.297 13.094 1 87.75 51 LEU B CA 1
ATOM 2644 C C . LEU B 1 51 ? -23.547 -18.797 12.984 1 87.75 51 LEU B C 1
ATOM 2646 O O . LEU B 1 51 ? -24.172 -19.5 12.203 1 87.75 51 LEU B O 1
ATOM 2650 N N . PRO B 1 52 ? -22.562 -19.203 13.688 1 88.88 52 PRO B N 1
ATOM 2651 C CA . PRO B 1 52 ? -22.328 -20.641 13.656 1 88.88 52 PRO B CA 1
ATOM 2652 C C . PRO B 1 52 ? -23.484 -21.453 14.234 1 88.88 52 PRO B C 1
ATOM 2654 O O . PRO B 1 52 ? -23.922 -21.203 15.359 1 88.88 52 PRO B O 1
ATOM 2657 N N . ARG B 1 53 ? -23.984 -22.297 13.391 1 86.75 53 ARG B N 1
ATOM 2658 C CA . ARG B 1 53 ? -25.109 -23.125 13.789 1 86.75 53 ARG B CA 1
ATOM 2659 C C . ARG B 1 53 ? -24.891 -24.578 13.391 1 86.75 53 ARG B C 1
ATOM 2661 O O . ARG B 1 53 ? -24.391 -24.859 12.305 1 86.75 53 ARG B O 1
ATOM 2668 N N . ASP B 1 54 ? -25.234 -25.406 14.367 1 86.25 54 ASP B N 1
ATOM 2669 C CA . ASP B 1 54 ? -25.172 -26.844 14.07 1 86.25 54 ASP B CA 1
ATOM 2670 C C . ASP B 1 54 ? -26.156 -27.219 12.977 1 86.25 54 ASP B C 1
ATOM 2672 O O . ASP B 1 54 ? -27.328 -26.828 13.023 1 86.25 54 ASP B O 1
ATOM 2676 N N . PRO B 1 55 ? -25.688 -27.859 12.031 1 83.56 55 PRO B N 1
ATOM 2677 C CA . PRO B 1 55 ? -26.578 -28.203 10.914 1 83.56 55 PRO B CA 1
ATOM 2678 C C . PRO B 1 55 ? -27.766 -29.047 11.359 1 83.56 55 PRO B C 1
ATOM 2680 O O . PRO B 1 55 ? -28.844 -28.953 10.773 1 83.56 55 PRO B O 1
ATOM 2683 N N . ALA B 1 56 ? -27.641 -29.891 12.328 1 84.81 56 ALA B N 1
ATOM 2684 C CA . ALA B 1 56 ? -28.688 -30.797 12.781 1 84.81 56 ALA B CA 1
ATOM 2685 C C . ALA B 1 56 ? -29.641 -30.094 13.742 1 84.81 56 ALA B C 1
ATOM 2687 O O . ALA B 1 56 ? -30.859 -30.172 13.586 1 84.81 56 ALA B O 1
ATOM 2688 N N . THR B 1 57 ? -29.156 -29.328 14.656 1 86.06 57 THR B N 1
ATOM 2689 C CA . THR B 1 57 ? -29.969 -28.781 15.734 1 86.06 57 THR B CA 1
ATOM 2690 C C . THR B 1 57 ? -30.219 -27.297 15.523 1 86.06 57 THR B C 1
ATOM 2692 O O . THR B 1 57 ? -31.094 -26.703 16.156 1 86.06 57 THR B O 1
ATOM 2695 N N . GLN B 1 58 ? -29.422 -26.672 14.672 1 83.69 58 GLN B N 1
ATOM 2696 C CA . GLN B 1 58 ? -29.516 -25.25 14.359 1 83.69 58 GLN B CA 1
ATOM 2697 C C . GLN B 1 58 ? -29.188 -24.391 15.578 1 83.69 58 GLN B C 1
ATOM 2699 O O . GLN B 1 58 ? -29.484 -23.203 15.602 1 83.69 58 GLN B O 1
ATOM 2704 N N . GLN B 1 59 ? -28.641 -25.047 16.562 1 87.25 59 GLN B N 1
ATOM 2705 C CA . GLN B 1 59 ? -28.219 -24.328 17.75 1 87.25 59 GLN B CA 1
ATOM 2706 C C . GLN B 1 59 ? -26.844 -23.688 17.562 1 87.25 59 GLN B C 1
ATOM 2708 O O . GLN B 1 59 ? -26.047 -24.156 16.734 1 87.25 59 GLN B O 1
ATOM 2713 N N . PHE B 1 60 ? -26.703 -22.641 18.312 1 90.25 60 PHE B N 1
ATOM 2714 C CA . PHE B 1 60 ? -25.406 -21.953 18.281 1 90.25 60 PHE B CA 1
ATOM 2715 C C . PHE B 1 60 ? -24.297 -22.875 18.781 1 90.25 60 PHE B C 1
ATOM 2717 O O . PHE B 1 60 ? -24.422 -23.469 19.844 1 90.25 60 PHE B O 1
ATOM 2724 N N . THR B 1 61 ? -23.266 -23.141 17.938 1 89.81 61 THR B N 1
ATOM 2725 C CA . THR B 1 61 ? -22.125 -23.969 18.297 1 89.81 61 THR B CA 1
ATOM 2726 C C . THR B 1 61 ? -20.828 -23.359 17.766 1 89.81 61 THR B C 1
ATOM 2728 O O . THR B 1 61 ? -20.797 -22.828 16.656 1 89.81 61 THR B O 1
ATOM 2731 N N . ILE B 1 62 ? -19.891 -23.375 18.609 1 91.69 62 ILE B N 1
ATOM 2732 C CA . ILE B 1 62 ? -18.594 -22.828 18.219 1 91.69 62 ILE B CA 1
ATOM 2733 C C . ILE B 1 62 ? -17.625 -23.969 17.875 1 91.69 62 ILE B C 1
ATOM 2735 O O . ILE B 1 62 ? -17.5 -24.938 18.625 1 91.69 62 ILE B O 1
ATOM 2739 N N . TYR B 1 63 ? -17.094 -23.938 16.703 1 92.12 63 TYR B N 1
ATOM 2740 C CA . TYR B 1 63 ? -16.094 -24.891 16.219 1 92.12 63 TYR B CA 1
ATOM 2741 C C . TYR B 1 63 ? -14.695 -24.312 16.297 1 92.12 63 TYR B C 1
ATOM 2743 O O . TYR B 1 63 ? -14.297 -23.516 15.438 1 92.12 63 TYR B O 1
ATOM 2751 N N . THR B 1 64 ? -13.898 -24.719 17.297 1 92.31 64 THR B N 1
ATOM 2752 C CA . THR B 1 64 ? -12.609 -24.094 17.562 1 92.31 64 THR B CA 1
ATOM 2753 C C . THR B 1 64 ? -11.477 -24.875 16.906 1 92.31 64 THR B C 1
ATOM 2755 O O . THR B 1 64 ? -10.32 -24.469 16.969 1 92.31 64 THR B O 1
ATOM 2758 N N . ARG B 1 65 ? -11.734 -25.906 16.188 1 91.69 65 ARG B N 1
ATOM 2759 C CA . ARG B 1 65 ? -10.703 -26.766 15.633 1 91.69 65 ARG B CA 1
ATOM 2760 C C . ARG B 1 65 ? -9.93 -26.062 14.523 1 91.69 65 ARG B C 1
ATOM 2762 O O . ARG B 1 65 ? -8.781 -26.391 14.242 1 91.69 65 ARG B O 1
ATOM 2769 N N . ASN B 1 66 ? -10.594 -25.109 13.859 1 92.25 66 ASN B N 1
ATOM 2770 C CA . ASN B 1 66 ? -9.867 -24.328 12.867 1 92.25 66 ASN B CA 1
ATOM 2771 C C . ASN B 1 66 ? -8.664 -23.625 13.477 1 92.25 66 ASN B C 1
ATOM 2773 O O . ASN B 1 66 ? -7.59 -23.578 12.867 1 92.25 66 ASN B O 1
ATOM 2777 N N . TYR B 1 67 ? -8.875 -23.188 14.656 1 94.06 67 TYR B N 1
ATOM 2778 C CA . TYR B 1 67 ? -7.793 -22.5 15.344 1 94.06 67 TYR B CA 1
ATOM 2779 C C . TYR B 1 67 ? -6.73 -23.484 15.812 1 94.06 67 TYR B C 1
ATOM 2781 O O . TYR B 1 67 ? -5.539 -23.172 15.797 1 94.06 67 TYR B O 1
ATOM 2789 N N . GLN B 1 68 ? -7.141 -24.562 16.188 1 92.88 68 GLN B N 1
ATOM 2790 C CA . GLN B 1 68 ? -6.18 -25.594 16.562 1 92.88 68 GLN B CA 1
ATOM 2791 C C . GLN B 1 68 ? -5.301 -25.984 15.375 1 92.88 68 GLN B C 1
ATOM 2793 O O . GLN B 1 68 ? -4.09 -26.141 15.523 1 92.88 68 GLN B O 1
ATOM 2798 N N . ALA B 1 69 ? -5.941 -26.125 14.281 1 90.88 69 ALA B N 1
ATOM 2799 C CA . ALA B 1 69 ? -5.219 -26.469 13.055 1 90.88 69 ALA B CA 1
ATOM 2800 C C . ALA B 1 69 ? -4.199 -25.391 12.703 1 90.88 69 ALA B C 1
ATOM 2802 O O . ALA B 1 69 ? -3.076 -25.703 12.289 1 90.88 69 ALA B O 1
ATOM 2803 N N . VAL B 1 70 ? -4.559 -24.203 12.867 1 92.25 70 VAL B N 1
ATOM 2804 C CA . VAL B 1 70 ? -3.709 -23.078 12.539 1 92.25 70 VAL B CA 1
ATOM 2805 C C . VAL B 1 70 ? -2.52 -23.016 13.492 1 92.25 70 VAL B C 1
ATOM 2807 O O . VAL B 1 70 ? -1.376 -22.859 13.062 1 92.25 70 VAL B O 1
ATOM 2810 N N . PHE B 1 71 ? -2.734 -23.281 14.797 1 94 71 PHE B N 1
ATOM 2811 C CA . PHE B 1 71 ? -1.685 -23.125 15.797 1 94 71 PHE B CA 1
ATOM 2812 C C . PHE B 1 71 ? -0.803 -24.359 15.859 1 94 71 PHE B C 1
ATOM 2814 O O . PHE B 1 71 ? 0.27 -24.344 16.469 1 94 71 PHE B O 1
ATOM 2821 N N . THR B 1 72 ? -1.173 -25.375 15.172 1 92 72 THR B N 1
ATOM 2822 C CA . THR B 1 72 ? -0.354 -26.578 15.117 1 92 72 THR B CA 1
ATOM 2823 C C . THR B 1 72 ? 0.372 -26.688 13.781 1 92 72 THR B C 1
ATOM 2825 O O . THR B 1 72 ? 1.203 -27.578 13.586 1 92 72 THR B O 1
ATOM 2828 N N . ASN B 1 73 ? 0.015 -25.828 12.906 1 92.5 73 ASN B N 1
ATOM 2829 C CA . ASN B 1 73 ? 0.683 -25.797 11.609 1 92.5 73 ASN B CA 1
ATOM 2830 C C . ASN B 1 73 ? 2.029 -25.078 11.688 1 92.5 73 ASN B C 1
ATOM 2832 O O . ASN B 1 73 ? 2.082 -23.859 11.812 1 92.5 73 ASN B O 1
ATOM 2836 N N . GLN B 1 74 ? 3.098 -25.844 11.562 1 93.69 74 GLN B N 1
ATOM 2837 C CA . GLN B 1 74 ? 4.441 -25.297 11.734 1 93.69 74 GLN B CA 1
ATOM 2838 C C . GLN B 1 74 ? 4.773 -24.297 10.641 1 93.69 74 GLN B C 1
ATOM 2840 O O . GLN B 1 74 ? 5.48 -23.312 10.883 1 93.69 74 GLN B O 1
ATOM 2845 N N . ALA B 1 75 ? 4.297 -24.547 9.477 1 93.88 75 ALA B N 1
ATOM 2846 C CA . ALA B 1 75 ? 4.527 -23.625 8.375 1 93.88 75 ALA B CA 1
ATOM 2847 C C . ALA B 1 75 ? 3.891 -22.266 8.664 1 93.88 75 ALA B C 1
ATOM 2849 O O . ALA B 1 75 ? 4.492 -21.219 8.406 1 93.88 75 ALA B O 1
ATOM 2850 N N . PHE B 1 76 ? 2.717 -22.281 9.25 1 94.75 76 PHE B N 1
ATOM 2851 C CA . PHE B 1 76 ? 2.004 -21.062 9.594 1 94.75 76 PHE B CA 1
ATOM 2852 C C . PHE B 1 76 ? 2.725 -20.297 10.703 1 94.75 76 PHE B C 1
ATOM 2854 O O . PHE B 1 76 ? 2.92 -19.094 10.609 1 94.75 76 PHE B O 1
ATOM 2861 N N . LEU B 1 77 ? 3.125 -21 11.672 1 95.5 77 LEU B N 1
ATOM 2862 C CA . LEU B 1 77 ? 3.795 -20.344 12.797 1 95.5 77 LEU B CA 1
ATOM 2863 C C . LEU B 1 77 ? 5.121 -19.734 12.359 1 95.5 77 LEU B C 1
ATOM 2865 O O . LEU B 1 77 ? 5.473 -18.641 12.789 1 95.5 77 LEU B O 1
ATOM 2869 N N . ARG B 1 78 ? 5.836 -20.438 11.555 1 96.5 78 ARG B N 1
ATOM 2870 C CA . ARG B 1 78 ? 7.082 -19.906 11.016 1 96.5 78 ARG B CA 1
ATOM 2871 C C . ARG B 1 78 ? 6.828 -18.672 10.164 1 96.5 78 ARG B C 1
ATOM 2873 O O . ARG B 1 78 ? 7.621 -17.719 10.188 1 96.5 78 ARG B O 1
ATOM 2880 N N . ALA B 1 79 ? 5.754 -18.703 9.414 1 96.75 79 ALA B N 1
ATOM 2881 C CA . ALA B 1 79 ? 5.406 -17.578 8.547 1 96.75 79 ALA B CA 1
ATOM 2882 C C . ALA B 1 79 ? 5.125 -16.328 9.367 1 96.75 79 ALA B C 1
ATOM 2884 O O . ALA B 1 79 ? 5.406 -15.203 8.922 1 96.75 79 ALA B O 1
ATOM 2885 N N . ILE B 1 80 ? 4.562 -16.516 10.57 1 96.12 80 ILE B N 1
ATOM 2886 C CA . ILE B 1 80 ? 4.34 -15.375 11.453 1 96.12 80 ILE B CA 1
ATOM 2887 C C . ILE B 1 80 ? 5.676 -14.727 11.812 1 96.12 80 ILE B C 1
ATOM 2889 O O . ILE B 1 80 ? 5.82 -13.508 11.719 1 96.12 80 ILE B O 1
ATOM 2893 N N . VAL B 1 81 ? 6.609 -15.531 12.125 1 97.5 81 VAL B N 1
ATOM 2894 C CA . VAL B 1 81 ? 7.93 -15.055 12.523 1 97.5 81 VAL B CA 1
ATOM 2895 C C . VAL B 1 81 ? 8.625 -14.406 11.328 1 97.5 81 VAL B C 1
ATOM 2897 O O . VAL B 1 81 ? 9.195 -13.32 11.453 1 97.5 81 VAL B O 1
ATOM 2900 N N . ASN B 1 82 ? 8.594 -15.047 10.211 1 98.44 82 ASN B N 1
ATOM 2901 C CA . ASN B 1 82 ? 9.195 -14.5 9 1 98.44 82 ASN B CA 1
ATOM 2902 C C . ASN B 1 82 ? 8.609 -13.133 8.648 1 98.44 82 ASN B C 1
ATOM 2904 O O . ASN B 1 82 ? 9.352 -12.195 8.336 1 98.44 82 ASN B O 1
ATOM 2908 N N . SER B 1 83 ? 7.246 -13.062 8.688 1 97.94 83 SER B N 1
ATOM 2909 C CA . SER B 1 83 ? 6.574 -11.805 8.375 1 97.94 83 SER B CA 1
ATOM 2910 C C . SER B 1 83 ? 6.988 -10.703 9.352 1 97.94 83 SER B C 1
ATOM 2912 O O . SER B 1 83 ? 7.207 -9.562 8.945 1 97.94 83 SER B O 1
ATOM 2914 N N . ALA B 1 84 ? 7.09 -11.078 10.609 1 97.5 84 ALA B N 1
ATOM 2915 C CA . ALA B 1 84 ? 7.488 -10.109 11.625 1 97.5 84 ALA B CA 1
ATOM 2916 C C . ALA B 1 84 ? 8.914 -9.617 11.383 1 97.5 84 ALA B C 1
ATOM 2918 O O . ALA B 1 84 ? 9.18 -8.414 11.438 1 97.5 84 ALA B O 1
ATOM 2919 N N . ILE B 1 85 ? 9.797 -10.508 11.109 1 98.5 85 ILE B N 1
ATOM 2920 C CA . ILE B 1 85 ? 11.188 -10.164 10.867 1 98.5 85 ILE B CA 1
ATOM 2921 C C . ILE B 1 85 ? 11.289 -9.219 9.672 1 98.5 85 ILE B C 1
ATOM 2923 O O . ILE B 1 85 ? 11.945 -8.18 9.742 1 98.5 85 ILE B O 1
ATOM 2927 N N . VAL B 1 86 ? 10.625 -9.516 8.609 1 98.62 86 VAL B N 1
ATOM 2928 C CA . VAL B 1 86 ? 10.703 -8.727 7.383 1 98.62 86 VAL B CA 1
ATOM 2929 C C . VAL B 1 86 ? 10.062 -7.359 7.609 1 98.62 86 VAL B C 1
ATOM 2931 O O . VAL B 1 86 ? 10.672 -6.328 7.336 1 98.62 86 VAL B O 1
ATOM 2934 N N . ALA B 1 87 ? 8.867 -7.363 8.156 1 98.06 87 ALA B N 1
ATOM 2935 C CA . ALA B 1 87 ? 8.117 -6.121 8.312 1 98.06 87 ALA B CA 1
ATOM 2936 C C . ALA B 1 87 ? 8.812 -5.18 9.297 1 98.06 87 ALA B C 1
ATOM 2938 O O . ALA B 1 87 ? 8.891 -3.973 9.062 1 98.06 87 ALA B O 1
ATOM 2939 N N . ILE B 1 88 ? 9.312 -5.719 10.406 1 97.88 88 ILE B N 1
ATOM 2940 C CA . ILE B 1 88 ? 9.984 -4.906 11.414 1 97.88 88 ILE B CA 1
ATOM 2941 C C . ILE B 1 88 ? 11.289 -4.359 10.844 1 97.88 88 ILE B C 1
ATOM 2943 O O . ILE B 1 88 ? 11.594 -3.174 10.992 1 97.88 88 ILE B O 1
ATOM 2947 N N . SER B 1 89 ? 12.031 -5.199 10.203 1 98.62 89 SER B N 1
ATOM 2948 C CA . SER B 1 89 ? 13.312 -4.781 9.633 1 98.62 89 SER B CA 1
ATOM 2949 C C . SER B 1 89 ? 13.109 -3.695 8.578 1 98.62 89 SER B C 1
ATOM 2951 O O . SER B 1 89 ? 13.781 -2.662 8.609 1 98.62 89 SER B O 1
ATOM 2953 N N . VAL B 1 90 ? 12.172 -3.908 7.668 1 98.25 90 VAL B N 1
ATOM 2954 C CA . VAL B 1 90 ? 11.891 -2.957 6.598 1 98.25 90 VAL B CA 1
ATOM 2955 C C . VAL B 1 90 ? 11.469 -1.616 7.195 1 98.25 90 VAL B C 1
ATOM 2957 O O . VAL B 1 90 ? 11.93 -0.561 6.754 1 98.25 90 VAL B O 1
ATOM 2960 N N . THR B 1 91 ? 10.594 -1.681 8.18 1 97.62 91 THR B N 1
ATOM 2961 C CA . THR B 1 91 ? 10.07 -0.471 8.805 1 97.62 91 THR B CA 1
ATOM 2962 C C . THR B 1 91 ? 11.18 0.299 9.516 1 97.62 91 THR B C 1
ATOM 2964 O O . THR B 1 91 ? 11.352 1.497 9.289 1 97.62 91 THR B O 1
ATOM 2967 N N . LEU B 1 92 ? 11.961 -0.358 10.305 1 97.69 92 LEU B N 1
ATOM 2968 C CA . LEU B 1 92 ? 13.008 0.292 11.086 1 97.69 92 LEU B CA 1
ATOM 2969 C C . LEU B 1 92 ? 14.094 0.854 10.18 1 97.69 92 LEU B C 1
ATOM 2971 O O . LEU B 1 92 ? 14.555 1.98 10.383 1 97.69 92 LEU B O 1
ATOM 2975 N N . LEU B 1 93 ? 14.469 0.096 9.219 1 96.69 93 LEU B N 1
ATOM 2976 C CA . LEU B 1 93 ? 15.516 0.55 8.312 1 96.69 93 LEU B CA 1
ATOM 2977 C C . LEU B 1 93 ? 15.023 1.717 7.461 1 96.69 93 LEU B C 1
ATOM 2979 O O . LEU B 1 93 ? 15.758 2.678 7.23 1 96.69 93 LEU B O 1
ATOM 2983 N N . SER B 1 94 ? 13.797 1.633 6.992 1 96.06 94 SER B N 1
ATOM 2984 C CA . SER B 1 94 ? 13.234 2.713 6.188 1 96.06 94 SER B CA 1
ATOM 2985 C C . SER B 1 94 ? 13.086 3.992 7.004 1 96.06 94 SER B C 1
ATOM 2987 O O . SER B 1 94 ? 13.328 5.09 6.5 1 96.06 94 SER B O 1
ATOM 2989 N N . LEU B 1 95 ? 12.648 3.828 8.25 1 95.81 95 LEU B N 1
ATOM 2990 C CA . LEU B 1 95 ? 12.523 5 9.109 1 95.81 95 LEU B CA 1
ATOM 2991 C C . LEU B 1 95 ? 13.891 5.602 9.414 1 95.81 95 LEU B C 1
ATOM 2993 O O . LEU B 1 95 ? 14.047 6.824 9.406 1 95.81 95 LEU B O 1
ATOM 2997 N N . ALA B 1 96 ? 14.836 4.746 9.68 1 93.69 96 ALA B N 1
ATOM 2998 C CA . ALA B 1 96 ? 16.188 5.215 10.016 1 93.69 96 ALA B CA 1
ATOM 2999 C C . ALA B 1 96 ? 16.797 5.977 8.844 1 93.69 96 ALA B C 1
ATOM 3001 O O . ALA B 1 96 ? 17.234 7.113 9 1 93.69 96 ALA B O 1
ATOM 3002 N N . ILE B 1 97 ? 16.75 5.414 7.711 1 91.94 97 ILE B N 1
ATOM 3003 C CA . ILE B 1 97 ? 17.344 6.027 6.531 1 91.94 97 ILE B CA 1
ATOM 3004 C C . ILE B 1 97 ? 16.453 7.156 6.027 1 91.94 97 ILE B C 1
ATOM 3006 O O . ILE B 1 97 ? 16.938 8.227 5.664 1 91.94 97 ILE B O 1
ATOM 3010 N N . GLY B 1 98 ? 15.172 6.891 6.035 1 92.5 98 GLY B N 1
ATOM 3011 C CA . GLY B 1 98 ? 14.219 7.879 5.547 1 92.5 98 GLY B CA 1
ATOM 3012 C C . GLY B 1 98 ? 14.195 9.141 6.383 1 92.5 98 GLY B C 1
ATOM 3013 O O . GLY B 1 98 ? 14.016 10.242 5.852 1 92.5 98 GLY B O 1
ATOM 3014 N N . SER B 1 99 ? 14.32 8.961 7.684 1 92.94 99 SER B N 1
ATOM 3015 C CA . SER B 1 99 ? 14.32 10.148 8.539 1 92.94 99 SER B CA 1
ATOM 3016 C C . SER B 1 99 ? 15.547 11.016 8.281 1 92.94 99 SER B C 1
ATOM 3018 O O . SER B 1 99 ? 15.461 12.242 8.336 1 92.94 99 SER B O 1
ATOM 3020 N N . PHE B 1 100 ? 16.609 10.344 8.07 1 88.69 100 PHE B N 1
ATOM 3021 C CA . PHE B 1 100 ? 17.812 11.102 7.727 1 88.69 100 PHE B CA 1
ATOM 3022 C C . PHE B 1 100 ? 17.625 11.859 6.418 1 88.69 100 PHE B C 1
ATOM 3024 O 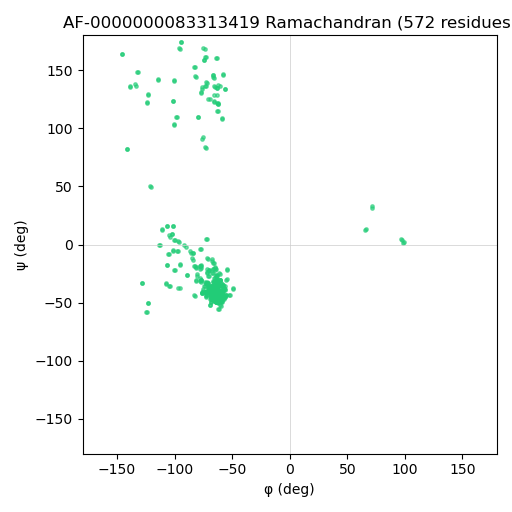O . PHE B 1 100 ? 17.984 13.031 6.316 1 88.69 100 PHE B O 1
ATOM 3031 N N . ALA B 1 101 ? 17.094 11.211 5.453 1 89.12 101 ALA B N 1
ATOM 3032 C CA . ALA B 1 101 ? 16.828 11.844 4.16 1 89.12 101 ALA B CA 1
ATOM 3033 C C . ALA B 1 101 ? 15.789 12.961 4.297 1 89.12 101 ALA B C 1
ATOM 3035 O O . ALA B 1 101 ? 15.945 14.031 3.709 1 89.12 101 ALA B O 1
ATOM 3036 N N . GLY B 1 102 ? 14.797 12.664 5.055 1 90.25 102 GLY B N 1
ATOM 3037 C CA . GLY B 1 102 ? 13.773 13.672 5.285 1 90.25 102 GLY B CA 1
ATOM 3038 C C . GLY B 1 102 ? 14.312 14.93 5.949 1 90.25 102 GLY B C 1
ATOM 3039 O O . GLY B 1 102 ? 13.938 16.047 5.578 1 90.25 102 GLY B O 1
ATOM 3040 N N . PHE B 1 103 ? 15.188 14.742 6.887 1 89.81 103 PHE B N 1
ATOM 3041 C CA . PHE B 1 103 ? 15.812 15.875 7.562 1 89.81 103 PHE B CA 1
ATOM 3042 C C . PHE B 1 103 ? 16.656 16.688 6.59 1 89.81 103 PHE B C 1
ATOM 3044 O O . PHE B 1 103 ? 16.578 17.906 6.559 1 89.81 103 PHE B O 1
ATOM 3051 N N . ALA B 1 104 ? 17.453 15.969 5.875 1 86.88 104 ALA B N 1
ATOM 3052 C CA . ALA B 1 104 ? 18.328 16.641 4.918 1 86.88 104 ALA B CA 1
ATOM 3053 C C . ALA B 1 104 ? 17.516 17.422 3.887 1 86.88 104 ALA B C 1
ATOM 3055 O O . ALA B 1 104 ? 17.828 18.578 3.59 1 86.88 104 ALA B O 1
ATOM 3056 N N . LEU B 1 105 ? 16.5 16.875 3.432 1 86.69 105 LEU B N 1
ATOM 3057 C CA . LEU B 1 105 ? 15.703 17.5 2.373 1 86.69 105 LEU B CA 1
ATOM 3058 C C . LEU B 1 105 ? 14.781 18.562 2.939 1 86.69 105 LEU B C 1
ATOM 3060 O O . LEU B 1 105 ? 14.445 19.531 2.248 1 86.69 105 LEU B O 1
ATOM 3064 N N . GLY B 1 106 ? 14.469 18.391 4.145 1 87.25 106 GLY B N 1
ATOM 3065 C CA . GLY B 1 106 ? 13.516 19.297 4.762 1 87.25 106 GLY B CA 1
ATOM 3066 C C . GLY B 1 106 ? 14.18 20.5 5.391 1 87.25 106 GLY B C 1
ATOM 3067 O O . GLY B 1 106 ? 13.562 21.578 5.488 1 87.25 106 GLY B O 1
ATOM 3068 N N . LYS B 1 107 ? 15.422 20.359 5.785 1 85.69 107 LYS B N 1
ATOM 3069 C CA . LYS B 1 107 ? 15.977 21.438 6.598 1 85.69 107 LYS B CA 1
ATOM 3070 C C . LYS B 1 107 ? 17.312 21.922 6.035 1 85.69 107 LYS B C 1
ATOM 3072 O O . LYS B 1 107 ? 17.656 23.094 6.164 1 85.69 107 LYS B O 1
ATOM 3077 N N . LEU B 1 108 ? 18.031 21.047 5.48 1 83.19 108 LEU B N 1
ATOM 3078 C CA . LEU B 1 108 ? 19.344 21.453 5.004 1 83.19 108 LEU B CA 1
ATOM 3079 C C . LEU B 1 108 ? 19.234 22.141 3.641 1 83.19 108 LEU B C 1
ATOM 3081 O O . LEU B 1 108 ? 18.344 21.828 2.857 1 83.19 108 LEU B O 1
ATOM 3085 N N . ARG B 1 109 ? 20.078 23.109 3.482 1 78.25 109 ARG B N 1
ATOM 3086 C CA . ARG B 1 109 ? 20.109 23.828 2.211 1 78.25 109 ARG B CA 1
ATOM 3087 C C . ARG B 1 109 ? 21.219 23.312 1.312 1 78.25 109 ARG B C 1
ATOM 3089 O O . ARG B 1 109 ? 22.391 23.281 1.708 1 78.25 109 ARG B O 1
ATOM 3096 N N . TYR B 1 110 ? 20.844 22.672 0.304 1 77.25 110 TYR B N 1
ATOM 3097 C CA . TYR B 1 110 ? 21.859 22.25 -0.666 1 77.25 110 TYR B CA 1
ATOM 3098 C C . TYR B 1 110 ? 21.281 22.281 -2.08 1 77.25 110 TYR B C 1
ATOM 3100 O O . TYR B 1 110 ? 20.078 22.375 -2.27 1 77.25 110 TYR B O 1
ATOM 3108 N N . ARG B 1 111 ? 22.25 22.234 -3.064 1 79.31 111 ARG B N 1
ATOM 3109 C CA . ARG B 1 111 ? 21.875 22.281 -4.473 1 79.31 111 ARG B CA 1
ATOM 3110 C C . ARG B 1 111 ? 21.328 20.953 -4.941 1 79.31 111 ARG B C 1
ATOM 3112 O O . ARG B 1 111 ? 21.828 19.891 -4.559 1 79.31 111 ARG B O 1
ATOM 3119 N N . GLY B 1 112 ? 20.203 20.891 -5.664 1 80.19 112 GLY B N 1
ATOM 3120 C CA . GLY B 1 112 ? 19.641 19.688 -6.234 1 80.19 112 GLY B CA 1
ATOM 3121 C C . GLY B 1 112 ? 18.516 19.109 -5.398 1 80.19 112 GLY B C 1
ATOM 3122 O O . GLY B 1 112 ? 18.062 18 -5.641 1 80.19 112 GLY B O 1
ATOM 3123 N N . LYS B 1 113 ? 18.172 19.766 -4.328 1 82.94 113 LYS B N 1
ATOM 3124 C CA . LYS B 1 113 ? 17.125 19.328 -3.398 1 82.94 113 LYS B CA 1
ATOM 3125 C C . LYS B 1 113 ? 15.828 19.031 -4.129 1 82.94 113 LYS B C 1
ATOM 3127 O O . LYS B 1 113 ? 15.211 17.984 -3.916 1 82.94 113 LYS B O 1
ATOM 3132 N N . THR B 1 114 ? 15.562 19.938 -5.004 1 79.25 114 THR B N 1
ATOM 3133 C CA . THR B 1 114 ? 14.305 19.781 -5.734 1 79.25 114 THR B CA 1
ATOM 3134 C C . THR B 1 114 ? 14.336 18.547 -6.629 1 79.25 114 THR B C 1
ATOM 3136 O O . THR B 1 114 ? 13.375 17.781 -6.68 1 79.25 114 THR B O 1
ATOM 3139 N N . GLY B 1 115 ? 15.43 18.375 -7.262 1 81.06 115 GLY B N 1
ATOM 3140 C CA . GLY B 1 115 ? 15.578 17.203 -8.094 1 81.06 115 GLY B CA 1
ATOM 3141 C C . GLY B 1 115 ? 15.508 15.898 -7.309 1 81.06 115 GLY B C 1
ATOM 3142 O O . GLY B 1 115 ? 14.859 14.945 -7.742 1 81.06 115 GLY B O 1
ATOM 3143 N N . THR B 1 116 ? 16.094 15.891 -6.168 1 83.06 116 THR B N 1
ATOM 3144 C CA . THR B 1 116 ? 16.094 14.711 -5.316 1 83.06 116 THR B CA 1
ATOM 3145 C C . THR B 1 116 ? 14.68 14.398 -4.836 1 83.06 116 THR B C 1
ATOM 3147 O O . THR B 1 116 ? 14.266 13.234 -4.805 1 83.06 116 THR B O 1
ATOM 3150 N N . LEU B 1 117 ? 13.984 15.375 -4.523 1 81.25 117 LEU B N 1
ATOM 3151 C CA . LEU B 1 117 ? 12.609 15.203 -4.059 1 81.25 117 LEU B CA 1
ATOM 3152 C C . LEU B 1 117 ? 11.734 14.617 -5.16 1 81.25 117 LEU B C 1
ATOM 3154 O O . LEU B 1 117 ? 10.922 13.727 -4.898 1 81.25 117 LEU B O 1
ATOM 3158 N N . TYR B 1 118 ? 12.008 15 -6.34 1 77.69 118 TYR B N 1
ATOM 3159 C CA . TYR B 1 118 ? 11.227 14.492 -7.457 1 77.69 118 TYR B CA 1
ATOM 3160 C C . TYR B 1 118 ? 11.539 13.023 -7.723 1 77.69 118 TYR B C 1
ATOM 3162 O O . TYR B 1 118 ? 10.648 12.242 -8.062 1 77.69 118 TYR B O 1
ATOM 3170 N N . VAL B 1 119 ? 12.758 12.734 -7.559 1 81.06 119 VAL B N 1
ATOM 3171 C CA . VAL B 1 119 ? 13.148 11.344 -7.742 1 81.06 119 VAL B CA 1
ATOM 3172 C C . VAL B 1 119 ? 12.492 10.477 -6.676 1 81.06 119 VAL B C 1
ATOM 3174 O O . VAL B 1 119 ? 11.961 9.398 -6.98 1 81.06 119 VAL B O 1
ATOM 3177 N N . ILE B 1 120 ? 12.508 10.914 -5.469 1 83.19 120 ILE B N 1
ATOM 3178 C CA . ILE B 1 120 ? 11.898 10.18 -4.359 1 83.19 120 ILE B CA 1
ATOM 3179 C C . ILE B 1 120 ? 10.406 10.016 -4.609 1 83.19 120 ILE B C 1
ATOM 3181 O O . ILE B 1 120 ? 9.859 8.922 -4.445 1 83.19 120 ILE B O 1
ATOM 3185 N N . LEU B 1 121 ? 9.805 11.062 -5.051 1 78.5 121 LEU B N 1
ATOM 3186 C CA . LEU B 1 121 ? 8.375 11.016 -5.324 1 78.5 121 LEU B CA 1
ATOM 3187 C C . LEU B 1 121 ? 8.062 10.047 -6.461 1 78.5 121 LEU B C 1
ATOM 3189 O O . LEU B 1 121 ? 7.121 9.258 -6.371 1 78.5 121 LEU B O 1
ATOM 3193 N N . ALA B 1 122 ? 8.883 10.117 -7.465 1 78.06 122 ALA B N 1
ATOM 3194 C CA . ALA B 1 122 ? 8.711 9.234 -8.609 1 78.06 122 ALA B CA 1
ATOM 3195 C C . ALA B 1 122 ? 8.852 7.77 -8.195 1 78.06 122 ALA B C 1
ATOM 3197 O O . ALA B 1 122 ? 8.086 6.914 -8.633 1 78.06 122 ALA B O 1
ATOM 3198 N N . MET B 1 123 ? 9.773 7.504 -7.348 1 81.31 123 MET B N 1
ATOM 3199 C CA . MET B 1 123 ? 10.023 6.133 -6.91 1 81.31 123 MET B CA 1
ATOM 3200 C C . MET B 1 123 ? 8.898 5.629 -6.02 1 81.31 123 MET B C 1
ATOM 3202 O O . MET B 1 123 ? 8.602 4.43 -6 1 81.31 123 MET B O 1
ATOM 3206 N N . THR B 1 124 ? 8.344 6.496 -5.289 1 78.38 124 THR B N 1
ATOM 3207 C CA . THR B 1 124 ? 7.211 6.133 -4.441 1 78.38 124 THR B CA 1
ATOM 3208 C C . THR B 1 124 ? 6.02 5.695 -5.293 1 78.38 124 THR B C 1
ATOM 3210 O O . THR B 1 124 ? 5.25 4.824 -4.887 1 78.38 124 THR B O 1
ATOM 3213 N N . MET B 1 125 ? 5.949 6.172 -6.469 1 75.06 125 MET B N 1
ATOM 3214 C CA . MET B 1 125 ? 4.785 5.938 -7.32 1 75.06 125 MET B CA 1
ATOM 3215 C C . MET B 1 125 ? 5.074 4.844 -8.344 1 75.06 125 MET B C 1
ATOM 3217 O O . MET B 1 125 ? 4.184 4.441 -9.094 1 75.06 125 MET B O 1
ATOM 3221 N N . PHE B 1 126 ? 6.254 4.383 -8.375 1 78.06 126 PHE B N 1
ATOM 3222 C CA . PHE B 1 126 ? 6.68 3.406 -9.367 1 78.06 126 PHE B CA 1
ATOM 3223 C C . PHE B 1 126 ? 5.941 2.086 -9.18 1 78.06 126 PHE B C 1
ATOM 3225 O O . PHE B 1 126 ? 5.738 1.638 -8.055 1 78.06 126 PHE B O 1
ATOM 3232 N N . PRO B 1 127 ? 5.484 1.495 -10.312 1 81.56 127 PRO B N 1
ATOM 3233 C CA . PRO B 1 127 ? 4.816 0.195 -10.211 1 81.56 127 PRO B CA 1
ATOM 3234 C C . PRO B 1 127 ? 5.762 -0.916 -9.75 1 81.56 127 PRO B C 1
ATOM 3236 O O . PRO B 1 127 ? 6.773 -1.179 -10.406 1 81.56 127 PRO B O 1
ATOM 3239 N N . ALA B 1 128 ? 5.43 -1.528 -8.758 1 85.12 128 ALA B N 1
ATOM 3240 C CA . ALA B 1 128 ? 6.289 -2.535 -8.133 1 85.12 128 ALA B CA 1
ATOM 3241 C C . ALA B 1 128 ? 6.516 -3.717 -9.078 1 85.12 128 ALA B C 1
ATOM 3243 O O . ALA B 1 128 ? 7.617 -4.27 -9.133 1 85.12 128 ALA B O 1
ATOM 3244 N N . ILE B 1 129 ? 5.523 -4.02 -9.844 1 86.75 129 ILE B N 1
ATOM 3245 C CA . ILE B 1 129 ? 5.562 -5.215 -10.68 1 86.75 129 ILE B CA 1
ATOM 3246 C C . ILE B 1 129 ? 6.621 -5.051 -11.766 1 86.75 129 ILE B C 1
ATOM 3248 O O . ILE B 1 129 ? 7.168 -6.035 -12.266 1 86.75 129 ILE B O 1
ATOM 3252 N N . ALA B 1 130 ? 6.926 -3.83 -12.109 1 82.5 130 ALA B N 1
ATOM 3253 C CA . ALA B 1 130 ? 7.836 -3.531 -13.211 1 82.5 130 ALA B CA 1
ATOM 3254 C C . ALA B 1 130 ? 9.258 -3.982 -12.891 1 82.5 130 ALA B C 1
ATOM 3256 O O . ALA B 1 130 ? 10.055 -4.227 -13.797 1 82.5 130 ALA B O 1
ATOM 3257 N N . VAL B 1 131 ? 9.539 -4.141 -11.648 1 87.5 131 VAL B N 1
ATOM 3258 C CA . VAL B 1 131 ? 10.922 -4.43 -11.297 1 87.5 131 VAL B CA 1
ATOM 3259 C C . VAL B 1 131 ? 11.031 -5.844 -10.734 1 87.5 131 VAL B C 1
ATOM 3261 O O . VAL B 1 131 ? 12.125 -6.305 -10.398 1 87.5 131 VAL B O 1
ATOM 3264 N N . LEU B 1 132 ? 9.953 -6.492 -10.656 1 89.75 132 LEU B N 1
ATOM 3265 C CA . LEU B 1 132 ? 9.906 -7.789 -9.992 1 89.75 132 LEU B CA 1
ATOM 3266 C C . LEU B 1 132 ? 10.836 -8.789 -10.672 1 89.75 132 LEU B C 1
ATOM 3268 O O . LEU B 1 132 ? 11.688 -9.391 -10.016 1 89.75 132 LEU B O 1
ATOM 3272 N N . THR B 1 133 ? 10.719 -8.938 -11.953 1 84.31 133 THR B N 1
ATOM 3273 C CA . THR B 1 133 ? 11.469 -9.945 -12.695 1 84.31 133 THR B CA 1
ATOM 3274 C C . THR B 1 133 ? 12.961 -9.617 -12.688 1 84.31 133 THR B C 1
ATOM 3276 O O . THR B 1 133 ? 13.789 -10.516 -12.5 1 84.31 133 THR B O 1
ATOM 3279 N N . GLY B 1 134 ? 13.305 -8.391 -12.875 1 81.5 134 GLY B N 1
ATOM 3280 C CA . GLY B 1 134 ? 14.695 -7.988 -12.836 1 81.5 134 GLY B CA 1
ATOM 3281 C C . GLY B 1 134 ? 15.336 -8.195 -11.477 1 81.5 134 GLY B C 1
ATOM 3282 O O . GLY B 1 134 ? 16.469 -8.672 -11.383 1 81.5 134 GLY B O 1
ATOM 3283 N N . LEU B 1 135 ? 14.586 -7.879 -10.445 1 88.31 135 LEU B N 1
ATOM 3284 C CA . LEU B 1 135 ? 15.102 -8.055 -9.094 1 88.31 135 LEU B CA 1
ATOM 3285 C C . LEU B 1 135 ? 15.281 -9.539 -8.773 1 88.31 135 LEU B C 1
ATOM 3287 O O . LEU B 1 135 ? 16.25 -9.922 -8.117 1 88.31 135 LEU B O 1
ATOM 3291 N N . TYR B 1 136 ? 14.336 -10.289 -9.211 1 87.94 136 TYR B N 1
ATOM 3292 C CA . TYR B 1 136 ? 14.445 -11.727 -8.977 1 87.94 136 TYR B CA 1
ATOM 3293 C C . TYR B 1 136 ? 15.695 -12.289 -9.641 1 87.94 136 TYR B C 1
ATOM 3295 O O . TYR B 1 136 ? 16.422 -13.078 -9.031 1 87.94 136 TYR B O 1
ATOM 3303 N N . ALA B 1 137 ? 15.891 -11.914 -10.891 1 81.5 137 ALA B N 1
ATOM 3304 C CA . ALA B 1 137 ? 17.078 -12.375 -11.617 1 81.5 137 ALA B CA 1
ATOM 3305 C C . ALA B 1 137 ? 18.359 -11.945 -10.898 1 81.5 137 ALA B C 1
ATOM 3307 O O . ALA B 1 137 ? 19.281 -12.742 -10.742 1 81.5 137 ALA B O 1
ATOM 3308 N N . MET B 1 138 ? 18.391 -10.758 -10.453 1 81.81 138 MET B N 1
ATOM 3309 C CA . MET B 1 138 ? 19.547 -10.219 -9.766 1 81.81 138 MET B CA 1
ATOM 3310 C C . MET B 1 138 ? 19.797 -10.953 -8.453 1 81.81 138 MET B C 1
ATOM 3312 O O . MET B 1 138 ? 20.906 -11.367 -8.156 1 81.81 138 MET B O 1
ATOM 3316 N N . ILE B 1 139 ? 18.797 -11.133 -7.68 1 88.56 139 ILE B N 1
ATOM 3317 C CA . ILE B 1 139 ? 18.891 -11.742 -6.359 1 88.56 139 ILE B CA 1
ATOM 3318 C C . ILE B 1 139 ? 19.312 -13.203 -6.5 1 88.56 139 ILE B C 1
ATOM 3320 O O . ILE B 1 139 ? 20.125 -13.695 -5.719 1 88.56 139 ILE B O 1
ATOM 3324 N N . THR B 1 140 ? 18.719 -13.867 -7.477 1 87.69 140 THR B N 1
ATOM 3325 C CA . THR B 1 140 ? 19.078 -15.266 -7.711 1 87.69 140 THR B CA 1
ATOM 3326 C C . THR B 1 140 ? 20.531 -15.383 -8.164 1 87.69 140 THR B C 1
ATOM 3328 O O . THR B 1 140 ? 21.266 -16.266 -7.711 1 87.69 140 THR B O 1
ATOM 3331 N N . ASN B 1 141 ? 20.969 -14.508 -8.977 1 83.44 141 ASN B N 1
ATOM 3332 C CA . ASN B 1 141 ? 22.344 -14.516 -9.453 1 83.44 141 ASN B CA 1
ATOM 3333 C C . ASN B 1 141 ? 23.328 -14.234 -8.32 1 83.44 141 ASN B C 1
ATOM 3335 O O . ASN B 1 141 ? 24.422 -14.797 -8.289 1 83.44 141 ASN B O 1
ATOM 3339 N N . LEU B 1 142 ? 22.969 -13.406 -7.434 1 89.44 142 LEU B N 1
ATOM 3340 C CA . LEU B 1 142 ? 23.844 -13.039 -6.336 1 89.44 142 LEU B CA 1
ATOM 3341 C C . LEU B 1 142 ? 23.75 -14.039 -5.191 1 89.44 142 LEU B C 1
ATOM 3343 O O . LEU B 1 142 ? 24.562 -14.023 -4.266 1 89.44 142 LEU B O 1
ATOM 3347 N N . GLY B 1 143 ? 22.797 -14.836 -5.246 1 93.12 143 GLY B N 1
ATOM 3348 C CA . GLY B 1 143 ? 22.609 -15.859 -4.227 1 93.12 143 GLY B CA 1
ATOM 3349 C C . GLY B 1 143 ? 22.156 -15.297 -2.895 1 93.12 143 GLY B C 1
ATOM 3350 O O . GLY B 1 143 ? 22.547 -15.805 -1.838 1 93.12 143 GLY B O 1
ATOM 3351 N N . ILE B 1 144 ? 21.391 -14.25 -2.883 1 95.56 144 ILE B N 1
ATOM 3352 C CA . ILE B 1 144 ? 20.891 -13.656 -1.648 1 95.56 144 ILE B CA 1
ATOM 3353 C C . ILE B 1 144 ? 19.734 -14.484 -1.102 1 95.56 144 ILE B C 1
ATOM 3355 O O . ILE B 1 144 ? 18.797 -14.812 -1.832 1 95.56 144 ILE B O 1
ATOM 3359 N N . PRO B 1 145 ? 19.828 -14.789 0.221 1 97.12 145 PRO B N 1
ATOM 3360 C CA . PRO B 1 145 ? 18.734 -15.578 0.808 1 97.12 145 PRO B CA 1
ATOM 3361 C C . PRO B 1 145 ? 17.406 -14.852 0.784 1 97.12 145 PRO B C 1
ATOM 3363 O O . PRO B 1 145 ? 17.359 -13.625 0.616 1 97.12 145 PRO B O 1
ATOM 3366 N N . PRO B 1 146 ? 16.312 -15.562 0.912 1 97.56 146 PRO B N 1
ATOM 3367 C CA . PRO B 1 146 ? 14.977 -15.016 0.705 1 97.56 146 PRO B CA 1
ATOM 3368 C C . PRO B 1 146 ? 14.641 -13.883 1.68 1 97.56 146 PRO B C 1
ATOM 3370 O O . PRO B 1 146 ? 14.148 -12.836 1.267 1 97.56 146 PRO B O 1
ATOM 3373 N N . ILE B 1 147 ? 14.922 -14.094 2.982 1 98.12 147 ILE B N 1
ATOM 3374 C CA . ILE B 1 147 ? 14.516 -13.102 3.969 1 98.12 147 ILE B CA 1
ATOM 3375 C C . ILE B 1 147 ? 15.25 -11.789 3.707 1 98.12 147 ILE B C 1
ATOM 3377 O O . ILE B 1 147 ? 14.617 -10.742 3.562 1 98.12 147 ILE B O 1
ATOM 3381 N N . PRO B 1 148 ? 16.578 -11.781 3.508 1 97.75 148 PRO B N 1
ATOM 3382 C CA . PRO B 1 148 ? 17.25 -10.531 3.152 1 97.75 148 PRO B CA 1
ATOM 3383 C C . PRO B 1 148 ? 16.797 -9.969 1.81 1 97.75 148 PRO B C 1
ATOM 3385 O O . PRO B 1 148 ? 16.75 -8.75 1.63 1 97.75 148 PRO B O 1
ATOM 3388 N N . SER B 1 149 ? 16.469 -10.828 0.871 1 96.81 149 SER B N 1
ATOM 3389 C CA . SER B 1 149 ? 15.984 -10.383 -0.426 1 96.81 149 SER B CA 1
ATOM 3390 C C . SER B 1 149 ? 14.688 -9.586 -0.28 1 96.81 149 SER B C 1
ATOM 3392 O O . SER B 1 149 ? 14.516 -8.547 -0.918 1 96.81 149 SER B O 1
ATOM 3394 N N . MET B 1 150 ? 13.805 -10.086 0.592 1 97.88 150 MET B N 1
ATOM 3395 C CA . MET B 1 150 ? 12.539 -9.391 0.82 1 97.88 150 MET B CA 1
ATOM 3396 C C . MET B 1 150 ? 12.773 -8.047 1.515 1 97.88 150 MET B C 1
ATOM 3398 O O . MET B 1 150 ? 12.188 -7.035 1.133 1 97.88 150 MET B O 1
ATOM 3402 N N . ILE B 1 151 ? 13.664 -8.039 2.459 1 97.94 151 ILE B N 1
ATOM 3403 C CA . ILE B 1 151 ? 13.93 -6.812 3.205 1 97.94 151 ILE B CA 1
ATOM 3404 C C . ILE B 1 151 ? 14.477 -5.742 2.264 1 97.94 151 ILE B C 1
ATOM 3406 O O . ILE B 1 151 ? 13.953 -4.625 2.213 1 97.94 151 ILE B O 1
ATOM 3410 N N . ILE B 1 152 ? 15.414 -6.109 1.473 1 94.44 152 ILE B N 1
ATOM 3411 C CA . ILE B 1 152 ? 16.078 -5.176 0.574 1 94.44 152 ILE B CA 1
ATOM 3412 C C . ILE B 1 152 ? 15.094 -4.68 -0.481 1 94.44 152 ILE B C 1
ATOM 3414 O O . ILE B 1 152 ? 15.047 -3.482 -0.777 1 94.44 152 ILE B O 1
ATOM 3418 N N . THR B 1 153 ? 14.32 -5.551 -0.997 1 94 153 THR B N 1
ATOM 3419 C CA . THR B 1 153 ? 13.414 -5.203 -2.086 1 94 153 THR B CA 1
ATOM 3420 C C . THR B 1 153 ? 12.242 -4.375 -1.568 1 94 153 THR B C 1
ATOM 3422 O O . THR B 1 153 ? 11.836 -3.404 -2.207 1 94 153 THR B O 1
ATOM 3425 N N . TYR B 1 154 ? 11.703 -4.762 -0.37 1 96 154 TYR B N 1
ATOM 3426 C CA . TYR B 1 154 ? 10.602 -3.992 0.197 1 96 154 TYR B CA 1
ATOM 3427 C C . TYR B 1 154 ? 11.023 -2.551 0.462 1 96 154 TYR B C 1
ATOM 3429 O O . TYR B 1 154 ? 10.211 -1.63 0.345 1 96 154 TYR B O 1
ATOM 3437 N N . MET B 1 155 ? 12.258 -2.396 0.746 1 94.38 155 MET B N 1
ATOM 3438 C CA . MET B 1 155 ? 12.742 -1.054 1.05 1 94.38 155 MET B CA 1
ATOM 3439 C C . MET B 1 155 ? 12.758 -0.182 -0.2 1 94.38 155 MET B C 1
ATOM 3441 O O . MET B 1 155 ? 12.727 1.047 -0.106 1 94.38 155 MET B O 1
ATOM 3445 N N . LEU B 1 156 ? 12.789 -0.791 -1.339 1 90.69 156 LEU B N 1
ATOM 3446 C CA . LEU B 1 156 ? 12.734 -0.026 -2.58 1 90.69 156 LEU B CA 1
ATOM 3447 C C . LEU B 1 156 ? 11.43 0.767 -2.67 1 90.69 156 LEU B C 1
ATOM 3449 O O . LEU B 1 156 ? 11.383 1.819 -3.309 1 90.69 156 LEU B O 1
ATOM 3453 N N . PHE B 1 157 ? 10.469 0.257 -1.971 1 89.31 157 PHE B N 1
ATOM 3454 C CA . PHE B 1 157 ? 9.148 0.884 -2.039 1 89.31 157 PHE B CA 1
ATOM 3455 C C . PHE B 1 157 ? 8.867 1.681 -0.772 1 89.31 157 PHE B C 1
ATOM 3457 O O . PHE B 1 157 ? 8.328 2.789 -0.837 1 89.31 157 PHE B O 1
ATOM 3464 N N . THR B 1 158 ? 9.32 1.199 0.346 1 92.88 158 THR B N 1
ATOM 3465 C CA . THR B 1 158 ? 9 1.821 1.625 1 92.88 158 THR B CA 1
ATOM 3466 C C . THR B 1 158 ? 9.914 3.014 1.893 1 92.88 158 THR B C 1
ATOM 3468 O O . THR B 1 158 ? 9.492 4.004 2.496 1 92.88 158 THR B O 1
ATOM 3471 N N . LEU B 1 159 ? 11.102 2.951 1.406 1 93.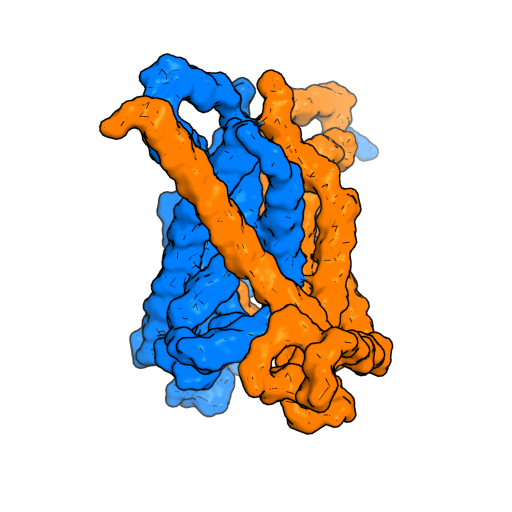06 159 LEU B N 1
ATOM 3472 C CA . LEU B 1 159 ? 12.078 3.984 1.723 1 93.06 159 LEU B CA 1
ATOM 3473 C C . LEU B 1 159 ? 11.703 5.309 1.066 1 93.06 159 LEU B C 1
ATOM 3475 O O . LEU B 1 159 ? 11.672 6.348 1.729 1 93.06 159 LEU B O 1
ATOM 3479 N N . PRO B 1 160 ? 11.453 5.301 -0.253 1 89.81 160 PRO B N 1
ATOM 3480 C CA . PRO B 1 160 ? 11.047 6.578 -0.845 1 89.81 160 PRO B CA 1
ATOM 3481 C C . PRO B 1 160 ? 9.773 7.141 -0.22 1 89.81 160 PRO B C 1
ATOM 3483 O O . PRO B 1 160 ? 9.648 8.352 -0.041 1 89.81 160 PRO B O 1
ATOM 3486 N N . PHE B 1 161 ? 8.875 6.266 0.127 1 89.94 161 PHE B N 1
ATOM 3487 C CA . PHE B 1 161 ? 7.645 6.68 0.787 1 89.94 161 PHE B CA 1
ATOM 3488 C C . PHE B 1 161 ? 7.945 7.332 2.133 1 89.94 161 PHE B C 1
ATOM 3490 O O . PHE B 1 161 ? 7.434 8.414 2.43 1 89.94 161 PHE B O 1
ATOM 3497 N N . THR B 1 162 ? 8.734 6.723 2.939 1 93.06 162 THR B N 1
ATOM 3498 C CA . THR B 1 162 ? 9.062 7.238 4.266 1 93.06 162 THR B CA 1
ATOM 3499 C C . THR B 1 162 ? 9.844 8.547 4.156 1 93.06 162 THR B C 1
ATOM 3501 O O . THR B 1 162 ? 9.586 9.492 4.91 1 93.06 162 THR B O 1
ATOM 3504 N N . ALA B 1 163 ? 10.758 8.57 3.242 1 91.25 163 ALA B N 1
ATOM 3505 C CA . ALA B 1 163 ? 11.531 9.789 3.033 1 91.25 163 ALA B CA 1
ATOM 3506 C C . ALA B 1 163 ? 10.633 10.945 2.604 1 91.25 163 ALA B C 1
ATOM 3508 O O . ALA B 1 163 ? 10.773 12.07 3.096 1 91.25 163 ALA B O 1
ATOM 3509 N N . TRP B 1 164 ? 9.781 10.617 1.773 1 87.44 164 TRP B N 1
ATOM 3510 C CA . TRP B 1 164 ? 8.867 11.633 1.264 1 87.44 164 TRP B CA 1
ATOM 3511 C C . TRP B 1 164 ? 7.98 12.18 2.379 1 87.44 164 TRP B C 1
ATOM 3513 O O . TRP B 1 164 ? 7.859 13.398 2.545 1 87.44 164 TRP B O 1
ATOM 3523 N N . VAL B 1 165 ? 7.387 11.367 3.131 1 88.06 165 VAL B N 1
ATOM 3524 C CA . VAL B 1 165 ? 6.465 11.773 4.188 1 88.06 165 VAL B CA 1
ATOM 3525 C C . VAL B 1 165 ? 7.227 12.547 5.266 1 88.06 165 VAL B C 1
ATOM 3527 O O . VAL B 1 165 ? 6.789 13.617 5.699 1 88.06 165 VAL B O 1
ATOM 3530 N N . LEU B 1 166 ? 8.352 12.086 5.621 1 91.19 166 LEU B N 1
ATOM 3531 C CA . LEU B 1 166 ? 9.094 12.711 6.711 1 91.19 166 LEU B CA 1
ATOM 3532 C C . LEU B 1 166 ? 9.68 14.047 6.27 1 91.19 166 LEU B C 1
ATOM 3534 O O . LEU B 1 166 ? 9.828 14.961 7.082 1 91.19 166 LEU B O 1
ATOM 3538 N N . THR B 1 167 ? 10.055 14.133 5.008 1 90.06 167 THR B N 1
ATOM 3539 C CA . THR B 1 167 ? 10.5 15.422 4.492 1 90.06 167 THR B CA 1
ATOM 3540 C C . THR B 1 167 ? 9.438 16.5 4.719 1 90.06 167 THR B C 1
ATOM 3542 O O . THR B 1 167 ? 9.75 17.609 5.156 1 90.06 167 THR B O 1
ATOM 3545 N N . SER B 1 168 ? 8.242 16.094 4.445 1 83.81 168 SER B N 1
ATOM 3546 C CA . SER B 1 168 ? 7.145 17.031 4.633 1 83.81 168 SER B CA 1
ATOM 3547 C C . SER B 1 168 ? 7.012 17.453 6.094 1 83.81 168 SER B C 1
ATOM 3549 O O . SER B 1 168 ? 6.738 18.625 6.391 1 83.81 168 SER B O 1
ATOM 3551 N N . PHE B 1 169 ? 7.262 16.625 6.953 1 85.31 169 PHE B N 1
ATOM 3552 C CA . PHE B 1 169 ? 7.137 16.922 8.375 1 85.31 169 PHE B CA 1
ATOM 3553 C C . PHE B 1 169 ? 8.305 17.781 8.852 1 85.31 169 PHE B C 1
ATOM 3555 O O . PHE B 1 169 ? 8.117 18.719 9.633 1 85.31 169 PHE B O 1
ATOM 3562 N N . PHE B 1 170 ? 9.445 17.5 8.422 1 89.62 170 PHE B N 1
ATOM 3563 C CA . PHE B 1 170 ? 10.609 18.281 8.797 1 89.62 170 PHE B CA 1
ATOM 3564 C C . PHE B 1 170 ? 10.492 19.703 8.273 1 89.62 170 PHE B C 1
ATOM 3566 O O . PHE B 1 170 ? 10.898 20.656 8.938 1 89.62 170 PHE B O 1
ATOM 3573 N N . ARG B 1 171 ? 10 19.797 7.18 1 86.38 171 ARG B N 1
ATOM 3574 C CA . ARG B 1 171 ? 9.828 21.109 6.574 1 86.38 171 ARG B CA 1
ATOM 3575 C C . ARG B 1 171 ? 8.867 21.969 7.391 1 86.38 171 ARG B C 1
ATOM 3577 O O . ARG B 1 171 ? 9 23.188 7.434 1 86.38 171 ARG B O 1
ATOM 3584 N N . GLU B 1 172 ? 7.996 21.297 8.008 1 82.31 172 GLU B N 1
ATOM 3585 C CA . GLU B 1 172 ? 6.977 22.016 8.781 1 82.31 172 GLU B CA 1
ATOM 3586 C C . GLU B 1 172 ? 7.539 22.531 10.102 1 82.31 172 GLU B C 1
ATOM 3588 O O . GLU B 1 172 ? 6.977 23.438 10.703 1 82.31 172 GLU B O 1
ATOM 3593 N N . LEU B 1 173 ? 8.594 21.969 10.453 1 87.06 173 LEU B N 1
ATOM 3594 C CA . LEU B 1 173 ? 9.211 22.453 11.688 1 87.06 173 LEU B CA 1
ATOM 3595 C C . LEU B 1 173 ? 9.852 23.828 11.469 1 87.06 173 LEU B C 1
ATOM 3597 O O . LEU B 1 173 ? 10.477 24.062 10.438 1 87.06 173 LEU B O 1
ATOM 3601 N N . PRO B 1 174 ? 9.625 24.688 12.422 1 88 174 PRO B N 1
ATOM 3602 C CA . PRO B 1 174 ? 10.227 26.016 12.281 1 88 174 PRO B CA 1
ATOM 3603 C C . PRO B 1 174 ? 11.742 25.953 12.102 1 88 174 PRO B C 1
ATOM 3605 O O . PRO B 1 174 ? 12.422 25.219 12.812 1 88 174 PRO B O 1
ATOM 3608 N N . THR B 1 175 ? 12.109 26.719 11.133 1 84.5 175 THR B N 1
ATOM 3609 C CA . THR B 1 175 ? 13.531 26.766 10.812 1 84.5 175 THR B CA 1
ATOM 3610 C C . THR B 1 175 ? 14.32 27.359 11.977 1 84.5 175 THR B C 1
ATOM 3612 O O . THR B 1 175 ? 15.508 27.078 12.141 1 84.5 175 THR B O 1
ATOM 3615 N N . GLU B 1 176 ? 13.594 28.094 12.766 1 88.06 176 GLU B N 1
ATOM 3616 C CA . GLU B 1 176 ? 14.219 28.766 13.898 1 88.06 176 GLU B CA 1
ATOM 3617 C C . GLU B 1 176 ? 14.789 27.766 14.891 1 88.06 176 GLU B C 1
ATOM 3619 O O . GLU B 1 176 ? 15.797 28.031 15.555 1 88.06 176 GLU B O 1
ATOM 3624 N N . ILE B 1 177 ? 14.141 26.641 14.938 1 86.81 177 ILE B N 1
ATOM 3625 C CA . ILE B 1 177 ? 14.617 25.594 15.836 1 86.81 177 ILE B CA 1
ATOM 3626 C C . ILE B 1 177 ? 15.984 25.094 15.375 1 86.81 177 ILE B C 1
ATOM 3628 O O . ILE B 1 177 ? 16.906 24.938 16.188 1 86.81 177 ILE B O 1
ATOM 3632 N N . PHE B 1 178 ? 16.094 24.969 14.148 1 84.75 178 PHE B N 1
ATOM 3633 C CA . PHE B 1 178 ? 17.344 24.5 13.562 1 84.75 178 PHE B CA 1
ATOM 3634 C C . PHE B 1 178 ? 18.422 25.562 13.703 1 84.75 178 PHE B C 1
ATOM 3636 O O . PHE B 1 178 ? 19.562 25.234 14.078 1 84.75 178 PHE B O 1
ATOM 3643 N N . GLN B 1 179 ? 18.109 26.734 13.5 1 85.94 179 GLN B N 1
ATOM 3644 C CA . GLN B 1 179 ? 19.062 27.844 13.562 1 85.94 179 GLN B CA 1
ATOM 3645 C C . GLN B 1 179 ? 19.531 28.078 14.992 1 85.94 179 GLN B C 1
ATOM 3647 O O . GLN B 1 179 ? 20.719 28.344 15.227 1 85.94 179 GLN B O 1
ATOM 3652 N N . SER B 1 180 ? 18.562 27.969 15.898 1 89.25 180 SER B N 1
ATOM 3653 C CA . SER B 1 180 ? 18.922 28.156 17.297 1 89.25 180 SER B CA 1
ATOM 3654 C C . SER B 1 180 ? 19.891 27.094 17.781 1 89.25 180 SER B C 1
ATOM 3656 O O . SER B 1 180 ? 20.812 27.375 18.547 1 89.25 180 SER B O 1
ATOM 3658 N N . ALA B 1 181 ? 19.672 25.938 17.312 1 87.81 181 ALA B N 1
ATOM 3659 C CA . ALA B 1 181 ? 20.562 24.844 17.688 1 87.81 181 ALA B CA 1
ATOM 3660 C C . ALA B 1 181 ? 21.969 25.062 17.125 1 87.81 181 ALA B C 1
ATOM 3662 O O . ALA B 1 181 ? 22.969 24.766 17.797 1 87.81 181 ALA B O 1
ATOM 3663 N N . GLN B 1 182 ? 22 25.578 15.977 1 83.38 182 GLN B N 1
ATOM 3664 C CA . GLN B 1 182 ? 23.281 25.875 15.352 1 83.38 182 GLN B CA 1
ATOM 3665 C C . GLN B 1 182 ? 24.016 26.984 16.109 1 83.38 182 GLN B C 1
ATOM 3667 O O . GLN B 1 182 ? 25.234 26.922 16.266 1 83.38 182 GLN B O 1
ATOM 3672 N N . VAL B 1 183 ? 23.266 27.891 16.5 1 86.75 183 VAL B N 1
ATOM 3673 C CA . VAL B 1 183 ? 23.828 28.984 17.266 1 86.75 183 VAL B CA 1
ATOM 3674 C C . VAL B 1 183 ? 24.391 28.469 18.578 1 86.75 183 VAL B C 1
ATOM 3676 O O . VAL B 1 183 ? 25.422 28.938 19.047 1 86.75 183 VAL B O 1
ATOM 3679 N N . ASP B 1 184 ? 23.75 27.469 19.156 1 89.62 184 ASP B N 1
ATOM 3680 C CA . ASP B 1 184 ? 24.188 26.859 20.422 1 89.62 184 ASP B CA 1
ATOM 3681 C C . ASP B 1 184 ? 25.375 25.922 20.188 1 89.62 184 ASP B C 1
ATOM 3683 O O . ASP B 1 184 ? 25.906 25.344 21.141 1 89.62 184 ASP B O 1
ATOM 3687 N N . GLY B 1 185 ? 25.766 25.734 18.953 1 84.31 185 GLY B N 1
ATOM 3688 C CA . GLY B 1 185 ? 26.969 24.984 18.656 1 84.31 185 GLY B CA 1
ATOM 3689 C C . GLY B 1 185 ? 26.688 23.531 18.297 1 84.31 185 GLY B C 1
ATOM 3690 O O . GLY B 1 185 ? 27.609 22.734 18.141 1 84.31 185 GLY B O 1
ATOM 3691 N N . ALA B 1 186 ? 25.422 23.234 18.234 1 85.44 186 ALA B N 1
ATOM 3692 C CA . ALA B 1 186 ? 25.078 21.844 17.906 1 85.44 186 ALA B CA 1
ATOM 3693 C C . ALA B 1 186 ? 25.359 21.562 16.422 1 85.44 186 ALA B C 1
ATOM 3695 O O . ALA B 1 186 ? 25.109 22.406 15.562 1 85.44 186 ALA B O 1
ATOM 3696 N N . SER B 1 187 ? 25.906 20.359 16.172 1 82.69 187 SER B N 1
ATOM 3697 C CA . SER B 1 187 ? 26.094 19.922 14.797 1 82.69 187 SER B CA 1
ATOM 3698 C C . SER B 1 187 ? 24.766 19.547 14.141 1 82.69 187 SER B C 1
ATOM 3700 O O . SER B 1 187 ? 23.781 19.328 14.828 1 82.69 187 SER B O 1
ATOM 3702 N N . PRO B 1 188 ? 24.75 19.5 12.852 1 81.12 188 PRO B N 1
ATOM 3703 C CA . PRO B 1 188 ? 23.516 19.109 12.164 1 81.12 188 PRO B CA 1
ATOM 3704 C C . PRO B 1 188 ? 23.031 17.734 12.578 1 81.12 188 PRO B C 1
ATOM 3706 O O . PRO B 1 188 ? 21.828 17.531 12.758 1 81.12 188 PRO B O 1
ATOM 3709 N N . PHE B 1 189 ? 23.938 16.891 12.781 1 83.69 189 PHE B N 1
ATOM 3710 C CA . PHE B 1 189 ? 23.547 15.547 13.188 1 83.69 189 PHE B CA 1
ATOM 3711 C C . PHE B 1 189 ? 23 15.547 14.617 1 83.69 189 PHE B C 1
ATOM 3713 O O . PHE B 1 189 ? 22.047 14.836 14.922 1 83.69 189 PHE B O 1
ATOM 3720 N N . GLN B 1 190 ? 23.672 16.312 15.445 1 85.88 190 GLN B N 1
ATOM 3721 C CA . GLN B 1 190 ? 23.188 16.438 16.812 1 85.88 190 GLN B CA 1
ATOM 3722 C C . GLN B 1 190 ? 21.781 17.062 16.844 1 85.88 190 GLN B C 1
ATOM 3724 O O . GLN B 1 190 ? 20.922 16.625 17.594 1 85.88 190 GLN B O 1
ATOM 3729 N N . THR B 1 191 ? 21.672 18.094 15.992 1 87.38 191 THR B N 1
ATOM 3730 C CA . THR B 1 191 ? 20.375 18.75 15.891 1 87.38 191 THR B CA 1
ATOM 3731 C C . THR B 1 191 ? 19.312 17.766 15.398 1 87.38 191 THR B C 1
ATOM 3733 O O . THR B 1 191 ? 18.188 17.75 15.914 1 87.38 191 THR B O 1
ATOM 3736 N N . PHE B 1 192 ? 19.719 16.953 14.406 1 90.12 192 PHE B N 1
ATOM 3737 C CA . PHE B 1 192 ? 18.828 15.945 13.844 1 90.12 192 PHE B CA 1
ATOM 3738 C C . PHE B 1 192 ? 18.422 14.93 14.898 1 90.12 192 PHE B C 1
ATOM 3740 O O . PHE B 1 192 ? 17.219 14.742 15.172 1 90.12 192 PHE B O 1
ATOM 3747 N N . TYR B 1 193 ? 19.328 14.32 15.523 1 89.25 193 TYR B N 1
ATOM 3748 C CA . TYR B 1 193 ? 19.094 13.172 16.391 1 89.25 193 TYR B CA 1
ATOM 3749 C C . TYR B 1 193 ? 18.516 13.617 17.734 1 89.25 193 TYR B C 1
ATOM 3751 O O . TYR B 1 193 ? 17.625 12.953 18.281 1 89.25 193 TYR B O 1
ATOM 3759 N N . MET B 1 194 ? 18.875 14.836 18.266 1 90.56 194 MET B N 1
ATOM 3760 C CA . MET B 1 194 ? 18.516 15.227 19.625 1 90.56 194 MET B CA 1
ATOM 3761 C C . MET B 1 194 ? 17.297 16.141 19.641 1 90.56 194 MET B C 1
ATOM 3763 O O . MET B 1 194 ? 16.578 16.203 20.625 1 90.56 194 MET B O 1
ATOM 3767 N N . ILE B 1 195 ? 17.062 16.766 18.531 1 91.06 195 ILE B N 1
ATOM 3768 C CA . ILE B 1 195 ? 16.031 17.812 18.594 1 91.06 195 ILE B CA 1
ATOM 3769 C C . ILE B 1 195 ? 14.953 17.516 17.547 1 91.06 195 ILE B C 1
ATOM 3771 O O . ILE B 1 195 ? 13.789 17.281 17.891 1 91.06 195 ILE B O 1
ATOM 3775 N N . MET B 1 196 ? 15.391 17.438 16.344 1 91.38 196 MET B N 1
ATOM 3776 C CA . MET B 1 196 ? 14.414 17.391 15.266 1 91.38 196 MET B CA 1
ATOM 3777 C C . MET B 1 196 ? 13.719 16.047 15.219 1 91.38 196 MET B C 1
ATOM 3779 O O . MET B 1 196 ? 12.508 15.969 15.008 1 91.38 196 MET B O 1
ATOM 3783 N N . LEU B 1 197 ? 14.422 14.984 15.414 1 91.94 197 LEU B N 1
ATOM 3784 C CA . LEU B 1 197 ? 13.859 13.633 15.336 1 91.94 197 LEU B CA 1
ATOM 3785 C C . LEU B 1 197 ? 12.805 13.422 16.422 1 91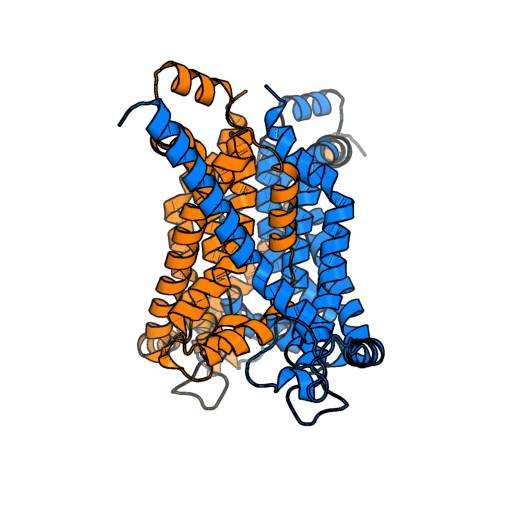.94 197 LEU B C 1
ATOM 3787 O O . LEU B 1 197 ? 11.703 12.945 16.125 1 91.94 197 LEU B O 1
ATOM 3791 N N . PRO B 1 198 ? 13.062 13.812 17.594 1 91.31 198 PRO B N 1
ATOM 3792 C CA . PRO B 1 198 ? 12.039 13.688 18.641 1 91.31 198 PRO B CA 1
ATOM 3793 C C . PRO B 1 198 ? 10.789 14.516 18.344 1 91.31 198 PRO B C 1
ATOM 3795 O O . PRO B 1 198 ? 9.68 14.117 18.703 1 91.31 198 PRO B O 1
ATOM 3798 N N . LEU B 1 199 ? 10.969 15.641 17.688 1 89.06 199 LEU B N 1
ATOM 3799 C CA . LEU B 1 199 ? 9.844 16.516 17.375 1 89.06 199 LEU B CA 1
ATOM 3800 C C . LEU B 1 199 ? 8.969 15.891 16.281 1 89.06 199 LEU B C 1
ATOM 3802 O O . LEU B 1 199 ? 7.797 16.234 16.141 1 89.06 199 LEU B O 1
ATOM 3806 N N . THR B 1 200 ? 9.531 14.992 15.539 1 89.44 200 THR B N 1
ATOM 3807 C CA . THR B 1 200 ? 8.797 14.367 14.453 1 89.44 200 THR B CA 1
ATOM 3808 C C . THR B 1 200 ? 8.312 12.977 14.859 1 89.44 200 THR B C 1
ATOM 3810 O O . THR B 1 200 ? 7.895 12.188 14.008 1 89.44 200 THR B O 1
ATOM 3813 N N . ALA B 1 201 ? 8.297 12.648 16.094 1 88.62 201 ALA B N 1
ATOM 3814 C CA . ALA B 1 201 ? 7.949 11.32 16.594 1 88.62 201 ALA B CA 1
ATOM 3815 C C . ALA B 1 201 ? 6.551 10.914 16.141 1 88.62 201 ALA B C 1
ATOM 3817 O O . ALA B 1 201 ? 6.34 9.781 15.688 1 88.62 201 ALA B O 1
ATOM 3818 N N . PRO B 1 202 ? 5.594 11.758 16.188 1 84.12 202 PRO B N 1
ATOM 3819 C CA . PRO B 1 202 ? 4.262 11.375 15.711 1 84.12 202 PRO B CA 1
ATOM 3820 C C . PRO B 1 202 ? 4.254 10.977 14.234 1 84.12 202 PRO B C 1
ATOM 3822 O O . PRO B 1 202 ? 3.594 10.008 13.852 1 84.12 202 PRO B O 1
ATOM 3825 N N . ALA B 1 203 ? 4.988 11.781 13.508 1 86.25 203 ALA B N 1
ATOM 3826 C CA . ALA B 1 203 ? 5.09 11.477 12.086 1 86.25 203 ALA B CA 1
ATOM 3827 C C . ALA B 1 203 ? 5.82 10.156 11.859 1 86.25 203 ALA B C 1
ATOM 3829 O O . ALA B 1 203 ? 5.477 9.391 10.953 1 86.25 203 ALA B O 1
ATOM 3830 N N . MET B 1 204 ? 6.797 9.891 12.703 1 91.88 204 MET B N 1
ATOM 3831 C CA . MET B 1 204 ? 7.551 8.648 12.602 1 91.88 204 MET B CA 1
ATOM 3832 C C . MET B 1 204 ? 6.656 7.445 12.883 1 91.88 204 MET B C 1
ATOM 3834 O O . MET B 1 204 ? 6.75 6.422 12.203 1 91.88 204 MET B O 1
ATOM 3838 N N . VAL B 1 205 ? 5.812 7.617 13.836 1 89.19 205 VAL B N 1
ATOM 3839 C CA . VAL B 1 205 ? 4.918 6.527 14.219 1 89.19 205 VAL B CA 1
ATOM 3840 C C . VAL B 1 205 ? 3.914 6.27 13.094 1 89.19 205 VAL B C 1
ATOM 3842 O O . VAL B 1 205 ? 3.721 5.121 12.68 1 89.19 205 VAL B O 1
ATOM 3845 N N . THR B 1 206 ? 3.307 7.305 12.562 1 85.81 206 THR B N 1
ATOM 3846 C CA . THR B 1 206 ? 2.309 7.152 11.508 1 85.81 206 THR B CA 1
ATOM 3847 C C . THR B 1 206 ? 2.939 6.586 10.242 1 85.81 206 THR B C 1
ATOM 3849 O O . THR B 1 206 ? 2.402 5.652 9.641 1 85.81 206 THR B O 1
ATOM 3852 N N . THR B 1 207 ? 4.082 7.203 9.898 1 90.94 207 THR B N 1
ATOM 3853 C CA . THR B 1 207 ? 4.793 6.742 8.711 1 90.94 207 THR B CA 1
ATOM 3854 C C . THR B 1 207 ? 5.262 5.301 8.891 1 90.94 207 THR B C 1
ATOM 3856 O O . THR B 1 207 ? 5.164 4.492 7.961 1 90.94 207 THR B O 1
ATOM 3859 N N . GLY B 1 208 ? 5.805 5 10.039 1 93.06 208 GLY B N 1
ATOM 3860 C CA . GLY B 1 208 ? 6.254 3.65 10.336 1 93.06 208 GLY B CA 1
ATOM 3861 C C . GLY B 1 208 ? 5.137 2.627 10.297 1 93.06 208 GLY B C 1
ATOM 3862 O O . GLY B 1 208 ? 5.324 1.509 9.812 1 93.06 208 GLY B O 1
ATOM 3863 N N . LEU B 1 209 ? 4.043 3.008 10.82 1 90 209 LEU B N 1
ATOM 3864 C CA . LEU B 1 209 ? 2.895 2.109 10.812 1 90 209 LEU B CA 1
ATOM 3865 C C . LEU B 1 209 ? 2.471 1.783 9.383 1 90 209 LEU B C 1
ATOM 3867 O O . LEU B 1 209 ? 2.186 0.626 9.07 1 90 209 LEU B O 1
ATOM 3871 N N . LEU B 1 210 ? 2.402 2.779 8.586 1 88.56 210 LEU B N 1
ATOM 3872 C CA . LEU B 1 210 ? 2.016 2.564 7.195 1 88.56 210 LEU B CA 1
ATOM 3873 C C . LEU B 1 210 ? 3.043 1.7 6.469 1 88.56 210 LEU B C 1
ATOM 3875 O O . LEU B 1 210 ? 2.678 0.829 5.68 1 88.56 210 LEU B O 1
ATOM 3879 N N . ALA B 1 211 ? 4.309 1.97 6.762 1 93.69 211 ALA B N 1
ATOM 3880 C CA . ALA B 1 211 ? 5.371 1.148 6.184 1 93.69 211 ALA B CA 1
ATOM 3881 C C . ALA B 1 211 ? 5.25 -0.302 6.641 1 93.69 211 ALA B C 1
ATOM 3883 O O . ALA B 1 211 ? 5.41 -1.228 5.844 1 93.69 211 ALA B O 1
ATOM 3884 N N . PHE B 1 212 ? 4.973 -0.451 7.922 1 94.44 212 PHE B N 1
ATOM 3885 C CA . PHE B 1 212 ? 4.828 -1.786 8.492 1 94.44 212 PHE B CA 1
ATOM 3886 C C . PHE B 1 212 ? 3.67 -2.531 7.84 1 94.44 212 PHE B C 1
ATOM 3888 O O . PHE B 1 212 ? 3.811 -3.695 7.457 1 94.44 212 PHE B O 1
ATOM 3895 N N . ILE B 1 213 ? 2.6 -1.874 7.727 1 91.69 213 ILE B N 1
ATOM 3896 C CA . ILE B 1 213 ? 1.406 -2.475 7.137 1 91.69 213 ILE B CA 1
ATOM 3897 C C . ILE B 1 213 ? 1.703 -2.916 5.707 1 91.69 213 ILE B C 1
ATOM 3899 O O . ILE B 1 213 ? 1.331 -4.02 5.301 1 91.69 213 ILE B O 1
ATOM 3903 N N . GLY B 1 214 ? 2.332 -2.088 4.957 1 92.5 214 GLY B N 1
ATOM 3904 C CA . GLY B 1 214 ? 2.699 -2.422 3.59 1 92.5 214 GLY B CA 1
ATOM 3905 C C . GLY B 1 214 ? 3.562 -3.664 3.49 1 92.5 214 GLY B C 1
ATOM 3906 O O . GLY B 1 214 ? 3.311 -4.539 2.658 1 92.5 214 GLY B O 1
ATOM 3907 N N . ALA B 1 215 ? 4.535 -3.727 4.34 1 96.19 215 ALA B N 1
ATOM 3908 C CA . ALA B 1 215 ? 5.445 -4.867 4.34 1 96.19 215 ALA B CA 1
ATOM 3909 C C . ALA B 1 215 ? 4.742 -6.129 4.828 1 96.19 215 ALA B C 1
ATOM 3911 O O . ALA B 1 215 ? 4.973 -7.223 4.305 1 96.19 215 ALA B O 1
ATOM 3912 N N . TRP B 1 216 ? 3.918 -5.973 5.773 1 95.5 216 TRP B N 1
ATOM 3913 C CA . TRP B 1 216 ? 3.195 -7.086 6.383 1 95.5 216 TRP B CA 1
ATOM 3914 C C . TRP B 1 216 ? 2.234 -7.723 5.387 1 95.5 216 TRP B C 1
ATOM 3916 O O . TRP B 1 216 ? 2.043 -8.945 5.395 1 95.5 216 TRP B O 1
ATOM 3926 N N . ASN B 1 217 ? 1.697 -6.941 4.496 1 93.62 217 ASN B N 1
ATOM 3927 C CA . ASN B 1 217 ? 0.653 -7.391 3.58 1 93.62 217 ASN B CA 1
ATOM 3928 C C . ASN B 1 217 ? 1.229 -7.781 2.221 1 93.62 217 ASN B C 1
ATOM 3930 O O . ASN B 1 217 ? 0.509 -8.289 1.359 1 93.62 217 ASN B O 1
ATOM 3934 N N . GLU B 1 218 ? 2.486 -7.531 2.104 1 95.44 218 GLU B N 1
ATOM 3935 C CA . GLU B 1 218 ? 3.1 -7.766 0.799 1 95.44 218 GLU B CA 1
ATOM 3936 C C . GLU B 1 218 ? 3.033 -9.242 0.411 1 95.44 218 GLU B C 1
ATOM 3938 O O . GLU B 1 218 ? 3.336 -10.117 1.224 1 95.44 218 GLU B O 1
ATOM 3943 N N . TYR B 1 219 ? 2.65 -9.562 -0.831 1 94.81 219 TYR B N 1
ATOM 3944 C CA . TYR B 1 219 ? 2.428 -10.938 -1.262 1 94.81 219 TYR B CA 1
ATOM 3945 C C . TYR B 1 219 ? 3.305 -11.281 -2.459 1 94.81 219 TYR B C 1
ATOM 3947 O O . TYR B 1 219 ? 4 -12.297 -2.455 1 94.81 219 TYR B O 1
ATOM 3955 N N . LEU B 1 220 ? 3.271 -10.453 -3.43 1 94.06 220 LEU B N 1
ATOM 3956 C CA . LEU B 1 220 ? 3.805 -10.789 -4.746 1 94.06 220 LEU B CA 1
ATOM 3957 C C . LEU B 1 220 ? 5.312 -11.016 -4.68 1 94.06 220 LEU B C 1
ATOM 395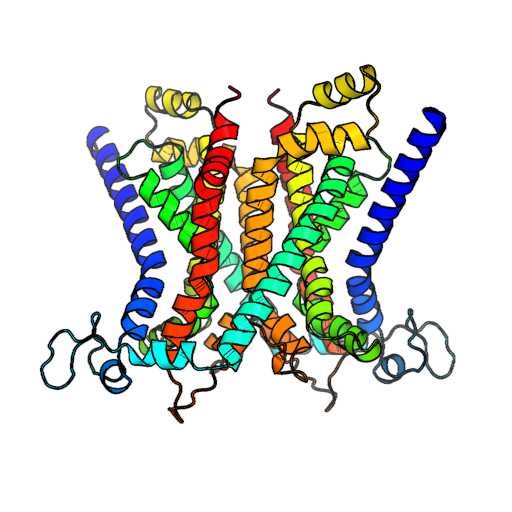9 O O . LEU B 1 220 ? 5.812 -12.023 -5.18 1 94.06 220 LEU B O 1
ATOM 3963 N N . PHE B 1 221 ? 6.027 -10.156 -4.109 1 96.06 221 PHE B N 1
ATOM 3964 C CA . PHE B 1 221 ? 7.473 -10.305 -3.996 1 96.06 221 PHE B CA 1
ATOM 3965 C C . PHE B 1 221 ? 7.832 -11.445 -3.055 1 96.06 221 PHE B C 1
ATOM 3967 O O . PHE B 1 221 ? 8.766 -12.203 -3.314 1 96.06 221 PHE B O 1
ATOM 3974 N N . ALA B 1 222 ? 7.074 -11.562 -1.998 1 97.19 222 ALA B N 1
ATOM 3975 C CA . ALA B 1 222 ? 7.289 -12.664 -1.07 1 97.19 222 ALA B CA 1
ATOM 3976 C C . ALA B 1 222 ? 7.133 -14.008 -1.776 1 97.19 222 ALA B C 1
ATOM 3978 O O . ALA B 1 222 ? 7.98 -14.898 -1.635 1 97.19 222 ALA B O 1
ATOM 3979 N N . LEU B 1 223 ? 6.059 -14.125 -2.504 1 95.06 223 LEU B N 1
ATOM 3980 C CA . LEU B 1 223 ? 5.812 -15.359 -3.244 1 95.06 223 LEU B CA 1
ATOM 3981 C C . LEU B 1 223 ? 6.973 -15.664 -4.184 1 95.06 223 LEU B C 1
ATOM 3983 O O . LEU B 1 223 ? 7.438 -16.812 -4.25 1 95.06 223 LEU B O 1
ATOM 3987 N N . THR B 1 224 ? 7.41 -14.68 -4.852 1 94.12 224 THR B N 1
ATOM 3988 C CA . THR B 1 224 ? 8.445 -14.844 -5.867 1 94.12 224 THR B CA 1
ATOM 3989 C C . THR B 1 224 ? 9.781 -15.211 -5.227 1 94.12 224 THR B C 1
ATOM 3991 O O . THR B 1 224 ? 10.43 -16.172 -5.648 1 94.12 224 THR B O 1
ATOM 3994 N N . PHE B 1 225 ? 10.164 -14.594 -4.191 1 96.06 225 PHE B N 1
ATOM 3995 C CA . PHE B 1 225 ? 11.492 -14.758 -3.617 1 96.06 225 PHE B CA 1
ATOM 3996 C C . PHE B 1 225 ? 11.562 -16.016 -2.75 1 96.06 225 PHE B C 1
ATOM 3998 O O . PHE B 1 225 ? 12.648 -16.516 -2.457 1 96.06 225 PHE B O 1
ATOM 4005 N N . THR B 1 226 ? 10.406 -16.5 -2.324 1 96.06 226 THR B N 1
ATOM 4006 C CA . THR B 1 226 ? 10.406 -17.672 -1.458 1 96.06 226 THR B CA 1
ATOM 4007 C C . THR B 1 226 ? 10.039 -18.922 -2.246 1 96.06 226 THR B C 1
ATOM 4009 O O . THR B 1 226 ? 9.828 -19.984 -1.662 1 96.06 226 THR B O 1
ATOM 4012 N N . SER B 1 227 ? 9.977 -18.797 -3.527 1 91.81 227 SER B N 1
ATOM 4013 C CA . SER B 1 227 ? 9.531 -19.906 -4.371 1 91.81 227 SER B CA 1
ATOM 4014 C C . SER B 1 227 ? 10.398 -21.141 -4.168 1 91.81 227 SER B C 1
ATOM 4016 O O . SER B 1 227 ? 9.898 -22.266 -4.16 1 91.81 227 SER B O 1
ATOM 4018 N N . VAL B 1 228 ? 11.703 -20.984 -3.945 1 90.12 228 VAL B N 1
ATOM 4019 C CA . VAL B 1 228 ? 12.609 -22.125 -3.812 1 90.12 228 VAL B CA 1
ATOM 4020 C C . VAL B 1 228 ? 12.977 -22.328 -2.342 1 90.12 228 VAL B C 1
ATOM 4022 O O . VAL B 1 228 ? 13.891 -23.078 -2.021 1 90.12 228 VAL B O 1
ATOM 4025 N N . ALA B 1 229 ? 12.359 -21.625 -1.478 1 94.25 229 ALA B N 1
ATOM 4026 C CA . ALA B 1 229 ? 12.594 -21.719 -0.039 1 94.25 229 ALA B CA 1
ATOM 4027 C C . ALA B 1 229 ? 11.289 -21.594 0.739 1 94.25 229 ALA B C 1
ATOM 4029 O O . ALA B 1 229 ? 11.039 -20.562 1.382 1 94.25 229 ALA B O 1
ATOM 4030 N N . PRO B 1 230 ? 10.586 -22.641 0.852 1 93.25 230 PRO B N 1
ATOM 4031 C CA . PRO B 1 230 ? 9.266 -22.594 1.481 1 93.25 230 PRO B CA 1
ATOM 4032 C C . PRO B 1 230 ? 9.328 -22.188 2.953 1 93.25 230 PRO B C 1
ATOM 4034 O O . PRO B 1 230 ? 8.375 -21.594 3.473 1 93.25 230 PRO B O 1
ATOM 4037 N N . ASN B 1 231 ? 10.414 -22.453 3.561 1 95.94 231 ASN B N 1
ATOM 4038 C CA . ASN B 1 231 ? 10.547 -22.156 4.98 1 95.94 231 ASN B CA 1
ATOM 4039 C C . ASN B 1 231 ? 10.656 -20.641 5.219 1 95.94 231 ASN B C 1
ATOM 4041 O O . ASN B 1 231 ? 10.523 -20.172 6.352 1 95.94 231 ASN B O 1
ATOM 4045 N N . ALA B 1 232 ? 10.859 -19.906 4.141 1 97.69 232 ALA B N 1
ATOM 4046 C CA . ALA B 1 232 ? 11.039 -18.453 4.27 1 97.69 232 ALA B CA 1
ATOM 4047 C C . ALA B 1 232 ? 9.75 -17.719 3.926 1 97.69 232 ALA B C 1
ATOM 4049 O O . ALA B 1 232 ? 9.695 -16.484 3.98 1 97.69 232 ALA B O 1
ATOM 4050 N N . ARG B 1 233 ? 8.703 -18.453 3.658 1 97.25 233 ARG B N 1
ATOM 4051 C CA . ARG B 1 233 ? 7.461 -17.828 3.223 1 97.25 233 ARG B CA 1
ATOM 4052 C C . ARG B 1 233 ? 6.855 -16.984 4.336 1 97.25 233 ARG B C 1
ATOM 4054 O O . ARG B 1 233 ? 6.969 -17.312 5.516 1 97.25 233 ARG B O 1
ATOM 4061 N N . THR B 1 234 ? 6.23 -15.891 3.924 1 97.38 234 THR B N 1
ATOM 4062 C CA . THR B 1 234 ? 5.559 -14.984 4.848 1 97.38 234 THR B CA 1
ATOM 4063 C C . THR B 1 234 ? 4.078 -15.336 4.965 1 97.38 234 THR B C 1
ATOM 4065 O O . THR B 1 234 ? 3.586 -16.219 4.266 1 97.38 234 THR B O 1
ATOM 4068 N N . LEU B 1 235 ? 3.424 -14.68 5.824 1 95.62 235 LEU B N 1
ATOM 4069 C CA . LEU B 1 235 ? 2.043 -14.969 6.195 1 95.62 235 LEU B CA 1
ATOM 4070 C C . LEU B 1 235 ? 1.123 -14.875 4.984 1 95.62 235 LEU B C 1
ATOM 4072 O O . LEU B 1 235 ? 0.33 -15.781 4.727 1 95.62 235 LEU B O 1
ATOM 4076 N N . PRO B 1 236 ? 1.193 -13.766 4.191 1 94.88 236 PRO B N 1
ATOM 4077 C CA . PRO B 1 236 ? 0.285 -13.688 3.045 1 94.88 236 PRO B CA 1
ATOM 4078 C C . PRO B 1 236 ? 0.444 -14.867 2.086 1 94.88 236 PRO B C 1
ATOM 4080 O O . PRO B 1 236 ? -0.549 -15.383 1.567 1 94.88 236 PRO B O 1
ATOM 4083 N N . VAL B 1 237 ? 1.651 -15.344 1.932 1 95 237 VAL B N 1
ATOM 4084 C CA . VAL B 1 237 ? 1.922 -16.438 1.011 1 95 237 VAL B CA 1
ATOM 4085 C C . VAL B 1 237 ? 1.355 -17.75 1.578 1 95 237 VAL B C 1
ATOM 4087 O O . VAL B 1 237 ? 0.721 -18.516 0.857 1 95 237 VAL B O 1
ATOM 4090 N N . ILE B 1 238 ? 1.559 -17.953 2.855 1 94.12 238 ILE B N 1
ATOM 4091 C CA . ILE B 1 238 ? 1.094 -19.172 3.49 1 94.12 238 ILE B CA 1
ATOM 4092 C C . ILE B 1 238 ? -0.432 -19.188 3.533 1 94.12 238 ILE B C 1
ATOM 4094 O O . ILE B 1 238 ? -1.057 -20.219 3.289 1 94.12 238 ILE B O 1
ATOM 4098 N N . ILE B 1 239 ? -1.04 -18.078 3.777 1 92.19 239 ILE B N 1
ATOM 4099 C CA . ILE B 1 239 ? -2.494 -18.016 3.895 1 92.19 239 ILE B CA 1
ATOM 4100 C C . ILE B 1 239 ? -3.131 -18.219 2.521 1 92.19 239 ILE B C 1
ATOM 4102 O O . ILE B 1 239 ? -4.137 -18.922 2.398 1 92.19 239 ILE B O 1
ATOM 4106 N N . ALA B 1 240 ? -2.559 -17.641 1.514 1 88.25 240 ALA B N 1
ATOM 4107 C CA . ALA B 1 240 ? -3.086 -17.781 0.158 1 88.25 240 ALA B CA 1
ATOM 4108 C C . ALA B 1 240 ? -2.979 -19.234 -0.324 1 88.25 240 ALA B C 1
ATOM 4110 O O . ALA B 1 240 ? -3.766 -19.672 -1.165 1 88.25 240 ALA B O 1
ATOM 4111 N N . ASN B 1 241 ? -1.967 -19.922 0.214 1 83.06 241 ASN B N 1
ATOM 4112 C CA . ASN B 1 241 ? -1.742 -21.312 -0.13 1 83.06 241 ASN B CA 1
ATOM 4113 C C . ASN B 1 241 ? -1.807 -22.219 1.103 1 83.06 241 ASN B C 1
ATOM 4115 O O . ASN B 1 241 ? -0.928 -23.047 1.312 1 83.06 241 ASN B O 1
ATOM 4119 N N . PHE B 1 242 ? -2.838 -22.031 1.84 1 81 242 PHE B N 1
ATOM 4120 C CA . PHE B 1 242 ? -2.873 -22.656 3.156 1 81 242 PHE B CA 1
ATOM 4121 C C . PHE B 1 242 ? -2.84 -24.172 3.035 1 81 242 PHE B C 1
ATOM 4123 O O . PHE B 1 242 ? -3.701 -24.766 2.387 1 81 242 PHE B O 1
ATOM 4130 N N . PRO B 1 243 ? -1.867 -24.734 3.477 1 69.31 243 PRO B N 1
ATOM 4131 C CA . PRO B 1 243 ? -1.72 -26.188 3.385 1 69.31 243 PRO B CA 1
ATOM 4132 C C . PRO B 1 243 ? -2.578 -26.922 4.402 1 69.31 243 PRO B C 1
ATOM 4134 O O . PRO B 1 243 ? -2.25 -26.953 5.594 1 69.31 243 PRO B O 1
ATOM 4137 N N . SER B 1 244 ? -3.758 -27.25 4.02 1 67.88 244 SER B N 1
ATOM 4138 C CA . SER B 1 244 ? -4.617 -27.938 4.98 1 67.88 244 SER B CA 1
ATOM 4139 C C . SER B 1 244 ? -4.125 -29.344 5.262 1 67.88 244 SER B C 1
ATOM 4141 O O . SER B 1 244 ? -3.686 -30.047 4.348 1 67.88 244 SER B O 1
ATOM 4143 N N . GLN B 1 245 ? -3.949 -29.578 6.402 1 61.81 245 GLN B N 1
ATOM 4144 C CA . GLN B 1 245 ? -3.615 -30.953 6.809 1 61.81 245 GLN B CA 1
ATOM 4145 C C . GLN B 1 245 ? -4.855 -31.828 6.828 1 61.81 245 GLN B C 1
ATOM 4147 O O . GLN B 1 245 ? -4.746 -33.062 6.793 1 61.81 245 GLN B O 1
ATOM 4152 N N . PHE B 1 246 ? -5.91 -31.266 6.863 1 54.47 246 PHE B N 1
ATOM 4153 C CA . PHE B 1 246 ? -7.105 -32.031 7.16 1 54.47 246 PHE B CA 1
ATOM 4154 C C . PHE B 1 246 ? -7.965 -32.219 5.914 1 54.47 246 PHE B C 1
ATOM 4156 O O . PHE B 1 246 ? -8.773 -33.156 5.836 1 54.47 246 PHE B O 1
ATOM 4163 N N . SER B 1 247 ? -7.918 -31.234 5.117 1 56.84 247 SER B N 1
ATOM 4164 C CA . SER B 1 247 ? -8.914 -31.297 4.051 1 56.84 247 SER B CA 1
ATOM 4165 C C . SER B 1 247 ? -8.25 -31.25 2.678 1 56.84 247 SER B C 1
ATOM 4167 O O . SER B 1 247 ? -7.223 -30.594 2.498 1 56.84 247 SER B O 1
ATOM 4169 N N . MET B 1 248 ? -8.656 -32.188 1.926 1 57.75 248 MET B N 1
ATOM 4170 C CA . MET B 1 248 ? -8.266 -32.188 0.521 1 57.75 248 MET B CA 1
ATOM 4171 C C . MET B 1 248 ? -8.93 -31.016 -0.213 1 57.75 248 MET B C 1
ATOM 4173 O O . MET B 1 248 ? -8.539 -30.672 -1.332 1 57.75 248 MET B O 1
ATOM 4177 N N . GLN B 1 249 ? -9.93 -30.453 0.503 1 66.38 249 GLN B N 1
ATOM 4178 C CA . GLN B 1 249 ? -10.617 -29.297 -0.073 1 66.38 249 GLN B CA 1
ATOM 4179 C C . GLN B 1 249 ? -10.039 -27.984 0.456 1 66.38 249 GLN B C 1
ATOM 4181 O O . GLN B 1 249 ? -9.156 -28 1.318 1 66.38 249 GLN B O 1
ATOM 4186 N N . ILE B 1 250 ? -10.453 -27 -0.186 1 72.81 250 ILE B N 1
ATOM 4187 C CA . ILE B 1 250 ? -10.055 -25.688 0.307 1 72.81 250 ILE B CA 1
ATOM 4188 C C . ILE B 1 250 ? -10.539 -25.5 1.743 1 72.81 250 ILE B C 1
ATOM 4190 O O . ILE B 1 250 ? -11.742 -25.516 2.006 1 72.81 250 ILE B O 1
ATOM 4194 N N . PRO B 1 251 ? -9.633 -25.531 2.691 1 84.69 251 PRO B N 1
ATOM 4195 C CA . PRO B 1 251 ? -10 -25.391 4.102 1 84.69 251 PRO B CA 1
ATOM 4196 C C . PRO B 1 251 ? -10.414 -23.969 4.473 1 84.69 251 PRO B C 1
ATOM 4198 O O . PRO B 1 251 ? -9.641 -23.25 5.117 1 84.69 251 PRO B O 1
ATOM 4201 N N . PHE B 1 252 ? -11.617 -23.688 4.215 1 85.19 252 PHE B N 1
ATOM 4202 C CA . PHE B 1 252 ? -12.133 -22.328 4.348 1 85.19 252 PHE B CA 1
ATOM 4203 C C . PHE B 1 252 ? -12.062 -21.859 5.797 1 85.19 252 PHE B C 1
ATOM 4205 O O . PHE B 1 252 ? -11.633 -20.734 6.074 1 85.19 252 PHE B O 1
ATOM 4212 N N . GLY B 1 253 ? -12.5 -22.719 6.648 1 87.94 253 GLY B N 1
ATOM 4213 C CA . GLY B 1 253 ? -12.484 -22.375 8.062 1 87.94 253 GLY B CA 1
ATOM 4214 C C . GLY B 1 253 ? -11.094 -22.078 8.586 1 87.94 253 GLY B C 1
ATOM 4215 O O . GLY B 1 253 ? -10.891 -21.094 9.312 1 87.94 253 GLY B O 1
ATOM 4216 N N . GLU B 1 254 ? -10.148 -22.891 8.164 1 90.25 254 GLU B N 1
ATOM 4217 C CA . GLU B 1 254 ? -8.766 -22.719 8.602 1 90.25 254 GLU B CA 1
ATOM 4218 C C . GLU B 1 254 ? -8.164 -21.438 8.016 1 90.25 254 GLU B C 1
ATOM 4220 O O . GLU B 1 254 ? -7.43 -20.719 8.703 1 90.25 254 GLU B O 1
ATOM 4225 N N . ILE B 1 255 ? -8.484 -21.172 6.816 1 90 255 ILE B N 1
ATOM 4226 C CA . ILE B 1 255 ? -7.988 -19.969 6.156 1 90 255 ILE B CA 1
ATOM 4227 C C . ILE B 1 255 ? -8.523 -18.719 6.871 1 90 255 ILE B C 1
ATOM 4229 O O . ILE B 1 255 ? -7.777 -17.766 7.121 1 90 255 ILE B O 1
ATOM 4233 N N . MET B 1 256 ? -9.836 -18.797 7.203 1 89.38 256 MET B N 1
ATOM 4234 C CA . MET B 1 256 ? -10.438 -17.672 7.918 1 89.38 256 MET B CA 1
ATOM 4235 C C . MET B 1 256 ? -9.82 -17.516 9.305 1 89.38 256 MET B C 1
ATOM 4237 O O . MET B 1 256 ? -9.547 -16.391 9.734 1 89.38 256 MET B O 1
ATOM 4241 N N . ALA B 1 257 ? -9.586 -18.578 9.914 1 92.19 257 ALA B N 1
ATOM 4242 C CA . ALA B 1 257 ? -8.93 -18.531 11.219 1 92.19 257 ALA B CA 1
ATOM 4243 C C . ALA B 1 257 ? -7.516 -17.953 11.102 1 92.19 257 ALA B C 1
ATOM 4245 O O . ALA B 1 257 ? -7.102 -17.141 11.922 1 92.19 257 ALA B O 1
ATOM 4246 N N . ALA B 1 258 ? -6.789 -18.422 10.109 1 92.44 258 ALA B N 1
ATOM 4247 C CA . ALA B 1 258 ? -5.445 -17.906 9.867 1 92.44 258 ALA B CA 1
ATOM 4248 C C . ALA B 1 258 ? -5.465 -16.406 9.594 1 92.44 258 ALA B C 1
ATOM 4250 O O . ALA B 1 258 ? -4.594 -15.68 10.055 1 92.44 258 ALA B O 1
ATOM 4251 N N . GLY B 1 259 ? -6.453 -16 8.844 1 90.5 259 GLY B N 1
ATOM 4252 C CA . GLY B 1 259 ? -6.633 -14.578 8.586 1 90.5 259 GLY B CA 1
ATOM 4253 C C . GLY B 1 259 ? -6.848 -13.766 9.844 1 90.5 259 GLY B C 1
ATOM 4254 O O . GLY B 1 259 ? -6.266 -12.688 10 1 90.5 259 GLY B O 1
ATOM 4255 N N . ILE B 1 260 ? -7.621 -14.258 10.703 1 89.81 260 ILE B N 1
ATOM 4256 C CA . ILE B 1 260 ? -7.906 -13.578 11.961 1 89.81 260 ILE B CA 1
ATOM 4257 C C . ILE B 1 260 ? -6.629 -13.484 12.797 1 89.81 260 ILE B C 1
ATOM 4259 O O . ILE B 1 260 ? -6.301 -12.422 13.328 1 89.81 260 ILE B O 1
ATOM 4263 N N . VAL B 1 261 ? -5.957 -14.547 12.859 1 92.94 261 VAL B N 1
ATOM 4264 C CA . VAL B 1 261 ? -4.723 -14.562 13.641 1 92.94 261 VAL B CA 1
ATOM 4265 C C . VAL B 1 261 ? -3.721 -13.578 13.047 1 92.94 261 VAL B C 1
ATOM 4267 O O . VAL B 1 261 ? -3.014 -12.883 13.781 1 92.94 261 VAL B O 1
ATOM 4270 N N . SER B 1 262 ? -3.66 -13.531 11.727 1 91.25 262 SER B N 1
ATOM 4271 C CA . SER B 1 262 ? -2.73 -12.648 11.023 1 91.25 262 SER B CA 1
ATOM 4272 C C . SER B 1 262 ? -3.053 -11.18 11.281 1 91.25 262 SER B C 1
ATOM 4274 O O . SER B 1 262 ? -2.207 -10.312 11.078 1 91.25 262 SER B O 1
ATOM 4276 N N . SER B 1 263 ? -4.262 -10.859 11.711 1 89 263 SER B N 1
ATOM 4277 C CA . SER B 1 263 ? -4.684 -9.492 11.977 1 89 263 SER B CA 1
ATOM 4278 C C . SER B 1 263 ? -4.238 -9.031 13.359 1 89 263 SER B C 1
ATOM 4280 O O . SER B 1 263 ? -4.168 -7.828 13.625 1 89 263 SER B O 1
ATOM 4282 N N . LEU B 1 264 ? -3.906 -9.898 14.211 1 89.88 264 LEU B N 1
ATOM 4283 C CA . LEU B 1 264 ? -3.656 -9.594 15.617 1 89.88 264 LEU B CA 1
ATOM 4284 C C . LEU B 1 264 ? -2.436 -8.695 15.766 1 89.88 264 LEU B C 1
ATOM 4286 O O . LEU B 1 264 ? -2.467 -7.719 16.531 1 89.88 264 LEU B O 1
ATOM 4290 N N . PRO B 1 265 ? -1.343 -8.93 15.047 1 89.75 265 PRO B N 1
ATOM 4291 C CA . PRO B 1 265 ? -0.186 -8.039 15.188 1 89.75 265 PRO B CA 1
ATOM 4292 C C . PRO B 1 265 ? -0.492 -6.602 14.773 1 89.75 265 PRO B C 1
ATOM 4294 O O . PRO B 1 265 ? -0.014 -5.66 15.406 1 89.75 265 PRO B O 1
ATOM 4297 N N . LEU B 1 266 ? -1.264 -6.465 13.805 1 87.25 266 LEU B N 1
ATOM 4298 C CA . LEU B 1 266 ? -1.607 -5.129 13.328 1 87.25 266 LEU B CA 1
ATOM 4299 C C . LEU B 1 266 ? -2.543 -4.43 14.312 1 87.25 266 LEU B C 1
ATOM 4301 O O . LEU B 1 266 ? -2.385 -3.238 14.586 1 87.25 266 LEU B O 1
ATOM 4305 N N . ILE B 1 267 ? -3.467 -5.184 14.836 1 83.19 267 ILE B N 1
ATOM 4306 C CA . ILE B 1 267 ? -4.379 -4.641 15.836 1 83.19 267 ILE B CA 1
ATOM 4307 C C . ILE B 1 267 ? -3.594 -4.215 17.078 1 83.19 267 ILE B C 1
ATOM 4309 O O . ILE B 1 267 ? -3.842 -3.146 17.641 1 83.19 267 ILE B O 1
ATOM 4313 N N . ALA B 1 268 ? -2.678 -5.035 17.469 1 87.31 268 ALA B N 1
ATOM 4314 C CA . ALA B 1 268 ? -1.838 -4.727 18.625 1 87.31 268 ALA B CA 1
ATOM 4315 C C . ALA B 1 268 ? -1.06 -3.434 18.406 1 87.31 268 ALA B C 1
ATOM 4317 O O . ALA B 1 268 ? -0.95 -2.607 19.312 1 87.31 268 ALA B O 1
ATOM 4318 N N . LEU B 1 269 ? -0.565 -3.215 17.25 1 85.19 269 LEU B N 1
ATOM 4319 C CA . LEU B 1 269 ? 0.201 -2.012 16.938 1 85.19 269 LEU B CA 1
ATOM 4320 C C . LEU B 1 269 ? -0.684 -0.772 17.016 1 85.19 269 LEU B C 1
ATOM 4322 O O . LEU B 1 269 ? -0.257 0.274 17.5 1 85.19 269 LEU B O 1
ATOM 4326 N N . VAL B 1 270 ? -1.872 -0.881 16.547 1 76.25 270 VAL B N 1
ATOM 4327 C CA . VAL B 1 270 ? -2.811 0.235 16.609 1 76.25 270 VAL B CA 1
ATOM 4328 C C . VAL B 1 270 ? -3.086 0.609 18.062 1 76.25 270 VAL B C 1
ATOM 4330 O O . VAL B 1 270 ? -3.113 1.791 18.406 1 76.25 270 VAL B O 1
ATOM 4333 N N . PHE B 1 271 ? -3.252 -0.42 18.812 1 79.5 271 PHE B N 1
ATOM 4334 C CA . PHE B 1 271 ? -3.555 -0.183 20.219 1 79.5 271 PHE B CA 1
ATOM 4335 C C . PHE B 1 271 ? -2.367 0.457 20.922 1 79.5 271 PHE B C 1
ATOM 4337 O O . PHE B 1 271 ? -2.541 1.339 21.766 1 79.5 271 PHE B O 1
ATOM 4344 N N . ILE B 1 272 ? -1.234 0.027 20.594 1 84.75 272 ILE B N 1
ATOM 4345 C CA . ILE B 1 272 ? -0.023 0.525 21.234 1 84.75 272 ILE B CA 1
ATOM 4346 C C . ILE B 1 272 ? 0.205 1.983 20.844 1 84.75 272 ILE B C 1
ATOM 4348 O O . ILE B 1 272 ? 0.569 2.809 21.688 1 84.75 272 ILE B O 1
ATOM 4352 N N . PHE B 1 273 ? -0.124 2.359 19.609 1 80.88 273 PHE B N 1
ATOM 4353 C CA . PHE B 1 273 ? 0.243 3.686 19.125 1 80.88 273 PHE B CA 1
ATOM 4354 C C . PHE B 1 273 ? -0.993 4.562 18.953 1 80.88 273 PHE B C 1
ATOM 4356 O O . PHE B 1 273 ? -0.929 5.621 18.328 1 80.88 273 PHE B O 1
ATOM 4363 N N . GLN B 1 274 ? -2.045 4.094 19.484 1 75.44 274 GLN B N 1
ATOM 4364 C CA . GLN B 1 274 ? -3.326 4.766 19.281 1 75.44 274 GLN B CA 1
ATOM 4365 C C . GLN B 1 274 ? -3.256 6.227 19.719 1 75.44 274 GLN B C 1
ATOM 4367 O O . GLN B 1 274 ? -3.807 7.105 19.047 1 75.44 274 GLN B O 1
ATOM 4372 N N . ARG B 1 275 ? -2.592 6.559 20.766 1 73.19 275 ARG B N 1
ATOM 4373 C CA . ARG B 1 275 ? -2.529 7.926 21.281 1 73.19 275 ARG B CA 1
ATOM 4374 C C . ARG B 1 275 ? -1.727 8.828 20.344 1 73.19 275 ARG B C 1
ATOM 4376 O O . ARG B 1 275 ? -2.098 9.977 20.109 1 73.19 275 ARG B O 1
ATOM 4383 N N . ARG B 1 276 ? -0.684 8.25 19.859 1 72.5 276 ARG B N 1
ATOM 4384 C CA . ARG B 1 276 ? 0.175 9.023 18.969 1 72.5 276 ARG B CA 1
ATOM 4385 C C . ARG B 1 276 ? -0.482 9.227 17.609 1 72.5 276 ARG B C 1
ATOM 4387 O O . ARG B 1 276 ? -0.288 10.258 16.953 1 72.5 276 ARG B O 1
ATOM 4394 N N . ILE B 1 277 ? -1.213 8.195 17.297 1 69.75 277 ILE B N 1
ATOM 4395 C CA . ILE B 1 277 ? -1.909 8.258 16.016 1 69.75 277 ILE B CA 1
ATOM 4396 C C . ILE B 1 277 ? -2.99 9.336 16.078 1 69.75 277 ILE B C 1
ATOM 4398 O O . ILE B 1 277 ? -3.107 10.156 15.156 1 69.75 277 ILE B O 1
ATOM 4402 N N . VAL B 1 278 ? -3.67 9.312 17.156 1 61.56 278 VAL B N 1
ATOM 4403 C CA . VAL B 1 278 ? -4.758 10.266 17.328 1 61.56 278 VAL B CA 1
ATOM 4404 C C . VAL B 1 278 ? -4.184 11.664 17.562 1 61.56 278 VAL B C 1
ATOM 4406 O O . VAL B 1 278 ? -4.738 12.656 17.094 1 61.56 278 VAL B O 1
ATOM 4409 N N . ALA B 1 279 ? -3.072 11.703 18.219 1 57.81 279 ALA B N 1
ATOM 4410 C CA . ALA B 1 279 ? -2.428 12.984 18.469 1 57.81 279 ALA B CA 1
ATOM 4411 C C . ALA B 1 279 ? -1.908 13.602 17.172 1 57.81 279 ALA B C 1
ATOM 4413 O O . ALA B 1 279 ? -2.01 14.812 16.969 1 57.81 279 ALA B O 1
ATOM 4414 N N . GLY B 1 280 ? -1.234 12.781 16.438 1 54.62 280 GLY B N 1
ATOM 4415 C CA . GLY B 1 280 ? -0.804 13.273 15.141 1 54.62 280 GLY B CA 1
ATOM 4416 C C . GLY B 1 280 ? -1.944 13.812 14.297 1 54.62 280 GLY B C 1
ATOM 4417 O O . GLY B 1 280 ? -1.786 14.812 13.602 1 54.62 280 GLY B O 1
ATOM 4418 N N . LEU B 1 281 ? -3.055 13.18 14.594 1 52.59 281 LEU B N 1
ATOM 4419 C CA . LEU B 1 281 ? -4.273 13.641 13.938 1 52.59 281 LEU B CA 1
ATOM 4420 C C . LEU B 1 281 ? -4.793 14.914 14.602 1 52.59 281 LEU B C 1
ATOM 4422 O O . LEU B 1 281 ? -5.414 15.75 13.938 1 52.59 281 LEU B O 1
ATOM 4426 N N . THR B 1 282 ? -4.496 15.07 15.93 1 44.28 282 THR B N 1
ATOM 4427 C CA . THR B 1 282 ? -4.984 16.203 16.719 1 44.28 282 THR B CA 1
ATOM 4428 C C . THR B 1 282 ? -3.928 17.297 16.797 1 44.28 282 THR B C 1
ATOM 4430 O O . THR B 1 282 ? -4.254 18.453 17.031 1 44.28 282 THR B O 1
ATOM 4433 N N . ALA B 1 283 ? -2.693 16.953 16.906 1 45.34 283 ALA B N 1
ATOM 4434 C CA . ALA B 1 283 ? -1.64 17.938 17.109 1 45.34 283 ALA B CA 1
ATOM 4435 C C . ALA B 1 283 ? -1.574 18.938 15.953 1 45.34 283 ALA B C 1
ATOM 4437 O O . ALA B 1 283 ? -1.191 20.094 16.141 1 45.34 283 ALA B O 1
ATOM 4438 N N . GLY B 1 284 ? -1.812 18.609 14.805 1 39.44 284 GLY B N 1
ATOM 4439 C CA . GLY B 1 284 ? -1.917 19.719 13.875 1 39.44 284 GLY B CA 1
ATOM 4440 C C . GLY B 1 284 ? -2.928 20.766 14.297 1 39.44 284 GLY B C 1
ATOM 4441 O O . GLY B 1 284 ? -3.012 21.828 13.695 1 39.44 284 GLY B O 1
ATOM 4442 N N . ALA B 1 285 ? -3.895 20.453 15.148 1 35.94 285 ALA B N 1
ATOM 4443 C CA . ALA B 1 285 ? -4.93 21.375 15.617 1 35.94 285 ALA B CA 1
ATOM 4444 C C . ALA B 1 285 ? -4.367 22.359 16.641 1 35.94 285 ALA B C 1
ATOM 4446 O O . ALA B 1 285 ? -4.875 23.469 16.781 1 35.94 285 ALA B O 1
ATOM 4447 N N . VAL B 1 286 ? -3.504 21.984 17.516 1 34.03 286 VAL B N 1
ATOM 4448 C CA . VAL B 1 286 ? -3.264 22.859 18.656 1 34.03 286 VAL B CA 1
ATOM 4449 C C . VAL B 1 286 ? -2.369 24.016 18.234 1 34.03 286 VAL B C 1
ATOM 4451 O O . VAL B 1 286 ? -2.086 24.922 19.031 1 34.03 286 VAL B O 1
ATOM 4454 N N . LYS B 1 287 ? -1.595 24.016 17.203 1 35.72 287 LYS B N 1
ATOM 4455 C CA . LYS B 1 287 ? -0.753 25.219 17.219 1 35.72 287 LYS B CA 1
ATOM 4456 C C . LYS B 1 287 ? -1.564 26.453 16.875 1 35.72 287 LYS B C 1
ATOM 4458 O O . LYS B 1 287 ? -0.998 27.531 16.625 1 35.72 287 LYS B O 1
ATOM 4463 N N . GLY B 1 288 ? -2.855 26.344 16.703 1 30.42 288 GLY B N 1
ATOM 4464 C CA . GLY B 1 288 ? -3.412 27.688 16.766 1 30.42 288 GLY B CA 1
ATOM 4465 C C . GLY B 1 288 ? -3.791 28.125 18.172 1 30.42 288 GLY B C 1
ATOM 4466 O O . GLY B 1 288 ? -3.963 27.297 19.047 1 30.42 288 GLY B O 1
#

Secondary structure (DSSP, 8-state):
--HHHHHHHHHHHHHHHHHHHHHHHHHHHHHHHHHTT--HHHHT-SSPPSS-B-TTT--B----HHHHHHHH-HHHHHHHHHHHHHHHHHHHHHHHHHHHHHHHHHH---TTHHHHHHHHHHHHHS-GGGGHHHHHHHHHHHT--HHHHHHHHHHHHHHHHHHHHHHHHHHHS-HHHHHHHHHTT--HHHHIIIIIHHHTHHHHHHHHHHHHHHHHH--HHHHHHTTT-GGG--HHHHHHT---SS-SS--HHHHHHHHHHHHHHHHHHHHHHHHHHHHHHHHHHHT-/--HHHHHHHHHHHHHHHHHHHHHHHHHHHHHHHHHTTS-HHHHT-SSPPSS-B-TTT--B----HHHHHHHH-HHHHHHHHHHHHHHHHHHHHHHHHHHHHHHHHHH---TTHHHHHHHHHHHHHS-THHHHHHHHHHHHHHT--HHHHHHHHHHHHHHHHHHHHHHHHHHHS-HHHHHHHHHTT--HHHHIIIIIHHHTHHHHHHHHHHHHHHHHH--HHHHHHTTT-GGG--HHHHHHT---SS-SS--HHHHHHHHHHHHHHHHHHHHHHHHHHHHHHHHHHHT-

Sequence (576 aa):
MSVKTKRRLNRVLLWVVITVMGIWMLFPFYWAAISSLKSEAMLAMTPTTFLPRDPATQQFTIYTRNYQAVFTNQAFLRAIVNSAIVAISVTLLSLAIGSFAGFALGKLRYRGKTGTLYVILAMTMFPAIAVLTGLYAMITNLGIPPIPSMIITYMLFTLPFTAWVLTSFFRELPTEIFQSAQVDGASPFQTFYMIMLPLTAPAMVTTGLLAFIGAWNEYLFALTFTSVAPNARTLPVIIANFPSQFSMQIPFGEIMAAGIVSSLPLIALVFIFQRRIVAGLTAGAVKGMSVKTKRRLNRVLLWVVITVMGIWMLFPFYWAAISSLKSEAMLAMTPTTFLPRDPATQQFTIYTRNYQAVFTNQAFLRAIVNSAIVAISVTLLSLAIGSFAGFALGKLRYRGKTGTLYVILAMTMFPAIAVLTGLYAMITNLGIPPIPSMIITYMLFTLPFTAWVLTSFFRELPTEIFQSAQVDGASPFQTFYMIMLPLTAPAMVTTGLLAFIGAWNEYLFALTFTSVAPNARTLPVIIANFPSQFSMQIPFGEIMAAGIVSSLPLIALVFIFQRRIVAGLTAGAVKG

Solvent-accessible surface area (backbone atoms only — not comparable to full-atom values): 29636 Å² total; per-residue (Å²): 130,56,72,68,56,51,54,52,51,52,50,51,50,49,51,49,51,53,48,50,50,48,49,63,56,44,43,54,54,52,49,24,58,38,42,15,25,25,45,74,70,41,67,66,38,82,73,77,66,92,54,37,34,35,83,88,75,62,40,82,46,82,32,65,60,25,47,50,54,43,76,66,32,63,69,51,54,44,6,49,51,40,29,47,54,37,16,51,50,30,23,51,50,19,47,56,54,12,44,52,49,3,41,47,66,28,66,52,86,63,92,59,50,68,59,50,50,49,51,33,53,50,45,46,52,48,47,64,68,31,36,45,66,61,49,50,54,50,36,60,73,70,64,56,54,41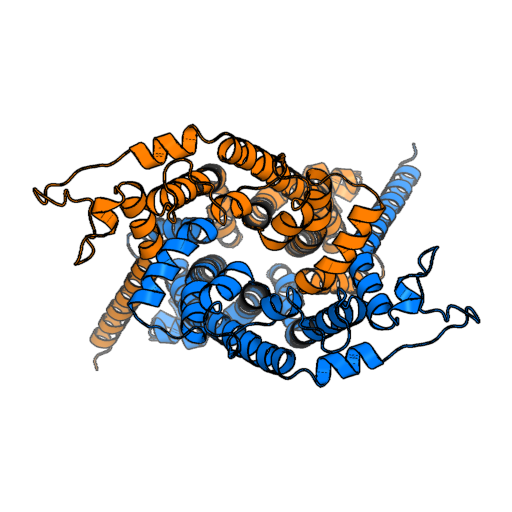,61,62,45,47,29,59,54,50,30,51,47,39,22,30,43,34,19,52,56,37,17,33,53,40,37,46,45,63,63,62,60,57,51,51,38,45,71,73,65,43,47,73,64,51,38,38,67,71,46,51,47,63,73,39,43,42,57,48,51,51,49,36,49,54,37,25,49,53,49,50,55,47,36,69,66,47,47,63,56,17,66,90,35,71,85,55,29,28,43,40,42,42,55,77,58,57,78,52,88,82,40,98,53,86,46,58,24,35,44,20,28,45,21,55,59,64,30,46,66,47,51,50,50,46,65,73,40,41,66,44,50,51,35,52,40,44,52,68,40,57,81,108,128,55,73,68,57,52,52,51,51,51,50,51,50,49,49,49,50,54,49,51,50,47,50,64,57,44,44,54,55,52,49,26,58,39,42,15,26,26,46,74,70,41,68,66,39,83,73,78,66,91,53,38,35,38,81,87,78,61,40,81,46,80,32,64,60,25,47,51,53,42,76,67,31,63,69,53,55,45,6,49,52,41,30,49,52,37,16,52,49,31,23,52,51,18,47,58,54,10,45,53,50,3,42,46,66,28,66,52,87,64,90,59,51,68,59,52,51,51,50,31,53,50,45,45,52,49,47,64,68,30,34,45,66,59,48,49,53,50,38,62,72,69,62,55,55,42,64,63,46,48,29,58,54,52,31,50,47,39,22,30,42,35,19,52,55,36,18,33,54,39,37,45,45,62,64,61,59,57,51,52,37,45,72,73,65,45,48,70,64,51,38,39,68,70,46,50,46,66,73,40,42,42,57,48,52,52,49,36,49,53,37,26,48,52,49,51,55,47,36,70,66,46,46,62,57,18,64,92,36,69,85,55,28,28,42,41,42,43,56,76,57,57,78,51,87,82,39,98,53,85,48,59,24,35,42,20,28,44,22,54,59,64,29,46,65,47,52,50,49,47,65,73,40,40,66,46,50,50,36,52,40,43,52,66,42,59,81,108

InterPro domains:
  IPR000515 ABC transporter type 1, transmembrane domain MetI-like [PF00528] (97-280)
  IPR000515 ABC transporter type 1, transmembrane domain MetI-like [PS50928] (80-273)
  IPR000515 ABC transporter type 1, transmembrane domain MetI-like [cd06261] (80-231)
  IPR035906 MetI-like superfamily [G3DSA:1.10.3720.10] (1-275)
  IPR035906 MetI-like superfamily [SSF161098] (6-288)
  IPR050901 Binding-protein-dependent ABC transporter permease [PTHR32243] (3-288)